Protein 8VU5 (pdb70)

Organism: Mus musculus (NCBI:txid10090)

InterPro domains:
  IPR001323 Erythropoietin/thrombopoietin [PF00758] (26-172)
  IPR003978 Thrombopoietin [PR01485] (17-31)
  IPR003978 Thrombopoietin [PR01485] (32-46)
  IPR003978 Thrombopoietin [PR01485] (48-62)
  IPR003978 Thrombopoietin [PR01485] (63-75)
  IPR003978 Thrombopoietin [PR01485] (80-100)
  IPR003978 Thrombopoietin [PR01485] (105-125)
  IPR003978 Thrombopoietin [PTHR10560] (1-355)
  IPR009079 Four-helical cytokine-like, core [G3DSA:1.20.1250.10] (22-184)
  IPR009079 Four-helical cytokine-like, core [SSF47266] (28-169)
  IPR019767 Erythropoietin/thrombopoeitin, conserved site [PS00817] (23-50)

Structure (mmCIF, N/CA/C/O backbone):
data_8VU5
#
_entry.id   8VU5
#
_cell.length_a   1.00
_cell.length_b   1.00
_cell.length_c   1.00
_cell.angle_alpha   90.00
_cell.angle_beta   90.00
_cell.angle_gamma   90.00
#
_symmetry.space_group_name_H-M   'P 1'
#
loop_
_entity.id
_entity.type
_entity.pdbx_description
1 polymer Thrombopoietin
2 polymer 'Thrombopoietin receptor'
#
loop_
_atom_site.group_PDB
_atom_site.id
_atom_site.type_symbol
_atom_site.label_atom_id
_atom_site.label_alt_id
_atom_site.label_comp_id
_atom_site.label_asym_id
_atom_site.label_entity_id
_atom_site.label_seq_id
_atom_site.pdbx_PDB_ins_code
_atom_site.Cartn_x
_atom_site.Cartn_y
_atom_site.Cartn_z
_atom_site.occupancy
_atom_site.B_iso_or_equiv
_atom_site.auth_seq_id
_atom_site.auth_comp_id
_atom_site.auth_asym_id
_atom_site.auth_atom_id
_atom_site.pdbx_PDB_model_num
ATOM 1 N N . PRO A 1 5 ? 142.637 138.884 114.266 1.00 52.92 26 PRO A N 1
ATOM 2 C CA . PRO A 1 5 ? 141.754 138.637 113.124 1.00 55.77 26 PRO A CA 1
ATOM 3 C C . PRO A 1 5 ? 140.874 137.411 113.336 1.00 61.91 26 PRO A C 1
ATOM 4 O O . PRO A 1 5 ? 140.124 137.368 114.308 1.00 61.05 26 PRO A O 1
ATOM 8 N N . ALA A 1 6 ? 140.987 136.418 112.450 1.00 58.62 27 ALA A N 1
ATOM 9 C CA . ALA A 1 6 ? 140.128 135.241 112.508 1.00 51.12 27 ALA A CA 1
ATOM 10 C C . ALA A 1 6 ? 140.391 134.368 113.727 1.00 56.56 27 ALA A C 1
ATOM 11 O O . ALA A 1 6 ? 139.608 133.448 113.981 1.00 57.58 27 ALA A O 1
ATOM 13 N N . CYS A 1 7 ? 141.466 134.620 114.476 1.00 60.47 28 CYS A N 1
ATOM 14 C CA . CYS A 1 7 ? 141.739 133.837 115.675 1.00 63.72 28 CYS A CA 1
ATOM 15 C C . CYS A 1 7 ? 140.609 133.915 116.686 1.00 64.26 28 CYS A C 1
ATOM 16 O O . CYS A 1 7 ? 140.437 132.984 117.479 1.00 64.74 28 CYS A O 1
ATOM 19 N N . ASP A 1 8 ? 139.844 134.990 116.677 1.00 59.60 29 ASP A N 1
ATOM 20 C CA . ASP A 1 8 ? 138.799 135.178 117.668 1.00 56.24 29 ASP A CA 1
ATOM 21 C C . ASP A 1 8 ? 137.647 134.219 117.397 1.00 55.18 29 ASP A C 1
ATOM 22 O O . ASP A 1 8 ? 137.100 134.223 116.287 1.00 54.09 29 ASP A O 1
ATOM 27 N N . PRO A 1 9 ? 137.267 133.366 118.351 1.00 54.05 30 PRO A N 1
ATOM 28 C CA . PRO A 1 9 ? 136.067 132.540 118.150 1.00 51.89 30 PRO A CA 1
ATOM 29 C C . PRO A 1 9 ? 134.797 133.356 117.999 1.00 55.82 30 PRO A C 1
ATOM 30 O O . PRO A 1 9 ? 133.904 132.971 117.231 1.00 59.34 30 PRO A O 1
ATOM 34 N N . ARG A 1 10 ? 134.694 134.481 118.713 1.00 56.68 31 ARG A N 1
ATOM 35 C CA . ARG A 1 10 ? 133.510 135.325 118.613 1.00 51.90 31 ARG A CA 1
ATOM 36 C C . ARG A 1 10 ? 133.320 135.847 117.201 1.00 40.77 31 ARG A C 1
ATOM 37 O O . ARG A 1 10 ? 132.185 136.025 116.757 1.00 40.01 31 ARG A O 1
ATOM 45 N N . LEU A 1 11 ? 134.410 136.087 116.480 1.00 36.32 32 LEU A N 1
ATOM 46 C CA . LEU A 1 11 ? 134.287 136.503 115.090 1.00 33.36 32 LEU A CA 1
ATOM 47 C C . LEU A 1 11 ? 133.640 135.418 114.241 1.00 38.57 32 LEU A C 1
ATOM 48 O O . LEU A 1 11 ? 132.766 135.707 113.413 1.00 45.28 32 LEU A O 1
ATOM 53 N N . LEU A 1 12 ? 134.057 134.165 114.421 1.00 40.05 33 LEU A N 1
ATOM 54 C CA . LEU A 1 12 ? 133.456 133.083 113.651 1.00 40.43 33 LEU A CA 1
ATOM 55 C C . LEU A 1 12 ? 131.989 132.905 114.010 1.00 38.34 33 LEU A C 1
ATOM 56 O O . LEU A 1 12 ? 131.145 132.707 113.128 1.00 39.77 33 LEU A O 1
ATOM 61 N N . ASN A 1 13 ? 131.664 132.977 115.303 1.00 38.83 34 ASN A N 1
ATOM 62 C CA . ASN A 1 13 ? 130.269 132.856 115.711 1.00 37.13 34 ASN A CA 1
ATOM 63 C C . ASN A 1 13 ? 129.428 133.984 115.131 1.00 35.72 34 ASN A C 1
ATOM 64 O O . ASN A 1 13 ? 128.295 133.760 114.694 1.00 35.62 34 ASN A O 1
ATOM 69 N N . LYS A 1 14 ? 129.964 135.206 115.122 1.00 35.91 35 LYS A N 1
ATOM 70 C CA . LYS A 1 14 ? 129.239 136.334 114.552 1.00 35.18 35 LYS A CA 1
ATOM 71 C C . LYS A 1 14 ? 129.027 136.152 113.058 1.00 36.51 35 LYS A C 1
ATOM 72 O O . LYS A 1 14 ? 127.948 136.454 112.537 1.00 44.81 35 LYS A O 1
ATOM 78 N N . LEU A 1 15 ? 130.041 135.658 112.350 1.00 29.47 36 LEU A N 1
ATOM 79 C CA . LEU A 1 15 ? 129.869 135.401 110.925 1.00 28.86 36 LEU A CA 1
ATOM 80 C C . LEU A 1 15 ? 128.785 134.361 110.678 1.00 35.72 36 LEU A C 1
ATOM 81 O O . LEU A 1 15 ? 127.926 134.538 109.802 1.00 39.44 36 LEU A O 1
ATOM 86 N N . LEU A 1 16 ? 128.800 133.273 111.451 1.00 37.06 37 LEU A N 1
ATOM 87 C CA . LEU A 1 16 ? 127.785 132.236 111.290 1.00 32.83 37 LEU A CA 1
ATOM 88 C C . LEU A 1 16 ? 126.393 132.779 111.571 1.00 39.18 37 LEU A C 1
ATOM 89 O O . LEU A 1 16 ? 125.451 132.527 110.809 1.00 45.03 37 LEU A O 1
ATOM 94 N N . ARG A 1 17 ? 126.250 133.533 112.659 1.00 40.11 38 ARG A N 1
ATOM 95 C CA . ARG A 1 17 ? 124.951 134.067 113.042 1.00 40.83 38 ARG A CA 1
ATOM 96 C C . ARG A 1 17 ? 124.432 135.026 111.977 1.00 41.22 38 ARG A C 1
ATOM 97 O O . ARG A 1 17 ? 123.248 135.001 111.627 1.00 46.82 38 ARG A O 1
ATOM 105 N N . ASP A 1 18 ? 125.307 135.879 111.445 1.00 36.73 39 ASP A N 1
ATOM 106 C CA . ASP A 1 18 ? 124.874 136.820 110.418 1.00 37.89 39 ASP A CA 1
ATOM 107 C C . ASP A 1 18 ? 124.456 136.099 109.145 1.00 43.66 39 ASP A C 1
ATOM 108 O O . ASP A 1 18 ? 123.459 136.474 108.513 1.00 56.79 39 ASP A O 1
ATOM 113 N N . SER A 1 19 ? 125.198 135.061 108.751 1.00 37.54 40 SER A N 1
ATOM 114 C CA . SER A 1 19 ? 124.799 134.299 107.571 1.00 38.68 40 SER A CA 1
ATOM 115 C C . SER A 1 19 ? 123.457 133.611 107.789 1.00 49.61 40 SER A C 1
ATOM 116 O O . SER A 1 19 ? 122.621 133.558 106.879 1.00 55.90 40 SER A O 1
ATOM 119 N N . HIS A 1 20 ? 123.235 133.075 108.991 1.00 51.39 41 HIS A N 1
ATOM 120 C CA . HIS A 1 20 ? 121.955 132.439 109.292 1.00 55.74 41 HIS A CA 1
ATOM 121 C C . HIS A 1 20 ? 120.809 133.441 109.249 1.00 59.21 41 HIS A C 1
ATOM 122 O O . HIS A 1 20 ? 119.728 133.136 108.732 1.00 66.12 41 HIS A O 1
ATOM 129 N N . LEU A 1 21 ? 121.019 134.638 109.803 1.00 55.12 42 LEU A N 1
ATOM 130 C CA . LEU A 1 21 ? 119.984 135.664 109.750 1.00 54.83 42 LEU A CA 1
ATOM 131 C C . LEU A 1 21 ? 119.674 136.053 108.317 1.00 59.47 42 LEU A C 1
ATOM 132 O O . LEU A 1 21 ? 118.511 136.260 107.962 1.00 69.67 42 LEU A O 1
ATOM 137 N N . LEU A 1 22 ? 120.705 136.179 107.483 1.00 57.28 43 LEU A N 1
ATOM 138 C CA . LEU A 1 22 ? 120.471 136.491 106.079 1.00 65.49 43 LEU A CA 1
ATOM 139 C C . LEU A 1 22 ? 119.679 135.384 105.394 1.00 72.58 43 LEU A C 1
ATOM 140 O O . LEU A 1 22 ? 118.760 135.658 104.609 1.00 80.41 43 LEU A O 1
ATOM 145 N N . HIS A 1 23 ? 120.018 134.125 105.679 1.00 67.65 44 HIS A N 1
ATOM 146 C CA . HIS A 1 23 ? 119.277 133.012 105.094 1.00 70.06 44 HIS A CA 1
ATOM 147 C C . HIS A 1 23 ? 117.816 133.041 105.517 1.00 75.41 44 HIS A C 1
ATOM 148 O O . HIS A 1 23 ? 116.919 132.827 104.694 1.00 79.43 44 HIS A O 1
ATOM 155 N N . SER A 1 24 ? 117.558 133.308 106.798 1.00 74.72 45 SER A N 1
ATOM 156 C CA . SER A 1 24 ? 116.180 133.394 107.272 1.00 77.14 45 SER A CA 1
ATOM 157 C C . SER A 1 24 ? 115.446 134.559 106.623 1.00 79.14 45 SER A C 1
ATOM 158 O O . SER A 1 24 ? 114.272 134.439 106.257 1.00 86.87 45 SER A O 1
ATOM 161 N N . ARG A 1 25 ? 116.123 135.697 106.472 1.00 73.64 46 ARG A N 1
ATOM 162 C CA . ARG A 1 25 ? 115.480 136.879 105.915 1.00 77.66 46 ARG A CA 1
ATOM 163 C C . ARG A 1 25 ? 115.162 136.699 104.437 1.00 84.61 46 ARG A C 1
ATOM 164 O O . ARG A 1 25 ? 114.181 137.269 103.945 1.00 93.38 46 ARG A O 1
ATOM 172 N N . LEU A 1 26 ? 115.961 135.908 103.717 1.00 80.78 47 LEU A N 1
ATOM 173 C CA . LEU A 1 26 ? 115.644 135.648 102.315 1.00 85.30 47 LEU A CA 1
ATOM 174 C C . LEU A 1 26 ? 114.288 134.966 102.176 1.00 93.77 47 LEU A C 1
ATOM 175 O O . LEU A 1 26 ? 113.519 135.282 101.260 1.00 100.16 47 LEU A O 1
ATOM 180 N N . SER A 1 27 ? 113.981 134.021 103.067 1.00 94.27 48 SER A N 1
ATOM 181 C CA . SER A 1 27 ? 112.713 133.303 102.978 1.00 98.65 48 SER A CA 1
ATOM 182 C C . SER A 1 27 ? 111.527 134.242 103.162 1.00 101.58 48 SER A C 1
ATOM 183 O O . SER A 1 27 ? 110.518 134.123 102.456 1.00 103.08 48 SER A O 1
ATOM 186 N N . GLN A 1 28 ? 111.626 135.178 104.109 1.00 98.87 49 GLN A N 1
ATOM 187 C CA . GLN A 1 28 ? 110.528 136.113 104.337 1.00 101.80 49 GLN A CA 1
ATOM 188 C C . GLN A 1 28 ? 110.309 137.012 103.127 1.00 109.79 49 GLN A C 1
ATOM 189 O O . GLN A 1 28 ? 109.166 137.251 102.721 1.00 114.43 49 GLN A O 1
ATOM 195 N N . CYS A 1 29 ? 111.385 137.516 102.539 1.00 109.29 50 CYS A N 1
ATOM 196 C CA . CYS A 1 29 ? 111.250 138.422 101.406 1.00 116.60 50 CYS A CA 1
ATOM 197 C C . CYS A 1 29 ? 110.847 137.637 100.163 1.00 121.32 50 CYS A C 1
ATOM 198 O O . CYS A 1 29 ? 111.515 136.661 99.812 1.00 117.33 50 CYS A O 1
ATOM 2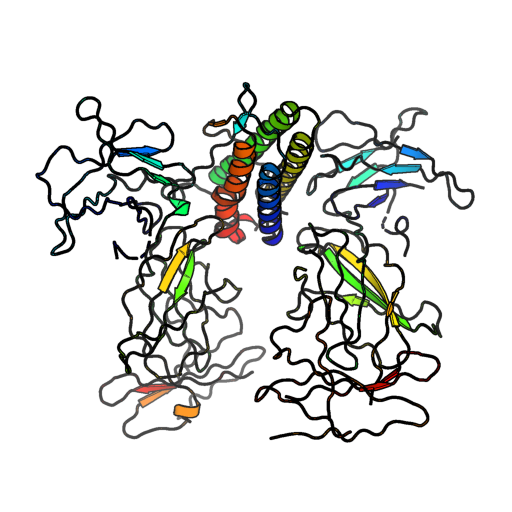01 N N . PRO A 1 30 ? 109.768 138.022 99.483 1.00 126.39 51 PRO A N 1
ATOM 202 C CA . PRO A 1 30 ? 109.321 137.259 98.309 1.00 128.27 51 PRO A CA 1
ATOM 203 C C . PRO A 1 30 ? 110.073 137.621 97.037 1.00 128.53 51 PRO A C 1
ATOM 204 O O . PRO A 1 30 ? 111.020 138.413 97.070 1.00 126.94 51 PRO A O 1
ATOM 208 N N . ASP A 1 31 ? 109.651 137.035 95.914 1.00 127.50 52 ASP A N 1
ATOM 209 C CA . ASP A 1 31 ? 110.251 137.270 94.600 1.00 128.80 52 ASP A CA 1
ATOM 210 C C . ASP A 1 31 ? 111.731 136.880 94.591 1.00 129.53 52 ASP A C 1
ATOM 211 O O . ASP A 1 31 ? 112.618 137.684 94.296 1.00 128.45 52 ASP A O 1
ATOM 216 N N . VAL A 1 32 ? 111.979 135.615 94.916 1.00 129.63 53 VAL A N 1
ATOM 217 C CA . VAL A 1 32 ? 113.323 135.056 94.970 1.00 126.97 53 VAL A CA 1
ATOM 218 C C . VAL A 1 32 ? 113.573 134.085 93.814 1.00 130.79 53 VAL A C 1
ATOM 219 O O . VAL A 1 32 ? 114.450 133.224 93.902 1.00 127.79 53 VAL A O 1
ATOM 223 N N . ASP A 1 33 ? 112.842 134.246 92.715 1.00 132.91 54 ASP A N 1
ATOM 224 C CA . ASP A 1 33 ? 112.926 133.308 91.604 1.00 132.06 54 ASP A CA 1
ATOM 225 C C . ASP A 1 33 ? 114.356 133.236 91.071 1.00 132.32 54 ASP A C 1
ATOM 226 O O . ASP A 1 33 ? 114.998 134.279 90.886 1.00 128.74 54 ASP A O 1
ATOM 231 N N . PRO A 1 34 ? 114.885 132.042 90.824 1.00 133.58 55 PRO A N 1
ATOM 232 C CA . PRO A 1 34 ? 116.284 131.922 90.401 1.00 132.06 55 PRO A CA 1
ATOM 233 C C . PRO A 1 34 ? 116.503 132.474 89.001 1.00 135.86 55 PRO A C 1
ATOM 234 O O . PRO A 1 34 ? 115.594 132.532 88.170 1.00 137.10 55 PRO A O 1
ATOM 238 N N . LEU A 1 35 ? 117.741 132.886 88.752 1.00 133.27 56 LEU A N 1
ATOM 239 C CA . LEU A 1 35 ? 118.144 133.366 87.441 1.00 131.58 56 LEU A CA 1
ATOM 240 C C . LEU A 1 35 ? 118.674 132.216 86.591 1.00 133.42 56 LEU A C 1
ATOM 241 O O . LEU A 1 35 ? 119.199 131.223 87.100 1.00 130.17 56 LEU A O 1
ATOM 246 N N . SER A 1 36 ? 118.523 132.364 85.273 1.00 136.89 57 SER A N 1
ATOM 247 C CA . SER A 1 36 ? 118.958 131.316 84.354 1.00 134.24 57 SER A CA 1
ATOM 248 C C . SER A 1 36 ? 120.467 131.119 84.411 1.00 128.69 57 SER A C 1
ATOM 249 O O . SER A 1 36 ? 120.955 129.984 84.368 1.00 126.25 57 SER A O 1
ATOM 252 N N . ILE A 1 37 ? 121.219 132.207 84.499 1.00 126.07 58 ILE A N 1
ATOM 253 C CA . ILE A 1 37 ? 122.681 132.106 84.566 1.00 126.40 58 ILE A CA 1
ATOM 254 C C . ILE A 1 37 ? 123.088 131.488 85.901 1.00 127.10 58 ILE A C 1
ATOM 255 O O . ILE A 1 37 ? 122.603 131.926 86.960 1.00 126.45 58 ILE A O 1
ATOM 260 N N . PRO A 1 38 ? 123.934 130.463 85.906 1.00 126.44 59 PRO A N 1
ATOM 261 C CA . PRO A 1 38 ? 124.351 129.842 87.165 1.00 119.33 59 PRO A CA 1
ATOM 262 C C . PRO A 1 38 ? 125.377 130.700 87.893 1.00 115.72 59 PRO A C 1
ATOM 263 O O . PRO A 1 38 ? 125.956 131.637 87.344 1.00 116.74 59 PRO A O 1
ATOM 267 N N . VAL A 1 39 ? 125.588 130.359 89.160 1.00 113.22 60 VAL A N 1
ATOM 268 C CA . VAL A 1 39 ? 126.582 131.012 90.001 1.00 105.92 60 VAL A CA 1
ATOM 269 C C . VAL A 1 39 ? 127.565 129.955 90.480 1.00 103.38 60 VAL A C 1
ATOM 270 O O . VAL A 1 39 ? 127.166 128.972 91.114 1.00 107.67 60 VAL A O 1
ATOM 274 N N . LEU A 1 40 ? 128.845 130.158 90.181 1.00 100.30 61 LEU A N 1
ATOM 275 C CA . LEU A 1 40 ? 129.863 129.197 90.585 1.00 102.82 61 LEU A CA 1
ATOM 276 C C . LEU A 1 40 ? 130.142 129.329 92.075 1.00 99.70 61 LEU A C 1
ATOM 277 O O . LEU A 1 40 ? 130.374 130.431 92.578 1.00 98.79 61 LEU A O 1
ATOM 282 N N . LEU A 1 41 ? 130.124 128.203 92.780 1.00 100.53 62 LEU A N 1
ATOM 283 C CA . LEU A 1 41 ? 130.214 128.216 94.228 1.00 94.44 62 LEU A CA 1
ATOM 284 C C . LEU A 1 41 ? 131.302 127.229 94.627 1.00 95.13 62 LEU A C 1
ATOM 285 O O . LEU A 1 41 ? 131.573 126.282 93.884 1.00 100.43 62 LEU A O 1
ATOM 290 N N . PRO A 1 42 ? 131.945 127.414 95.787 1.00 93.20 63 PRO A N 1
ATOM 291 C CA . PRO A 1 42 ? 133.137 126.611 96.092 1.00 95.52 63 PRO A CA 1
ATOM 292 C C . PRO A 1 42 ? 132.848 125.142 96.350 1.00 99.53 63 PRO A C 1
ATOM 293 O O . PRO A 1 42 ? 131.697 124.699 96.314 1.00 97.78 63 PRO A O 1
ATOM 297 N N . ALA A 1 43 ? 133.909 124.384 96.619 1.00 102.79 64 ALA A N 1
ATOM 298 C CA . ALA A 1 43 ? 133.823 122.954 96.901 1.00 104.05 64 ALA A CA 1
ATOM 299 C C . ALA A 1 43 ? 133.831 122.762 98.414 1.00 93.13 64 ALA A C 1
ATOM 300 O O . ALA A 1 43 ? 134.879 122.847 99.058 1.00 84.08 64 ALA A O 1
ATOM 302 N N . VAL A 1 44 ? 132.671 122.648 99.104 1.00 90.83 65 VAL A N 1
ATOM 303 C CA . VAL A 1 44 ? 132.596 122.595 100.607 1.00 83.58 65 VAL A CA 1
ATOM 304 C C . VAL A 1 44 ? 132.396 121.200 101.236 1.00 92.50 65 VAL A C 1
ATOM 305 O O . VAL A 1 44 ? 132.277 121.166 102.463 1.00 88.00 65 VAL A O 1
ATOM 309 N N . ASP A 1 45 ? 132.347 120.141 100.429 1.00 95.47 66 ASP A N 1
ATOM 310 C CA . ASP A 1 45 ? 132.229 118.769 100.987 1.00 87.84 66 ASP A CA 1
ATOM 311 C C . ASP A 1 45 ? 133.590 118.332 101.527 1.00 83.22 66 ASP A C 1
ATOM 312 O O . ASP A 1 45 ? 134.509 118.121 100.706 1.00 86.88 66 ASP A O 1
ATOM 317 N N . PHE A 1 46 ? 133.734 118.206 102.849 1.00 69.43 67 PHE A N 1
ATOM 318 C CA . PHE A 1 46 ? 135.042 117.673 103.330 1.00 57.52 67 PHE A CA 1
ATOM 319 C C . PHE A 1 46 ? 134.855 116.221 103.793 1.00 61.83 67 PHE A C 1
ATOM 320 O O . PHE A 1 46 ? 134.003 115.952 104.669 1.00 66.13 67 PHE A O 1
ATOM 328 N N . SER A 1 47 ? 135.621 115.302 103.195 1.00 62.24 68 SER A N 1
ATOM 329 C CA . SER A 1 47 ? 135.551 113.874 103.601 1.00 60.91 68 SER A CA 1
ATOM 330 C C . SER A 1 47 ? 136.371 113.681 104.882 1.00 64.13 68 SER A C 1
ATOM 331 O O . SER A 1 47 ? 137.579 114.006 104.867 1.00 75.20 68 SER A O 1
ATOM 334 N N . LEU A 1 48 ? 135.737 113.177 105.942 1.00 58.98 69 LEU A N 1
ATOM 335 C CA . LEU A 1 48 ? 136.444 113.014 107.238 1.00 62.80 69 LEU A CA 1
ATOM 336 C C . LEU A 1 48 ? 137.723 112.190 107.016 1.00 69.71 69 LEU A C 1
ATOM 337 O O . LEU A 1 48 ? 138.647 112.300 107.852 1.00 72.68 69 LEU A O 1
ATOM 342 N N . GLY A 1 49 ? 137.784 111.409 105.931 1.00 71.85 70 GLY A N 1
ATOM 343 C CA . GLY A 1 49 ? 138.950 110.570 105.723 1.00 75.84 70 GLY A CA 1
ATOM 344 C C . GLY A 1 49 ? 140.174 111.366 105.315 1.00 77.73 70 GLY A C 1
ATOM 345 O O . GLY A 1 49 ? 141.275 111.127 105.816 1.00 81.12 70 GLY A O 1
ATOM 346 N N . GLU A 1 50 ? 140.001 112.324 104.410 1.00 77.40 71 GLU A N 1
ATOM 347 C CA . GLU A 1 50 ? 141.102 113.187 103.986 1.00 82.40 71 GLU A CA 1
ATOM 348 C C . GLU A 1 50 ? 141.189 114.442 104.849 1.00 80.93 71 GLU A C 1
ATOM 349 O O . GLU A 1 50 ? 141.167 115.570 104.362 1.00 79.12 71 GLU A O 1
ATOM 355 N N . TRP A 1 51 ? 141.279 114.240 106.162 1.00 80.60 72 TRP A N 1
ATOM 356 C CA . TRP A 1 51 ? 141.558 115.326 107.087 1.00 81.25 72 TRP A CA 1
ATOM 357 C C . TRP A 1 51 ? 142.776 115.068 107.959 1.00 89.83 72 TRP A C 1
ATOM 358 O O . TRP A 1 51 ? 143.242 116.000 108.623 1.00 94.36 72 TRP A O 1
ATOM 369 N N . LYS A 1 52 ? 143.295 113.841 107.994 1.00 88.99 73 LYS A N 1
ATOM 370 C CA . LYS A 1 52 ? 144.597 113.577 108.590 1.00 92.34 73 LYS A CA 1
ATOM 371 C C . LYS A 1 52 ? 145.721 113.606 107.566 1.00 97.40 73 LYS A C 1
ATOM 372 O O . LYS A 1 52 ? 146.876 113.838 107.939 1.00 99.23 73 LYS A O 1
ATOM 378 N N . THR A 1 53 ? 145.409 113.379 106.292 1.00 98.50 74 THR A N 1
ATOM 379 C CA . THR A 1 53 ? 146.404 113.295 105.233 1.00 101.28 74 THR A CA 1
ATOM 380 C C . THR A 1 53 ? 146.736 114.646 104.614 1.00 100.18 74 THR A C 1
ATOM 381 O O . THR A 1 53 ? 147.634 114.719 103.768 1.00 99.70 74 THR A O 1
ATOM 385 N N . GLN A 1 54 ? 146.044 115.709 105.007 1.00 99.80 75 GLN A N 1
ATOM 386 C CA . GLN A 1 54 ? 146.280 117.044 104.479 1.00 98.21 75 GLN A CA 1
ATOM 387 C C . GLN A 1 54 ? 147.004 117.877 105.527 1.00 97.06 75 GLN A C 1
ATOM 388 O O . GLN A 1 54 ? 146.575 117.936 106.684 1.00 95.71 75 GLN A O 1
ATOM 394 N N . THR A 1 55 ? 148.103 118.510 105.123 1.00 92.75 76 THR A N 1
ATOM 395 C CA . THR A 1 55 ? 148.873 119.347 106.028 1.00 92.71 76 THR A CA 1
ATOM 396 C C . THR A 1 55 ? 148.259 120.742 106.106 1.00 95.12 76 THR A C 1
ATOM 397 O O . THR A 1 55 ? 147.258 121.051 105.454 1.00 93.79 76 THR A O 1
ATOM 401 N N . GLU A 1 56 ? 148.880 121.604 106.914 1.00 96.22 77 GLU A N 1
ATOM 402 C CA . GLU A 1 56 ? 148.323 122.930 107.162 1.00 92.11 77 GLU A CA 1
ATOM 403 C C . GLU A 1 56 ? 148.259 123.755 105.884 1.00 92.94 77 GLU A C 1
ATOM 404 O O . GLU A 1 56 ? 147.267 124.446 105.630 1.00 93.09 77 GLU A O 1
ATOM 410 N N . GLN A 1 57 ? 149.314 123.701 105.071 1.00 96.36 78 GLN A N 1
ATOM 411 C CA . GLN A 1 57 ? 149.393 124.565 103.896 1.00 96.41 78 GLN A CA 1
ATOM 412 C C . GLN A 1 57 ? 148.311 124.222 102.879 1.00 93.80 78 GLN A C 1
ATOM 413 O O . GLN A 1 57 ? 147.648 125.116 102.341 1.00 94.13 78 GLN A O 1
ATOM 419 N N . SER A 1 58 ? 148.126 122.931 102.593 1.00 89.50 79 SER A N 1
ATOM 420 C CA . SER A 1 58 ? 147.126 122.535 101.607 1.00 88.88 79 SER A CA 1
ATOM 421 C C . SER A 1 58 ? 145.727 122.933 102.055 1.00 89.99 79 SER A C 1
ATOM 422 O O . SER A 1 58 ? 144.938 123.462 101.261 1.00 92.83 79 SER A O 1
ATOM 425 N N . LYS A 1 59 ? 145.408 122.706 103.332 1.00 86.49 80 LYS A N 1
ATOM 426 C CA . LYS A 1 59 ? 144.108 123.110 103.855 1.00 86.97 80 LYS A CA 1
ATOM 427 C C . LYS A 1 59 ? 143.938 124.621 103.790 1.00 86.57 80 LYS A C 1
ATOM 428 O O . LYS A 1 59 ? 142.852 125.119 103.468 1.00 81.87 80 LYS A O 1
ATOM 434 N N . ALA A 1 60 ? 145.000 125.365 104.100 1.00 85.30 81 ALA A N 1
ATOM 435 C CA . ALA A 1 60 ? 144.937 126.820 104.053 1.00 79.17 81 ALA A CA 1
ATOM 436 C C . ALA A 1 60 ? 144.612 127.310 102.650 1.00 82.73 81 ALA A C 1
ATOM 437 O O . ALA A 1 60 ? 143.716 128.142 102.463 1.00 84.26 81 ALA A O 1
ATOM 439 N N . GLN A 1 61 ? 145.335 126.806 101.648 1.00 88.19 82 GLN A N 1
ATOM 440 C CA . GLN A 1 61 ? 145.064 127.234 100.279 1.00 91.37 82 GLN A CA 1
ATOM 441 C C . GLN A 1 61 ? 143.675 126.801 99.832 1.00 85.38 82 GLN A C 1
ATOM 442 O O . GLN A 1 61 ? 142.992 127.540 99.114 1.00 87.89 82 GLN A O 1
ATOM 448 N N . ASP A 1 62 ? 143.230 125.614 100.255 1.00 84.16 83 ASP A N 1
ATOM 449 C CA . ASP A 1 62 ? 141.893 125.164 99.885 1.00 86.13 83 ASP A CA 1
ATOM 450 C C . ASP A 1 62 ? 140.817 126.077 100.462 1.00 82.82 83 ASP A C 1
ATOM 451 O O . ASP A 1 62 ? 139.877 126.460 99.758 1.00 80.21 83 ASP A O 1
ATOM 456 N N . ILE A 1 63 ? 140.948 126.455 101.736 1.00 80.12 84 ILE A N 1
ATOM 457 C CA . ILE A 1 63 ? 139.951 127.327 102.354 1.00 70.81 84 ILE A CA 1
ATOM 458 C C . ILE A 1 63 ? 139.993 128.722 101.743 1.00 72.60 84 ILE A C 1
ATOM 459 O O . ILE A 1 63 ? 138.947 129.349 101.528 1.00 74.01 84 ILE A O 1
ATOM 464 N N . LEU A 1 64 ? 141.192 129.244 101.472 1.00 70.67 85 LEU A N 1
ATOM 465 C CA . LEU A 1 64 ? 141.285 130.556 100.842 1.00 67.40 85 LEU A CA 1
ATOM 466 C C . LEU A 1 64 ? 140.651 130.546 99.460 1.00 71.67 85 LEU A C 1
ATOM 467 O O . LEU A 1 64 ? 139.932 131.482 99.093 1.00 73.79 85 LEU A O 1
ATOM 472 N N . GLY A 1 65 ? 140.903 129.495 98.680 1.00 76.02 86 GLY A N 1
ATOM 473 C CA . GLY A 1 65 ? 140.245 129.377 97.393 1.00 78.10 86 GLY A CA 1
ATOM 474 C C . GLY A 1 65 ? 138.741 129.274 97.528 1.00 73.97 86 GLY A C 1
ATOM 475 O O . GLY A 1 65 ? 137.997 129.857 96.739 1.00 73.73 86 GLY A O 1
ATOM 476 N N . ALA A 1 66 ? 138.273 128.546 98.544 1.00 73.82 87 ALA A N 1
ATOM 477 C CA . ALA A 1 66 ? 136.838 128.418 98.765 1.00 73.45 87 ALA A CA 1
ATOM 478 C C . ALA A 1 66 ? 136.203 129.772 99.050 1.00 70.79 87 ALA A C 1
ATOM 479 O O . ALA A 1 66 ? 135.206 130.149 98.425 1.00 69.51 87 ALA A O 1
ATOM 481 N N . VAL A 1 67 ? 136.784 130.528 99.982 1.00 68.71 88 VAL A N 1
ATOM 482 C CA . VAL A 1 67 ? 136.207 131.815 100.356 1.00 66.02 88 VAL A CA 1
ATOM 483 C C . VAL A 1 67 ? 136.300 132.804 99.200 1.00 72.07 88 VAL A C 1
ATOM 484 O O . VAL A 1 67 ? 135.367 133.576 98.952 1.00 70.89 88 VAL A O 1
ATOM 488 N N . SER A 1 68 ? 137.420 132.798 98.471 1.00 75.62 89 SER A N 1
ATOM 489 C CA . SER A 1 68 ? 137.560 133.699 97.332 1.00 75.73 89 SER A CA 1
ATOM 490 C C . SER A 1 68 ? 136.555 133.370 96.235 1.00 79.20 89 SER A C 1
ATOM 491 O O . SER A 1 68 ? 135.943 134.274 95.653 1.00 82.23 89 SER A O 1
ATOM 494 N N . LEU A 1 69 ? 136.369 132.081 95.939 1.00 75.10 90 LEU A N 1
ATOM 495 C CA . LEU A 1 69 ? 135.385 131.685 94.940 1.00 78.40 90 LEU A CA 1
ATOM 496 C C . LEU A 1 69 ? 133.982 132.051 95.402 1.00 79.08 90 LEU A C 1
ATOM 497 O O . LEU A 1 69 ? 133.137 132.452 94.594 1.00 81.97 90 LEU A O 1
ATOM 502 N N . LEU A 1 70 ? 133.722 131.933 96.706 1.00 71.37 91 LEU A N 1
ATOM 503 C CA . LEU A 1 70 ? 132.440 132.365 97.247 1.00 70.61 91 LEU A CA 1
ATOM 504 C C . LEU A 1 70 ? 132.238 133.857 97.021 1.00 74.19 91 LEU A C 1
ATOM 505 O O . LEU A 1 70 ? 131.144 134.297 96.646 1.00 79.00 91 LEU A O 1
ATOM 510 N N . LEU A 1 71 ? 133.292 134.650 97.237 1.00 70.38 92 LEU A N 1
ATOM 511 C CA . LEU A 1 71 ? 133.208 136.088 96.997 1.00 74.43 92 LEU A CA 1
ATOM 512 C C . LEU A 1 71 ? 132.913 136.391 95.536 1.00 84.19 92 LEU A C 1
ATOM 513 O O . LEU A 1 71 ? 132.067 137.240 95.230 1.00 87.75 92 LEU A O 1
ATOM 518 N N . GLU A 1 72 ? 133.610 135.717 94.617 1.00 84.87 93 GLU A N 1
ATOM 519 C CA . GLU A 1 72 ? 133.352 135.950 93.197 1.00 89.04 93 GLU A CA 1
ATOM 520 C C . GLU A 1 72 ? 131.929 135.558 92.825 1.00 87.07 93 GLU A C 1
ATOM 521 O O . GLU A 1 72 ? 131.274 136.248 92.037 1.00 90.59 93 GLU A O 1
ATOM 527 N N . GLY A 1 73 ? 131.434 134.452 93.382 1.00 80.61 94 GLY A N 1
ATOM 528 C CA . GLY A 1 73 ? 130.064 134.056 93.112 1.00 86.33 94 GLY A CA 1
ATOM 529 C C . GLY A 1 73 ? 129.057 135.074 93.608 1.00 89.81 94 GLY A C 1
ATOM 530 O O . GLY A 1 73 ? 128.101 135.410 92.905 1.00 93.30 94 GLY A O 1
ATOM 531 N N . VAL A 1 74 ? 129.264 135.591 94.821 1.00 86.49 95 VAL A N 1
ATOM 532 C CA . VAL A 1 74 ? 128.348 136.593 95.359 1.00 87.18 95 VAL A CA 1
ATOM 533 C C . VAL A 1 74 ? 128.392 137.863 94.518 1.00 96.07 95 VAL A C 1
ATOM 534 O O . VAL A 1 74 ? 127.355 138.478 94.240 1.00 100.85 95 VAL A O 1
ATOM 538 N N . MET A 1 75 ? 129.610 138.307 94.192 1.00 94.29 96 MET A N 1
ATOM 539 C CA . MET A 1 75 ? 129.759 139.540 93.376 1.00 97.01 96 MET A CA 1
ATOM 540 C C . MET A 1 75 ? 128.915 139.359 92.110 1.00 101.29 96 MET A C 1
ATOM 541 O O . MET A 1 75 ? 128.140 140.282 91.774 1.00 103.46 96 MET A O 1
ATOM 546 N N . ALA A 1 76 ? 129.052 138.207 91.448 1.00 101.04 97 ALA A N 1
ATOM 547 C CA . ALA A 1 76 ? 128.198 137.923 90.272 1.00 102.50 97 ALA A CA 1
ATOM 548 C C . ALA A 1 76 ? 126.743 137.885 90.739 1.00 105.02 97 ALA A C 1
ATOM 549 O O . ALA A 1 76 ? 125.883 138.479 90.061 1.00 110.24 97 ALA A O 1
ATOM 551 N N . ALA A 1 77 ? 126.487 137.232 91.877 1.00 101.66 98 ALA A N 1
ATOM 552 C CA . ALA A 1 77 ? 125.111 137.145 92.423 1.00 104.42 98 ALA A CA 1
ATOM 553 C C . ALA A 1 77 ? 124.527 138.553 92.581 1.00 108.87 98 ALA A C 1
ATOM 554 O O . ALA A 1 77 ? 123.455 138.804 91.999 1.00 110.45 98 ALA A O 1
ATOM 556 N N . ARG A 1 78 ? 125.170 139.433 93.360 1.00 105.98 99 ARG A N 1
ATOM 557 C CA . ARG A 1 78 ? 124.672 140.832 93.423 1.00 106.39 99 ARG A CA 1
ATOM 558 C C . ARG A 1 78 ? 124.439 141.287 91.983 1.00 111.96 99 ARG A C 1
ATOM 559 O O . ARG A 1 78 ? 123.302 141.637 91.668 1.00 114.97 99 ARG A O 1
ATOM 567 N N . GLY A 1 79 ? 125.469 141.248 91.141 1.00 110.88 100 GLY A N 1
ATOM 568 C CA . GLY A 1 79 ? 125.248 141.744 89.769 1.00 112.87 100 GLY A CA 1
ATOM 569 C C . GLY A 1 79 ? 124.017 141.088 89.179 1.00 118.70 100 GLY A C 1
ATOM 570 O O . GLY A 1 79 ? 123.286 141.766 88.427 1.00 121.37 100 GLY A O 1
ATOM 571 N N . GLN A 1 80 ? 123.788 139.815 89.517 1.00 117.50 101 GLN A N 1
ATOM 572 C CA . GLN A 1 80 ? 122.610 139.074 88.996 1.00 117.94 101 GLN A CA 1
ATOM 573 C C . GLN A 1 80 ? 121.325 139.694 89.567 1.00 117.81 101 GLN A C 1
ATOM 574 O O . GLN A 1 80 ? 120.435 140.027 88.755 1.00 120.21 101 GLN A O 1
ATOM 580 N N . LEU A 1 81 ? 121.242 139.843 90.891 1.00 114.40 102 LEU A N 1
ATOM 581 C CA . LEU A 1 81 ? 120.005 140.370 91.524 1.00 116.29 102 LEU A CA 1
ATOM 582 C C . LEU A 1 81 ? 119.812 141.846 91.143 1.00 117.63 102 LEU A C 1
ATOM 583 O O . LEU A 1 81 ? 120.650 142.678 91.551 1.00 115.50 102 LEU A O 1
ATOM 588 N N . GLU A 1 82 ? 118.740 142.156 90.407 1.00 118.61 103 GLU A N 1
ATOM 589 C CA . GLU A 1 82 ? 118.442 143.567 90.048 1.00 117.69 103 GLU A CA 1
ATOM 590 C C . GLU A 1 82 ? 118.202 144.358 91.345 1.00 117.28 103 GLU A C 1
ATOM 591 O O . GLU A 1 82 ? 117.639 143.776 92.299 1.00 117.34 103 GLU A O 1
ATOM 597 N N . PRO A 1 83 ? 118.611 145.643 91.437 1.00 117.01 104 PRO A N 1
ATOM 598 C CA . PRO A 1 83 ? 118.460 146.394 92.675 1.00 115.75 104 PRO A CA 1
ATOM 599 C C . PRO A 1 83 ? 117.097 146.136 93.296 1.00 115.51 104 PRO A C 1
ATOM 600 O O . PRO A 1 83 ? 116.079 146.540 92.697 1.00 116.43 104 PRO A O 1
ATOM 604 N N . SER A 1 84 ? 117.075 145.494 94.469 1.00 114.48 105 SER A N 1
ATOM 605 C CA . SER A 1 84 ? 115.794 145.155 95.143 1.00 112.61 105 SER A CA 1
ATOM 606 C C . SER A 1 84 ? 116.072 144.669 96.571 1.00 108.60 105 SER A C 1
ATOM 607 O O . SER A 1 84 ? 117.234 144.783 97.020 1.00 108.92 105 SER A O 1
ATOM 610 N N . CYS A 1 85 ? 115.047 144.146 97.251 1.00 103.87 106 CYS A N 1
ATOM 611 C CA . CYS A 1 85 ? 115.241 143.590 98.615 1.00 104.39 106 CYS A CA 1
ATOM 612 C C . CYS A 1 85 ? 116.297 142.479 98.553 1.00 105.42 106 CYS A C 1
ATOM 613 O O . CYS A 1 85 ? 117.199 142.470 99.415 1.00 103.84 106 CYS A O 1
ATOM 616 N N . LEU A 1 86 ? 116.199 141.647 97.480 1.00 107.11 107 LEU A N 1
ATOM 617 C CA . LEU A 1 86 ? 117.071 140.452 97.246 1.00 106.32 107 LEU A CA 1
ATOM 618 C C . LEU A 1 86 ? 118.454 140.880 96.772 1.00 101.27 107 LEU A C 1
ATOM 619 O O . LEU A 1 86 ? 119.302 139.998 96.596 1.00 97.72 107 LEU A O 1
ATOM 624 N N . SER A 1 87 ? 118.635 142.141 96.449 1.00 100.08 108 SER A N 1
ATOM 625 C CA . SER A 1 87 ? 119.975 142.709 96.192 1.00 98.65 108 SER A CA 1
ATOM 626 C C . SER A 1 87 ? 120.458 143.216 97.548 1.00 95.99 108 SER A C 1
ATOM 627 O O . SER A 1 87 ? 121.547 142.838 97.958 1.00 95.78 108 SER A O 1
ATOM 630 N N . SER A 1 88 ? 119.644 143.989 98.245 1.00 95.98 109 SER A N 1
ATOM 631 C CA . SER A 1 88 ? 120.099 144.324 99.590 1.00 92.21 109 SER A CA 1
ATOM 632 C C . SER A 1 88 ? 120.602 143.087 100.322 1.00 88.30 109 SER A C 1
ATOM 633 O O . SER A 1 88 ? 121.636 143.132 101.002 1.00 86.93 109 SER A O 1
ATOM 636 N N . LEU A 1 89 ? 119.883 141.970 100.193 1.00 84.85 110 LEU A N 1
ATOM 637 C CA . LEU A 1 89 ? 120.320 140.740 100.845 1.00 81.95 110 LEU A CA 1
ATOM 638 C C . LEU A 1 89 ? 121.665 140.277 100.301 1.00 81.50 110 LEU A C 1
ATOM 639 O O . LEU A 1 89 ? 122.548 139.872 101.066 1.00 81.76 110 LEU A O 1
ATOM 644 N N . LEU A 1 90 ? 121.849 140.346 98.983 1.00 79.80 111 LEU A N 1
ATOM 645 C CA . LEU A 1 90 ? 123.117 139.933 98.396 1.00 79.29 111 LEU A CA 1
ATOM 646 C C . LEU A 1 90 ? 124.244 140.893 98.753 1.00 81.55 111 LEU A C 1
ATOM 647 O O . LEU A 1 90 ? 125.395 140.468 98.879 1.00 79.88 111 LEU A O 1
ATOM 652 N N . GLY A 1 91 ? 123.945 142.182 98.917 1.00 83.97 112 GLY A N 1
ATOM 653 C CA . GLY A 1 91 ? 124.960 143.105 99.397 1.00 77.87 112 GLY A CA 1
ATOM 654 C C . GLY A 1 91 ? 125.399 142.792 100.814 1.00 72.32 112 GLY A C 1
ATOM 655 O O . GLY A 1 91 ? 126.596 142.805 101.122 1.00 71.37 112 GLY A O 1
ATOM 656 N N . GLN A 1 92 ? 124.439 142.497 101.694 1.00 68.44 113 GLN A N 1
ATOM 657 C CA . GLN A 1 92 ? 124.797 142.071 103.043 1.00 62.98 113 GLN A CA 1
ATOM 658 C C . GLN A 1 92 ? 125.615 140.786 103.008 1.00 64.76 113 GLN A C 1
ATOM 659 O O . GLN A 1 92 ? 126.570 140.622 103.779 1.00 65.47 113 GLN A O 1
ATOM 665 N N . LEU A 1 93 ? 125.259 139.862 102.115 1.00 68.18 114 LEU A N 1
ATOM 666 C CA . LEU A 1 93 ? 126.026 138.628 101.990 1.00 66.88 114 LEU A CA 1
ATOM 667 C C . LEU A 1 93 ? 127.450 138.900 101.525 1.00 65.79 114 LEU A C 1
ATOM 668 O O . LEU A 1 93 ? 128.401 138.288 102.024 1.00 63.67 114 LEU A O 1
ATOM 673 N N . SER A 1 94 ? 127.615 139.797 100.552 1.00 66.22 115 SER A N 1
ATOM 674 C CA . SER A 1 94 ? 128.953 140.132 100.085 1.00 64.86 115 SER A CA 1
ATOM 675 C C . SER A 1 94 ? 129.772 140.750 101.203 1.00 62.72 115 SER A C 1
ATOM 676 O O . SER A 1 94 ? 130.963 140.456 101.345 1.00 63.81 115 SER A O 1
ATOM 679 N N . GLY A 1 95 ? 129.148 141.610 102.008 1.00 61.23 116 GLY A N 1
ATOM 680 C CA . GLY A 1 95 ? 129.839 142.139 103.172 1.00 54.47 116 GLY A CA 1
ATOM 681 C C . GLY A 1 95 ? 130.267 141.046 104.132 1.00 51.46 116 GLY A C 1
ATOM 682 O O . GLY A 1 95 ? 131.377 141.077 104.670 1.00 50.39 116 GLY A O 1
ATOM 683 N N . GLN A 1 96 ? 129.400 140.055 104.343 1.00 50.81 117 GLN A N 1
ATOM 684 C CA . GLN A 1 96 ? 129.738 138.936 105.219 1.00 44.87 117 GLN A CA 1
ATOM 685 C C . GLN A 1 96 ? 130.947 138.165 104.698 1.00 45.38 117 GLN A C 1
ATOM 686 O O . GLN A 1 96 ? 131.887 137.867 105.447 1.00 45.57 117 GLN A O 1
ATOM 692 N N . VAL A 1 97 ? 130.937 137.834 103.407 1.00 45.62 118 VAL A N 1
ATOM 693 C CA . VAL A 1 97 ? 132.027 137.046 102.841 1.00 40.78 118 VAL A CA 1
ATOM 694 C C . VAL A 1 97 ? 133.325 137.840 102.857 1.00 45.77 118 VAL A C 1
ATOM 695 O O . VAL A 1 97 ? 134.400 137.290 103.127 1.00 46.39 118 VAL A O 1
ATOM 699 N N . ARG A 1 98 ? 133.253 139.140 102.560 1.00 50.53 119 ARG A N 1
ATOM 700 C CA . ARG A 1 98 ? 134.448 139.976 102.604 1.00 47.51 119 ARG A CA 1
ATOM 701 C C . ARG A 1 98 ? 135.010 140.054 104.015 1.00 43.79 119 ARG A C 1
ATOM 702 O O . ARG A 1 98 ? 136.231 140.008 104.205 1.00 45.79 119 ARG A O 1
ATOM 710 N N . LEU A 1 99 ? 134.137 140.171 105.018 1.00 39.55 120 LEU A N 1
ATOM 711 C CA . LEU A 1 99 ? 134.606 140.177 106.397 1.00 34.63 120 LEU A CA 1
ATOM 712 C C . LEU A 1 99 ? 135.307 138.872 106.742 1.00 38.43 120 LEU A C 1
ATOM 713 O O . LEU A 1 99 ? 136.379 138.878 107.362 1.00 41.11 120 LEU A O 1
ATOM 718 N N . LEU A 1 100 ? 134.728 137.740 106.334 1.00 40.61 121 LEU A N 1
ATOM 719 C CA . LEU A 1 100 ? 135.360 136.455 106.628 1.00 37.02 121 LEU A CA 1
ATOM 720 C C . LEU A 1 100 ? 136.719 136.337 105.951 1.00 38.55 121 LEU A C 1
ATOM 721 O O . LEU A 1 100 ? 137.690 135.884 106.568 1.00 42.75 121 LEU A O 1
ATOM 726 N N . LEU A 1 101 ? 136.805 136.732 104.680 1.00 39.20 122 LEU A N 1
ATOM 727 C CA . LEU A 1 101 ? 138.072 136.631 103.964 1.00 38.56 122 LEU A CA 1
ATOM 728 C C . LEU A 1 101 ? 139.130 137.520 104.595 1.00 43.65 122 LEU A C 1
ATOM 729 O O . LEU A 1 101 ? 140.283 137.103 104.762 1.00 46.12 122 LEU A O 1
ATOM 734 N N . GLY A 1 102 ? 138.757 138.748 104.955 1.00 47.96 123 GLY A N 1
ATOM 735 C CA . GLY A 1 102 ? 139.705 139.632 105.607 1.00 53.70 123 GLY A CA 1
ATOM 736 C C . GLY A 1 102 ? 140.185 139.087 106.935 1.00 52.78 123 GLY A C 1
ATOM 737 O O . GLY A 1 102 ? 141.358 139.227 107.286 1.00 57.96 123 GLY A O 1
ATOM 738 N N . ALA A 1 103 ? 139.285 138.464 107.697 1.00 45.69 124 ALA A N 1
ATOM 739 C CA . ALA A 1 103 ? 139.701 137.857 108.954 1.00 44.27 124 ALA A CA 1
ATOM 740 C C . ALA A 1 103 ? 140.660 136.698 108.721 1.00 48.66 124 ALA A C 1
ATOM 741 O O . ALA A 1 103 ? 141.670 136.569 109.421 1.00 53.47 124 ALA A O 1
ATOM 743 N N . LEU A 1 104 ? 140.358 135.842 107.742 1.00 51.61 125 LEU A N 1
ATOM 744 C CA . LEU A 1 104 ? 141.201 134.675 107.494 1.00 54.38 125 LEU A CA 1
ATOM 745 C C . LEU A 1 104 ? 142.590 135.076 107.017 1.00 62.84 125 LEU A C 1
ATOM 746 O O . LEU A 1 104 ? 143.590 134.495 107.451 1.00 67.86 125 LEU A O 1
ATOM 751 N N . GLN A 1 105 ? 142.674 136.062 106.121 1.00 61.71 126 GLN A N 1
ATOM 752 C CA . GLN A 1 105 ? 143.972 136.434 105.569 1.00 59.75 126 GLN A CA 1
ATOM 753 C C . GLN A 1 105 ? 144.917 136.949 106.646 1.00 61.63 126 GLN A C 1
ATOM 754 O O . GLN A 1 105 ? 146.138 136.819 106.512 1.00 66.08 126 GLN A O 1
ATOM 760 N N . GLY A 1 106 ? 144.376 137.532 107.717 1.00 65.78 127 GLY A N 1
ATOM 761 C CA . GLY A 1 106 ? 145.226 138.026 108.789 1.00 73.40 127 GLY A CA 1
ATOM 762 C C . GLY A 1 106 ? 145.943 136.922 109.542 1.00 74.73 127 GLY A C 1
ATOM 763 O O . GLY A 1 106 ? 147.141 137.026 109.818 1.00 75.63 127 GLY A O 1
ATOM 764 N N . LEU A 1 107 ? 145.227 135.851 109.882 1.00 70.02 128 LEU A N 1
ATOM 765 C CA . LEU A 1 107 ? 145.813 134.732 110.615 1.00 70.85 128 LEU A CA 1
ATOM 766 C C . LEU A 1 107 ? 146.420 133.695 109.678 1.00 74.40 128 LEU A C 1
ATOM 767 O O . LEU A 1 107 ? 147.609 133.377 109.774 1.00 75.11 128 LEU A O 1
ATOM 772 N N . LEU A 1 108 ? 145.608 133.162 108.769 1.00 75.31 129 LEU A N 1
ATOM 773 C CA . LEU A 1 108 ? 146.020 132.012 107.980 1.00 80.94 129 LEU A CA 1
ATOM 774 C C . LEU A 1 108 ? 147.085 132.373 106.953 1.00 85.79 129 LEU A C 1
ATOM 775 O O . LEU A 1 108 ? 147.860 131.501 106.548 1.00 82.80 129 LEU A O 1
ATOM 780 N N . GLY A 1 109 ? 147.152 133.630 106.544 1.00 87.88 130 GLY A N 1
ATOM 781 C CA . GLY A 1 109 ? 148.151 134.063 105.581 1.00 93.92 130 GLY A CA 1
ATOM 782 C C . GLY A 1 109 ? 147.630 134.031 104.160 1.00 107.86 130 GLY A C 1
ATOM 783 O O . GLY A 1 109 ? 146.792 133.211 103.788 1.00 107.94 130 GLY A O 1
ATOM 784 N N . THR A 1 110 ? 148.140 134.958 103.347 1.00 111.74 131 THR A N 1
ATOM 785 C CA . THR A 1 110 ? 147.730 135.016 101.947 1.00 117.25 131 THR A CA 1
ATOM 786 C C . THR A 1 110 ? 148.196 133.778 101.190 1.00 122.32 131 THR A C 1
ATOM 787 O O . THR A 1 110 ? 147.402 133.124 100.503 1.00 118.05 131 THR A O 1
ATOM 791 N N . GLN A 1 111 ? 149.480 133.439 101.316 1.00 125.32 132 GLN A N 1
ATOM 792 C CA . GLN A 1 111 ? 150.082 132.243 100.711 1.00 124.53 132 GLN A CA 1
ATOM 793 C C . GLN A 1 111 ? 149.787 132.271 99.211 1.00 126.99 132 GLN A C 1
ATOM 794 O O . GLN A 1 111 ? 150.097 133.273 98.551 1.00 128.76 132 GLN A O 1
ATOM 800 N N . LEU A 1 112 ? 149.204 131.218 98.637 1.00 125.10 133 LEU A N 1
ATOM 801 C CA . LEU A 1 112 ? 148.866 131.190 97.227 1.00 126.81 133 LEU A CA 1
ATOM 802 C C . LEU A 1 112 ? 147.460 130.617 97.086 1.00 125.10 133 LEU A C 1
ATOM 803 O O . LEU A 1 112 ? 147.190 129.511 97.590 1.00 120.00 133 LEU A O 1
ATOM 808 N N . PRO A 1 113 ? 146.548 131.330 96.432 1.00 127.62 134 PRO A N 1
ATOM 809 C CA . PRO A 1 113 ? 145.197 130.794 96.237 1.00 124.74 134 PRO A CA 1
ATOM 810 C C . PRO A 1 113 ? 145.202 129.586 95.315 1.00 123.33 134 PRO A C 1
ATOM 811 O O . PRO A 1 113 ? 146.026 129.469 94.404 1.00 124.21 134 PRO A O 1
ATOM 815 N N . LEU A 1 114 ? 144.257 128.681 95.560 1.00 119.23 135 LEU A N 1
ATOM 816 C CA . LEU A 1 114 ? 144.102 127.470 94.769 1.00 122.30 135 LEU A CA 1
ATOM 817 C C . LEU A 1 114 ? 142.638 127.290 94.399 1.00 117.37 135 LEU A C 1
ATOM 818 O O . LEU A 1 114 ? 141.742 127.796 95.080 1.00 112.11 135 LEU A O 1
ATOM 823 N N . GLN A 1 115 ? 142.402 126.564 93.312 1.00 116.53 136 GLN A N 1
ATOM 824 C CA . GLN A 1 115 ? 141.056 126.296 92.824 1.00 115.70 136 GLN A CA 1
ATOM 825 C C . GLN A 1 115 ? 140.729 124.823 93.017 1.00 116.22 136 GLN A C 1
ATOM 826 O O . GLN A 1 115 ? 141.506 123.951 92.614 1.00 115.49 136 GLN A O 1
ATOM 832 N N . GLY A 1 116 ? 139.584 124.551 93.637 1.00 118.38 137 GLY A N 1
ATOM 833 C CA . GLY A 1 116 ? 139.140 123.188 93.854 1.00 119.10 137 GLY A CA 1
ATOM 834 C C . GLY A 1 116 ? 138.035 122.770 92.906 1.00 121.27 137 GLY A C 1
ATOM 835 O O . GLY A 1 116 ? 137.963 123.256 91.773 1.00 120.98 137 GLY A O 1
ATOM 836 N N . ARG A 1 117 ? 137.171 121.866 93.358 1.00 120.57 138 ARG A N 1
ATOM 837 C CA . ARG A 1 117 ? 136.060 121.413 92.532 1.00 125.14 138 ARG A CA 1
ATOM 838 C C . ARG A 1 117 ? 135.057 122.542 92.319 1.00 125.93 138 ARG A C 1
ATOM 839 O O . ARG A 1 117 ? 134.777 123.328 93.228 1.00 120.40 138 ARG A O 1
ATOM 847 N N . THR A 1 118 ? 134.514 122.615 91.107 1.00 129.59 139 THR A N 1
ATOM 848 C CA . THR A 1 118 ? 133.621 123.694 90.706 1.00 125.02 139 THR A CA 1
ATOM 849 C C . THR A 1 118 ? 132.177 123.211 90.718 1.00 123.63 139 THR A C 1
ATOM 850 O O . THR A 1 118 ? 131.841 122.221 90.059 1.00 122.82 139 THR A O 1
ATOM 854 N N . THR A 1 119 ? 131.327 123.918 91.460 1.00 123.98 140 THR A N 1
ATOM 855 C CA . THR A 1 119 ? 129.914 123.591 91.586 1.00 121.64 140 THR A CA 1
ATOM 856 C C . THR A 1 119 ? 129.074 124.768 91.113 1.00 114.89 140 THR A C 1
ATOM 857 O O . THR A 1 119 ? 129.367 125.922 91.439 1.00 115.02 140 THR A O 1
ATOM 861 N N . ALA A 1 120 ? 128.028 124.472 90.350 1.00 112.05 141 ALA A N 1
ATOM 862 C CA . ALA A 1 120 ? 127.143 125.488 89.795 1.00 112.30 141 ALA A CA 1
ATOM 863 C C . ALA A 1 120 ? 125.798 125.431 90.503 1.00 113.88 141 ALA A C 1
ATOM 864 O O . ALA A 1 120 ? 125.220 124.351 90.662 1.00 116.40 141 ALA A O 1
ATOM 866 N N . HIS A 1 121 ? 125.308 126.591 90.932 1.00 112.82 142 HIS A N 1
ATOM 867 C CA . HIS A 1 121 ? 124.043 126.692 91.641 1.00 110.07 142 HIS A CA 1
ATOM 868 C C . HIS A 1 121 ? 123.159 127.720 90.948 1.00 107.76 142 HIS A C 1
ATOM 869 O O . HIS A 1 121 ? 123.628 128.541 90.156 1.00 108.48 142 HIS A O 1
ATOM 876 N N . LYS A 1 122 ? 121.863 127.665 91.253 1.00 105.01 143 LYS A N 1
ATOM 877 C CA . LYS A 1 122 ? 120.865 128.465 90.553 1.00 107.05 143 LYS A CA 1
ATOM 878 C C . LYS A 1 122 ? 120.253 129.550 91.429 1.00 109.19 143 LYS A C 1
ATOM 879 O O . LYS A 1 122 ? 120.291 130.729 91.067 1.00 109.31 143 LYS A O 1
ATOM 885 N N . ASP A 1 123 ? 119.685 129.189 92.575 1.00 109.58 144 ASP A N 1
ATOM 886 C CA . ASP A 1 123 ? 118.933 130.160 93.355 1.00 107.01 144 ASP A CA 1
ATOM 887 C C . ASP A 1 123 ? 119.789 130.790 94.446 1.00 99.05 144 ASP A C 1
ATOM 888 O O . ASP A 1 123 ? 120.774 130.203 94.903 1.00 92.54 144 ASP A O 1
ATOM 893 N N . PRO A 1 124 ? 119.448 132.012 94.868 1.00 100.35 145 PRO A N 1
ATOM 894 C CA . PRO A 1 124 ? 120.211 132.652 95.950 1.00 95.52 145 PRO A CA 1
ATOM 895 C C . PRO A 1 124 ? 120.198 131.865 97.246 1.00 88.25 145 PRO A C 1
ATOM 896 O O . PRO A 1 124 ? 121.155 131.954 98.028 1.00 85.56 145 PRO A O 1
ATOM 900 N N . ASN A 1 125 ? 119.130 131.107 97.502 1.00 84.71 146 ASN A N 1
ATOM 901 C CA . ASN A 1 125 ? 119.106 130.238 98.672 1.00 82.62 146 ASN A CA 1
ATOM 902 C C . ASN A 1 125 ? 120.315 129.313 98.667 1.00 80.28 146 ASN A C 1
ATOM 903 O O . ASN A 1 125 ? 120.883 129.027 99.725 1.00 76.15 146 ASN A O 1
ATOM 908 N N . ALA A 1 126 ? 120.743 128.870 97.483 1.00 80.76 147 ALA A N 1
ATOM 909 C CA . ALA A 1 126 ? 121.960 128.072 97.386 1.00 79.20 147 ALA A CA 1
ATOM 910 C C . ALA A 1 126 ? 123.182 128.867 97.827 1.00 76.75 147 ALA A C 1
ATOM 911 O O . ALA A 1 126 ? 124.066 128.328 98.499 1.00 68.55 147 ALA A O 1
ATOM 913 N N . LEU A 1 127 ? 123.257 130.146 97.447 1.00 82.81 148 LEU A N 1
ATOM 914 C CA . LEU A 1 127 ? 124.362 130.993 97.892 1.00 75.70 148 LEU A CA 1
ATOM 915 C C . LEU A 1 127 ? 124.410 131.071 99.409 1.00 62.90 148 LEU A C 1
ATOM 916 O O . LEU A 1 127 ? 125.467 130.881 100.025 1.00 57.98 148 LEU A O 1
ATOM 921 N N . PHE A 1 128 ? 123.265 131.354 100.027 1.00 65.51 149 PHE A N 1
ATOM 922 C CA . PHE A 1 128 ? 123.222 131.479 101.479 1.00 62.37 149 PHE A CA 1
ATOM 923 C C . PHE A 1 128 ? 123.570 130.159 102.150 1.00 60.92 149 PHE A C 1
ATOM 924 O O . PHE A 1 128 ? 124.329 130.130 103.128 1.00 55.05 149 PHE A O 1
ATOM 932 N N . LEU A 1 129 ? 123.046 129.051 101.623 1.00 66.64 150 LEU A N 1
ATOM 933 C CA . LEU A 1 129 ? 123.327 127.743 102.203 1.00 64.55 150 LEU A CA 1
ATOM 934 C C . LEU A 1 129 ? 124.801 127.392 102.082 1.00 58.32 150 LEU A C 1
ATOM 935 O O . LEU A 1 129 ? 125.391 126.838 103.014 1.00 57.09 150 LEU A O 1
ATOM 940 N N . SER A 1 130 ? 125.418 127.705 100.942 1.00 56.32 151 SER A N 1
ATOM 941 C CA . SER A 1 130 ? 126.823 127.369 100.753 1.00 54.70 151 SER A CA 1
ATOM 942 C C . SER A 1 130 ? 127.722 128.234 101.623 1.00 49.37 151 SER A C 1
ATOM 943 O O . SER A 1 130 ? 128.738 127.755 102.138 1.00 46.86 151 SER A O 1
ATOM 946 N N . LEU A 1 131 ? 127.380 129.512 101.789 1.00 50.76 152 LEU A N 1
ATOM 947 C CA . LEU A 1 131 ? 128.133 130.333 102.729 1.00 44.39 152 LEU A CA 1
ATOM 948 C C . LEU A 1 131 ? 127.997 129.790 104.142 1.00 40.16 152 LEU A C 1
ATOM 949 O O . LEU A 1 131 ? 128.976 129.743 104.894 1.00 40.76 152 LEU A O 1
ATOM 954 N N . GLN A 1 132 ? 126.790 129.368 104.518 1.00 40.40 153 GLN A N 1
ATOM 955 C CA . GLN A 1 132 ? 126.603 128.788 105.840 1.00 40.63 153 GLN A CA 1
ATOM 956 C C . GLN A 1 132 ? 127.417 127.510 105.994 1.00 43.18 153 GLN A C 1
ATOM 957 O O . GLN A 1 132 ? 127.968 127.243 107.067 1.00 43.33 153 GLN A O 1
ATOM 963 N N . GLN A 1 133 ? 127.512 126.711 104.930 1.00 43.07 154 GLN A N 1
ATOM 964 C CA . GLN A 1 133 ? 128.311 125.490 104.985 1.00 37.58 154 GLN A CA 1
ATOM 965 C C . GLN A 1 133 ? 129.800 125.798 105.112 1.00 36.57 154 GLN A C 1
ATOM 966 O O . GLN A 1 133 ? 130.515 125.116 105.855 1.00 33.74 154 GLN A O 1
ATOM 972 N N . LEU A 1 134 ? 130.288 126.819 104.398 1.00 37.98 155 LEU A N 1
ATOM 973 C CA . LEU A 1 134 ? 131.699 127.186 104.505 1.00 32.11 155 LEU A CA 1
ATOM 974 C C . LEU A 1 134 ? 132.050 127.621 105.916 1.00 28.29 155 LEU A C 1
ATOM 975 O O . LEU A 1 134 ? 133.119 127.279 106.428 1.00 31.16 155 LEU A O 1
ATOM 980 N N . LEU A 1 135 ? 131.172 128.380 106.557 1.00 29.23 156 LEU A N 1
ATOM 981 C CA . LEU A 1 135 ? 131.352 128.717 107.960 1.00 30.11 156 LEU A CA 1
ATOM 982 C C . LEU A 1 135 ? 130.983 127.566 108.880 1.00 38.17 156 LEU A C 1
ATOM 983 O O . LEU A 1 135 ? 131.027 127.733 110.101 1.00 46.34 156 LEU A O 1
ATOM 988 N N . ARG A 1 136 ? 130.609 126.419 108.325 1.00 32.63 157 ARG A N 1
ATOM 989 C CA . ARG A 1 136 ? 130.299 125.227 109.098 1.00 28.11 157 ARG A CA 1
ATOM 990 C C . ARG A 1 136 ? 131.273 124.087 108.868 1.00 27.86 157 ARG A C 1
ATOM 991 O O . ARG A 1 136 ? 131.468 123.273 109.769 1.00 26.35 157 ARG A O 1
ATOM 999 N N . GLY A 1 137 ? 131.893 124.014 107.696 1.00 28.92 158 GLY A N 1
ATOM 1000 C CA . GLY A 1 137 ? 132.713 122.876 107.341 1.00 27.42 158 GLY A CA 1
ATOM 1001 C C . GLY A 1 137 ? 134.199 123.112 107.477 1.00 29.31 158 GLY A C 1
ATOM 1002 O O . GLY A 1 137 ? 134.751 123.020 108.576 1.00 32.58 158 GLY A O 1
ATOM 1003 N N . LYS A 1 138 ? 134.859 123.405 106.358 1.00 27.47 159 LYS A N 1
ATOM 1004 C CA . LYS A 1 138 ? 136.313 123.504 106.359 1.00 29.73 159 LYS A CA 1
ATOM 1005 C C . LYS A 1 138 ? 136.798 124.612 107.286 1.00 34.16 159 LYS A C 1
ATOM 1006 O O . LYS A 1 138 ? 137.742 124.419 108.061 1.00 40.80 159 LYS A O 1
ATOM 1012 N N . VAL A 1 139 ? 136.161 125.783 107.223 1.00 33.89 160 VAL A N 1
ATOM 1013 C CA . VAL A 1 139 ? 136.608 126.916 108.030 1.00 28.61 160 VAL A CA 1
ATOM 1014 C C . VAL A 1 139 ? 136.448 126.609 109.509 1.00 31.64 160 VAL A C 1
ATOM 1015 O O . VAL A 1 139 ? 137.361 126.837 110.307 1.00 40.11 160 VAL A O 1
ATOM 1019 N N . ARG A 1 140 ? 135.282 126.090 109.896 1.00 26.73 161 ARG A N 1
ATOM 1020 C CA . ARG A 1 140 ? 135.041 125.797 111.303 1.00 25.92 161 ARG A CA 1
ATOM 1021 C C . ARG A 1 140 ? 136.008 124.744 111.818 1.00 30.92 161 ARG A C 1
ATOM 1022 O O . ARG A 1 140 ? 136.561 124.883 112.914 1.00 33.55 161 ARG A O 1
ATOM 1030 N N . PHE A 1 141 ? 136.245 123.691 111.033 1.00 32.60 162 PHE A N 1
ATOM 1031 C CA . PHE A 1 141 ? 137.141 122.632 111.486 1.00 35.97 162 PHE A CA 1
ATOM 1032 C C . PHE A 1 141 ? 138.581 123.117 111.592 1.00 42.59 162 PHE A C 1
ATOM 1033 O O . PHE A 1 141 ? 139.268 122.805 112.570 1.00 48.40 162 PHE A O 1
ATOM 1041 N N . LEU A 1 142 ? 139.062 123.877 110.605 1.00 42.42 163 LEU A N 1
ATOM 1042 C CA . LEU A 1 142 ? 140.437 124.353 110.688 1.00 41.63 163 LEU A CA 1
ATOM 1043 C C . LEU A 1 142 ? 140.593 125.344 111.836 1.00 42.87 163 LEU A C 1
ATOM 1044 O O . LEU A 1 142 ? 141.569 125.275 112.589 1.00 53.26 163 LEU A O 1
ATOM 1049 N N . LEU A 1 143 ? 139.632 126.247 112.014 1.00 38.99 164 LEU A N 1
ATOM 1050 C CA . LEU A 1 143 ? 139.739 127.234 113.077 1.00 40.40 164 LEU A CA 1
ATOM 1051 C C . LEU A 1 143 ? 139.439 126.668 114.456 1.00 44.71 164 LEU A C 1
ATOM 1052 O O . LEU A 1 143 ? 139.715 127.347 115.450 1.00 50.01 164 LEU A O 1
ATOM 1057 N N . LEU A 1 144 ? 138.876 125.465 114.555 1.00 42.25 165 LEU A N 1
ATOM 1058 C CA . LEU A 1 144 ? 138.586 124.890 115.861 1.00 45.86 165 LEU A CA 1
ATOM 1059 C C . LEU A 1 144 ? 139.520 123.759 116.262 1.00 48.33 165 LEU A C 1
ATOM 1060 O O . LEU A 1 144 ? 139.644 123.478 117.455 1.00 51.09 165 LEU A O 1
ATOM 1065 N N . VAL A 1 145 ? 140.175 123.105 115.309 1.00 47.28 166 VAL A N 1
ATOM 1066 C CA . VAL A 1 145 ? 141.116 122.037 115.613 1.00 49.11 166 VAL A CA 1
ATOM 1067 C C . VAL A 1 145 ? 142.560 122.511 115.495 1.00 56.86 166 VAL A C 1
ATOM 1068 O O . VAL A 1 145 ? 143.385 122.204 116.355 1.00 63.63 166 VAL A O 1
ATOM 1072 N N . GLU A 1 146 ? 142.883 123.275 114.451 1.00 61.03 167 GLU A N 1
ATOM 1073 C CA . GLU A 1 146 ? 144.221 123.838 114.271 1.00 67.65 167 GLU A CA 1
ATOM 1074 C C . GLU A 1 146 ? 144.300 125.281 114.746 1.00 66.62 167 GLU A C 1
ATOM 1075 O O . GLU A 1 146 ? 144.987 126.102 114.136 1.00 66.54 167 GLU A O 1
ATOM 1081 N N . GLY A 1 147 ? 143.601 125.629 115.820 1.00 64.56 168 GLY A N 1
ATOM 1082 C CA . GLY A 1 147 ? 143.611 126.986 116.309 1.00 66.74 168 GLY A CA 1
ATOM 1083 C C . GLY A 1 147 ? 144.955 127.392 116.878 1.00 85.50 168 GLY A C 1
ATOM 1084 O O . GLY A 1 147 ? 145.666 128.226 116.310 1.00 90.22 168 GLY A O 1
ATOM 1085 N N . PRO A 1 148 ? 145.331 126.810 118.020 1.00 92.44 169 PRO A N 1
ATOM 1086 C CA . PRO A 1 148 ? 146.660 127.103 118.587 1.00 91.25 169 PRO A CA 1
ATOM 1087 C C . PRO A 1 148 ? 147.812 126.707 117.681 1.00 90.20 169 PRO A C 1
ATOM 1088 O O . PRO A 1 148 ? 148.876 127.333 117.751 1.00 84.24 169 PRO A O 1
ATOM 1092 N N . THR A 1 149 ? 147.639 125.690 116.837 1.00 94.85 170 THR A N 1
ATOM 1093 C CA . THR A 1 149 ? 148.728 125.210 115.991 1.00 94.43 170 THR A CA 1
ATOM 1094 C C . THR A 1 149 ? 149.161 126.265 114.980 1.00 94.19 170 THR A C 1
ATOM 1095 O O . THR A 1 149 ? 150.358 126.463 114.743 1.00 92.06 170 THR A O 1
ATOM 1099 N N . LEU A 1 150 ? 148.198 126.960 114.381 1.00 90.00 171 LEU A N 1
ATOM 1100 C CA . LEU A 1 150 ? 148.443 127.843 113.250 1.00 84.72 171 LEU A CA 1
ATOM 1101 C C . LEU A 1 150 ? 148.500 129.311 113.646 1.00 88.47 171 LEU A C 1
ATOM 1102 O O . LEU A 1 150 ? 149.235 130.089 113.031 1.00 92.45 171 LEU A O 1
ATOM 1107 N N . CYS A 1 151 ? 147.741 129.715 114.667 1.00 87.97 172 CYS A N 1
ATOM 1108 C CA . CYS A 1 151 ? 147.725 131.120 115.063 1.00 89.15 172 CYS A CA 1
ATOM 1109 C C . CYS A 1 151 ? 149.103 131.586 115.523 1.00 99.56 172 CYS A C 1
ATOM 1110 O O . CYS A 1 151 ? 149.541 132.687 115.171 1.00 98.95 172 CYS A O 1
ATOM 1113 N N . VAL A 1 152 ? 149.804 130.764 116.300 1.00 101.80 173 VAL A N 1
ATOM 1114 C CA . VAL A 1 152 ? 151.199 131.040 116.633 1.00 98.74 173 VAL A CA 1
ATOM 1115 C C . VAL A 1 152 ? 152.093 129.960 116.038 1.00 99.97 173 VAL A C 1
ATOM 1116 O O . VAL A 1 152 ? 152.430 130.002 114.856 1.00 102.42 173 VAL A O 1
ATOM 1120 N N . GLN B 2 1 ? 130.892 163.283 125.378 1.00 92.01 26 GLN B N 1
ATOM 1121 C CA . GLN B 2 1 ? 131.983 163.749 124.508 1.00 92.87 26 GLN B CA 1
ATOM 1122 C C . GLN B 2 1 ? 131.318 163.956 123.168 1.00 99.42 26 GLN B C 1
ATOM 1123 O O . GLN B 2 1 ? 130.086 163.827 123.134 1.00 100.91 26 GLN B O 1
ATOM 1129 N N . ASP B 2 2 ? 132.083 164.282 122.133 1.00 98.13 27 ASP B N 1
ATOM 1130 C CA . ASP B 2 2 ? 131.439 164.641 120.844 1.00 95.37 27 ASP B CA 1
ATOM 1131 C C . ASP B 2 2 ? 131.882 163.661 119.777 1.00 90.02 27 ASP B C 1
ATOM 1132 O O . ASP B 2 2 ? 133.031 163.217 119.767 1.00 92.45 27 ASP B O 1
ATOM 1137 N N . VAL B 2 3 ? 130.971 163.350 118.900 1.00 84.28 28 VAL B N 1
ATOM 1138 C CA . VAL B 2 3 ? 131.270 162.269 117.945 1.00 79.64 28 VAL B CA 1
ATOM 1139 C C . VAL B 2 3 ? 132.432 162.614 117.050 1.00 79.84 28 VAL B C 1
ATOM 1140 O O . VAL B 2 3 ? 132.989 161.704 116.459 1.00 69.99 28 VAL B O 1
ATOM 1144 N N . PHE B 2 4 ? 132.704 163.880 116.892 1.00 87.18 29 PHE B N 1
ATOM 1145 C CA . PHE B 2 4 ? 133.742 164.204 115.877 1.00 83.53 29 PHE B CA 1
ATOM 1146 C C . PHE B 2 4 ? 135.076 164.470 116.577 1.00 80.12 29 PHE B C 1
ATOM 1147 O O . PHE B 2 4 ? 136.133 164.181 115.979 1.00 77.38 29 PHE B O 1
ATOM 1155 N N . LEU B 2 5 ? 135.039 164.999 117.804 1.00 81.38 30 LEU B N 1
ATOM 1156 C CA . LEU B 2 5 ? 136.288 165.208 118.521 1.00 85.86 30 LEU B CA 1
ATOM 1157 C C . LEU B 2 5 ? 136.799 163.941 119.196 1.00 83.65 30 LEU B C 1
ATOM 1158 O O . LEU B 2 5 ? 137.682 164.028 120.056 1.00 85.25 30 LEU B O 1
ATOM 1163 N N . LEU B 2 6 ? 136.253 162.781 118.837 1.00 73.27 31 LEU B N 1
ATOM 1164 C CA . LEU B 2 6 ? 136.729 161.487 119.321 1.00 59.78 31 LEU B CA 1
ATOM 1165 C C . LEU B 2 6 ? 136.668 161.389 120.841 1.00 56.46 31 LEU B C 1
ATOM 1166 O O . LEU B 2 6 ? 135.689 160.899 121.400 1.00 52.99 31 LEU B O 1
ATOM 1171 N N . GLU B 2 11 ? 147.919 163.243 114.517 1.00 99.00 36 GLU B N 1
ATOM 1172 C CA . GLU B 2 11 ? 146.853 162.694 113.689 1.00 95.66 36 GLU B CA 1
ATOM 1173 C C . GLU B 2 11 ? 146.606 163.577 112.474 1.00 92.67 36 GLU B C 1
ATOM 1174 O O . GLU B 2 11 ? 145.690 164.399 112.477 1.00 92.19 36 GLU B O 1
ATOM 1180 N N . PRO B 2 12 ? 147.432 163.413 111.438 1.00 88.54 37 PRO B N 1
ATOM 1181 C CA . PRO B 2 12 ? 147.245 164.220 110.222 1.00 86.94 37 PRO B CA 1
ATOM 1182 C C . PRO B 2 12 ? 145.895 164.015 109.562 1.00 86.01 37 PRO B C 1
ATOM 1183 O O . PRO B 2 12 ? 145.323 164.975 109.030 1.00 84.74 37 PRO B O 1
ATOM 1187 N N . LEU B 2 13 ? 145.369 162.794 109.579 1.00 84.43 38 LEU B N 1
ATOM 1188 C CA . LEU B 2 13 ? 144.046 162.491 109.049 1.00 79.55 38 LEU B CA 1
ATOM 1189 C C . LEU B 2 13 ? 143.290 161.678 110.086 1.00 74.67 38 LEU B C 1
ATOM 1190 O O . LEU B 2 13 ? 143.853 160.757 110.686 1.00 77.72 38 LEU B O 1
ATOM 1195 N N . ASN B 2 14 ? 142.026 162.020 110.301 1.00 66.77 39 ASN B N 1
ATOM 1196 C CA . ASN B 2 14 ? 141.203 161.374 111.312 1.00 67.71 39 ASN B CA 1
ATOM 1197 C C . ASN B 2 14 ? 140.075 160.607 110.639 1.00 70.51 39 ASN B C 1
ATOM 1198 O O . ASN B 2 14 ? 139.364 161.156 109.792 1.00 74.77 39 ASN B O 1
ATOM 1203 N N . CYS B 2 15 ? 139.925 159.339 111.012 1.00 64.30 40 CYS B N 1
ATOM 1204 C CA . CYS B 2 15 ? 138.830 158.500 110.553 1.00 55.45 40 CYS B CA 1
ATOM 1205 C C . CYS B 2 15 ? 138.216 157.789 111.746 1.00 50.57 40 CYS B C 1
ATOM 1206 O O . CYS B 2 15 ? 138.882 157.557 112.758 1.00 53.97 40 CYS B O 1
ATOM 1209 N N . PHE B 2 16 ? 136.933 157.430 111.633 1.00 53.83 41 PHE B N 1
ATOM 1210 C CA . PHE B 2 16 ? 136.247 156.789 112.790 1.00 45.72 41 PHE B CA 1
ATOM 1211 C C . PHE B 2 16 ? 135.045 155.966 112.315 1.00 49.29 41 PHE B C 1
ATOM 1212 O O . PHE B 2 16 ? 134.287 156.435 111.436 1.00 54.96 41 PHE B O 1
ATOM 1220 N N . SER B 2 17 ? 134.879 154.766 112.882 1.00 42.77 42 SER B N 1
ATOM 1221 C CA . SER B 2 17 ? 133.744 153.881 112.510 1.00 40.82 42 SER B CA 1
ATOM 1222 C C . SER B 2 17 ? 132.872 153.631 113.748 1.00 40.44 42 SER B C 1
ATOM 1223 O O . SER B 2 17 ? 133.410 153.104 114.743 1.00 37.40 42 SER B O 1
ATOM 1226 N N . GLN B 2 18 ? 131.578 153.959 113.683 1.00 39.50 43 GLN B N 1
ATOM 1227 C CA . GLN B 2 18 ? 130.716 153.848 114.892 1.00 36.01 43 GLN B CA 1
ATOM 1228 C C . GLN B 2 18 ? 130.068 152.455 114.993 1.00 39.44 43 GLN B C 1
ATOM 1229 O O . GLN B 2 18 ? 129.637 152.091 116.108 1.00 39.66 43 GLN B O 1
ATOM 1235 N N . THR B 2 19 ? 129.986 151.713 113.885 1.00 40.35 44 THR B N 1
ATOM 1236 C CA . THR B 2 19 ? 129.412 150.377 113.938 1.00 38.55 44 THR B CA 1
ATOM 1237 C C . THR B 2 19 ? 130.253 149.360 113.185 1.00 38.60 44 THR B C 1
ATOM 1238 O O . THR B 2 19 ? 129.833 148.206 113.054 1.00 40.32 44 THR B O 1
ATOM 1242 N N . PHE B 2 20 ? 131.414 149.760 112.675 1.00 39.98 45 PHE B N 1
ATOM 1243 C CA . PHE B 2 20 ? 132.225 148.972 111.753 1.00 35.13 45 PHE B CA 1
ATOM 1244 C C . PHE B 2 20 ? 131.457 148.610 110.491 1.00 39.61 45 PHE B C 1
ATOM 1245 O O . PHE B 2 20 ? 131.912 147.776 109.707 1.00 37.27 45 PHE B O 1
ATOM 1253 N N . GLU B 2 21 ? 130.297 149.223 110.288 1.00 46.03 46 GLU B N 1
ATOM 1254 C CA . GLU B 2 21 ? 129.527 149.126 109.062 1.00 51.44 46 GLU B CA 1
ATOM 1255 C C . GLU B 2 21 ? 129.548 150.434 108.282 1.00 54.65 46 GLU B C 1
ATOM 1256 O O . GLU B 2 21 ? 129.291 150.427 107.075 1.00 59.19 46 GLU B O 1
ATOM 1262 N N . ASP B 2 22 ? 129.897 151.542 108.937 1.00 50.42 47 ASP B N 1
ATOM 1263 C CA . ASP B 2 22 ? 130.062 152.837 108.296 1.00 58.10 47 ASP B CA 1
ATOM 1264 C C . ASP B 2 22 ? 131.369 153.469 108.755 1.00 56.30 47 ASP B C 1
ATOM 1265 O O . ASP B 2 22 ? 131.834 153.226 109.869 1.00 53.55 47 ASP B O 1
ATOM 1270 N N . LEU B 2 23 ? 131.963 154.278 107.880 1.00 56.58 48 LEU B N 1
ATOM 1271 C CA . LEU B 2 23 ? 133.222 154.951 108.165 1.00 52.74 48 LEU B CA 1
ATOM 1272 C C . LEU B 2 23 ? 133.141 156.404 107.724 1.00 60.02 48 LEU B C 1
ATOM 1273 O O . LEU B 2 23 ? 132.477 156.734 106.738 1.00 66.79 48 LEU B O 1
ATOM 1278 N N . THR B 2 24 ? 133.833 157.269 108.462 1.00 63.33 49 THR B N 1
ATOM 1279 C CA . THR B 2 24 ? 133.799 158.712 108.229 1.00 66.48 49 THR B CA 1
ATOM 1280 C C . THR B 2 24 ? 135.187 159.281 108.486 1.00 66.88 49 THR B C 1
ATOM 1281 O O . THR B 2 24 ? 135.684 159.221 109.614 1.00 64.25 49 THR B O 1
ATOM 1285 N N . CYS B 2 25 ? 135.801 159.849 107.451 1.00 73.22 50 CYS B N 1
ATOM 1286 C CA . CYS B 2 25 ? 137.134 160.426 107.536 1.00 69.32 50 CYS B CA 1
ATOM 1287 C C . CYS B 2 25 ? 137.054 161.938 107.375 1.00 72.34 50 CYS B C 1
ATOM 1288 O O . CYS B 2 25 ? 136.329 162.441 106.511 1.00 77.84 50 CYS B O 1
ATOM 1291 N N . PHE B 2 26 ? 137.808 162.659 108.203 1.00 74.07 51 PHE B N 1
ATOM 1292 C CA . PHE B 2 26 ? 137.766 164.113 108.196 1.00 78.10 51 PHE B CA 1
ATOM 1293 C C . PHE B 2 26 ? 139.104 164.667 108.663 1.00 80.52 51 PHE B C 1
ATOM 1294 O O . PHE B 2 26 ? 139.929 163.954 109.240 1.00 80.86 51 PHE B O 1
ATOM 1302 N N . TRP B 2 27 ? 139.302 165.959 108.410 1.00 85.21 52 TRP B N 1
ATOM 1303 C CA . TRP B 2 27 ? 140.499 166.658 108.848 1.00 92.79 52 TRP B CA 1
ATOM 1304 C C . TRP B 2 27 ? 140.199 168.142 108.989 1.00 100.08 52 TRP B C 1
ATOM 1305 O O . TRP B 2 27 ? 139.199 168.647 108.471 1.00 104.03 52 TRP B O 1
ATOM 1316 N N . ASP B 2 28 ? 141.088 168.832 109.700 1.00 100.66 53 ASP B N 1
ATOM 1317 C CA . ASP B 2 28 ? 140.992 170.274 109.924 1.00 101.99 53 ASP B CA 1
ATOM 1318 C C . ASP B 2 28 ? 139.670 170.662 110.580 1.00 111.87 53 ASP B C 1
ATOM 1319 O O . ASP B 2 28 ? 139.593 171.657 111.300 1.00 117.49 53 ASP B O 1
ATOM 1324 N N . GLN B 2 39 ? 139.507 166.292 97.224 1.00 115.80 64 GLN B N 1
ATOM 1325 C CA . GLN B 2 39 ? 138.717 165.164 97.701 1.00 113.63 64 GLN B CA 1
ATOM 1326 C C . GLN B 2 39 ? 139.437 164.424 98.824 1.00 113.59 64 GLN B C 1
ATOM 1327 O O . GLN B 2 39 ? 140.373 164.948 99.423 1.00 105.87 64 GLN B O 1
ATOM 1333 N N . LEU B 2 40 ? 138.986 163.205 99.106 1.00 117.09 65 LEU B N 1
ATOM 1334 C CA . LEU B 2 40 ? 139.545 162.356 100.155 1.00 104.96 65 LEU B CA 1
ATOM 1335 C C . LEU B 2 40 ? 139.735 160.937 99.619 1.00 97.82 65 LEU B C 1
ATOM 1336 O O . LEU B 2 40 ? 139.207 159.956 100.146 1.00 96.99 65 LEU B O 1
ATOM 1341 N N . LEU B 2 41 ? 140.455 160.839 98.500 1.00 99.18 66 LEU B N 1
ATOM 1342 C CA . LEU B 2 41 ? 140.689 159.567 97.826 1.00 99.25 66 LEU B CA 1
ATOM 1343 C C . LEU B 2 41 ? 141.153 158.493 98.802 1.00 97.00 66 LEU B C 1
ATOM 1344 O O . LEU B 2 41 ? 141.981 158.745 99.681 1.00 93.57 66 LEU B O 1
ATOM 1349 N N . TYR B 2 42 ? 140.598 157.293 98.643 1.00 91.99 67 TYR B N 1
ATOM 1350 C CA . TYR B 2 42 ? 140.926 156.145 99.473 1.00 81.72 67 TYR B CA 1
ATOM 1351 C C . TYR B 2 42 ? 141.016 154.910 98.590 1.00 76.80 67 TYR B C 1
ATOM 1352 O O . TYR B 2 42 ? 140.419 154.857 97.512 1.00 78.22 67 TYR B O 1
ATOM 1361 N N . ALA B 2 43 ? 141.770 153.916 99.053 1.00 72.23 68 ALA B N 1
ATOM 1362 C CA . ALA B 2 43 ? 142.003 152.715 98.267 1.00 75.05 68 ALA B CA 1
ATOM 1363 C C . ALA B 2 43 ? 142.067 151.487 99.162 1.00 74.53 68 ALA B C 1
ATOM 1364 O O . ALA B 2 43 ? 142.711 151.507 100.214 1.00 73.04 68 ALA B O 1
ATOM 1366 N N . TYR B 2 44 ? 141.403 150.415 98.728 1.00 74.03 69 TYR B N 1
ATOM 1367 C CA . TYR B 2 44 ? 141.459 149.112 99.390 1.00 69.01 69 TYR B CA 1
ATOM 1368 C C . TYR B 2 44 ? 142.374 148.207 98.573 1.00 76.81 69 TYR B C 1
ATOM 1369 O O . TYR B 2 44 ? 141.983 147.712 97.513 1.00 84.74 69 TYR B O 1
ATOM 1378 N N . ARG B 2 45 ? 143.589 147.986 99.077 1.00 78.61 70 ARG B N 1
ATOM 1379 C CA . ARG B 2 45 ? 144.583 147.153 98.407 1.00 82.79 70 ARG B CA 1
ATOM 1380 C C . ARG B 2 45 ? 144.813 147.601 96.970 1.00 85.58 70 ARG B C 1
ATOM 1381 O O . ARG B 2 45 ? 145.315 148.704 96.730 1.00 84.21 70 ARG B O 1
ATOM 1389 N N . GLY B 2 46 ? 144.452 146.753 96.010 1.00 89.98 71 GLY B N 1
ATOM 1390 C CA . GLY B 2 46 ? 144.641 147.083 94.612 1.00 99.21 71 GLY B CA 1
ATOM 1391 C C . GLY B 2 46 ? 143.349 147.282 93.847 1.00 105.57 71 GLY B C 1
ATOM 1392 O O . GLY B 2 46 ? 142.626 146.318 93.576 1.00 106.72 71 GLY B O 1
ATOM 1393 N N . GLU B 2 47 ? 143.055 148.530 93.489 1.00 106.93 72 GLU B N 1
ATOM 1394 C CA . GLU B 2 47 ? 141.890 148.869 92.680 1.00 109.70 72 GLU B CA 1
ATOM 1395 C C . GLU B 2 47 ? 142.028 150.324 92.253 1.00 111.14 72 GLU B C 1
ATOM 1396 O O . GLU B 2 47 ? 142.871 151.064 92.767 1.00 107.01 72 GLU B O 1
ATOM 1402 N N . LYS B 2 48 ? 141.190 150.724 91.306 1.00 116.19 73 LYS B N 1
ATOM 1403 C CA . LYS B 2 48 ? 141.188 152.106 90.835 1.00 115.94 73 LYS B CA 1
ATOM 1404 C C . LYS B 2 48 ? 140.571 153.010 91.895 1.00 111.88 73 LYS B C 1
ATOM 1405 O O . LYS B 2 48 ? 139.423 152.782 92.297 1.00 109.33 73 LYS B O 1
ATOM 1411 N N . PRO B 2 49 ? 141.280 154.035 92.368 1.00 107.97 74 PRO B N 1
ATOM 1412 C CA . PRO B 2 49 ? 140.770 154.833 93.490 1.00 104.19 74 PRO B CA 1
ATOM 1413 C C . PRO B 2 49 ? 139.486 155.568 93.133 1.00 105.34 74 PRO B C 1
ATOM 1414 O O . PRO B 2 49 ? 139.264 155.952 91.983 1.00 107.03 74 PRO B O 1
ATOM 1418 N N . ARG B 2 50 ? 138.639 155.760 94.142 1.00 105.96 75 ARG B N 1
ATOM 1419 C CA . ARG B 2 50 ? 137.383 156.478 93.996 1.00 106.26 75 ARG B CA 1
ATOM 1420 C C . ARG B 2 50 ? 137.285 157.545 95.077 1.00 105.74 75 ARG B C 1
ATOM 1421 O O . ARG B 2 50 ? 137.952 157.473 96.112 1.00 100.30 75 ARG B O 1
ATOM 1429 N N . ALA B 2 51 ? 136.439 158.540 94.826 1.00 111.78 76 ALA B N 1
ATOM 1430 C CA . ALA B 2 51 ? 136.309 159.703 95.695 1.00 110.55 76 ALA B CA 1
ATOM 1431 C C . ALA B 2 51 ? 135.153 159.501 96.668 1.00 108.00 76 ALA B C 1
ATOM 1432 O O . ALA B 2 51 ? 134.010 159.290 96.247 1.00 108.99 76 ALA B O 1
ATOM 1434 N N . CYS B 2 52 ? 135.454 159.571 97.961 1.00 104.19 77 CYS B N 1
ATOM 1435 C CA . CYS B 2 52 ? 134.418 159.512 98.980 1.00 99.72 77 CYS B CA 1
ATOM 1436 C C . CYS B 2 52 ? 133.561 160.775 98.924 1.00 101.05 77 CYS B C 1
ATOM 1437 O O . CYS B 2 52 ? 134.095 161.881 98.789 1.00 102.47 77 CYS B O 1
ATOM 1440 N N . PRO B 2 53 ? 132.230 160.648 99.014 1.00 100.94 78 PRO B N 1
ATOM 1441 C CA . PRO B 2 53 ? 131.363 161.830 98.883 1.00 99.31 78 PRO B CA 1
ATOM 1442 C C . PRO B 2 53 ? 131.584 162.846 99.992 1.00 98.43 78 PRO B C 1
ATOM 1443 O O . PRO B 2 53 ? 131.266 162.586 101.156 1.00 92.68 78 PRO B O 1
ATOM 1447 N N . LEU B 2 54 ? 132.101 164.017 99.630 1.00 103.04 79 LEU B N 1
ATOM 1448 C CA . LEU B 2 54 ? 132.569 165.009 100.586 1.00 102.66 79 LEU B CA 1
ATOM 1449 C C . LEU B 2 54 ? 131.658 166.228 100.587 1.00 102.63 79 LEU B C 1
ATOM 1450 O O . LEU B 2 54 ? 131.180 166.662 99.535 1.00 101.90 79 LEU B O 1
ATOM 1455 N N . TYR B 2 55 ? 131.423 166.771 101.779 1.00 104.83 80 TYR B N 1
ATOM 1456 C CA . TYR B 2 55 ? 130.681 168.009 101.961 1.00 108.41 80 TYR B CA 1
ATOM 1457 C C . TYR B 2 55 ? 131.503 168.954 102.823 1.00 107.80 80 TYR B C 1
ATOM 1458 O O . TYR B 2 55 ? 132.205 168.519 103.740 1.00 108.11 80 TYR B O 1
ATOM 1467 N N . SER B 2 56 ? 131.413 170.247 102.525 1.00 109.91 81 SER B N 1
ATOM 1468 C CA . SER B 2 56 ? 132.203 171.261 103.217 1.00 116.46 81 SER B CA 1
ATOM 1469 C C . SER B 2 56 ? 131.413 171.771 104.416 1.00 119.95 81 SER B C 1
ATOM 1470 O O . SER B 2 56 ? 130.374 172.419 104.255 1.00 122.44 81 SER B O 1
ATOM 1473 N N . GLN B 2 57 ? 131.905 171.476 105.619 1.00 120.71 82 GLN B N 1
ATOM 1474 C CA . GLN B 2 57 ? 131.279 171.942 106.856 1.00 122.89 82 GLN B CA 1
ATOM 1475 C C . GLN B 2 57 ? 132.048 173.166 107.346 1.00 126.85 82 GLN B C 1
ATOM 1476 O O . GLN B 2 57 ? 132.848 173.105 108.279 1.00 129.57 82 GLN B O 1
ATOM 1482 N N . SER B 2 58 ? 131.791 174.297 106.695 1.00 130.36 83 SER B N 1
ATOM 1483 C CA . SER B 2 58 ? 132.480 175.533 107.042 1.00 138.26 83 SER B CA 1
ATOM 1484 C C . SER B 2 58 ? 132.008 176.041 108.398 1.00 141.40 83 SER B C 1
ATOM 1485 O O . SER B 2 58 ? 130.805 176.098 108.670 1.00 139.41 83 SER B O 1
ATOM 1488 N N . VAL B 2 59 ? 132.959 176.411 109.250 1.00 145.46 84 VAL B N 1
ATOM 1489 C CA . VAL B 2 59 ? 132.654 176.931 110.581 1.00 149.17 84 VAL B CA 1
ATOM 1490 C C . VAL B 2 59 ? 133.655 178.029 110.925 1.00 154.60 84 VAL B C 1
ATOM 1491 O O . VAL B 2 59 ? 134.866 177.845 110.736 1.00 153.88 84 VAL B O 1
ATOM 1495 N N . PRO B 2 60 ? 133.199 179.194 111.390 1.00 157.65 85 PRO B N 1
ATOM 1496 C CA . PRO B 2 60 ? 134.151 180.260 111.748 1.00 158.19 85 PRO B CA 1
ATOM 1497 C C . PRO B 2 60 ? 135.097 179.886 112.876 1.00 159.84 85 PRO B C 1
ATOM 1498 O O . PRO B 2 60 ? 136.248 180.341 112.879 1.00 157.97 85 PRO B O 1
ATOM 1502 N N . THR B 2 61 ? 134.648 179.076 113.838 1.00 161.99 86 THR B N 1
ATOM 1503 C CA . THR B 2 61 ? 135.488 178.746 114.986 1.00 162.00 86 THR B CA 1
ATOM 1504 C C . THR B 2 61 ? 136.691 177.907 114.570 1.00 158.99 86 THR B C 1
ATOM 1505 O O . THR B 2 61 ? 137.828 178.191 114.968 1.00 157.77 86 THR B O 1
ATOM 1509 N N . PHE B 2 62 ? 136.461 176.875 113.769 1.00 156.11 87 PHE B N 1
ATOM 1510 C CA . PHE B 2 62 ? 137.509 175.984 113.305 1.00 154.07 87 PHE B CA 1
ATOM 1511 C C . PHE B 2 62 ? 137.895 176.350 111.873 1.00 151.93 87 PHE B C 1
ATOM 1512 O O . PHE B 2 62 ? 137.492 177.388 111.340 1.00 151.74 87 PHE B O 1
ATOM 1520 N N . GLY B 2 63 ? 138.699 175.499 111.243 1.00 146.04 88 GLY B N 1
ATOM 1521 C CA . GLY B 2 63 ? 139.070 175.712 109.858 1.00 139.10 88 GLY B CA 1
ATOM 1522 C C . GLY B 2 63 ? 137.958 175.348 108.896 1.00 136.22 88 GLY B C 1
ATOM 1523 O O . GLY B 2 63 ? 136.777 175.543 109.199 1.00 136.69 88 GLY B O 1
ATOM 1524 N N . THR B 2 64 ? 138.322 174.820 107.727 1.00 132.39 89 THR B N 1
ATOM 1525 C CA . THR B 2 64 ? 137.310 174.447 106.744 1.00 131.53 89 THR B CA 1
ATOM 1526 C C . THR B 2 64 ? 136.531 173.208 107.170 1.00 127.22 89 THR B C 1
ATOM 1527 O O . THR B 2 64 ? 135.348 173.081 106.832 1.00 126.29 89 THR B O 1
ATOM 1531 N N . ARG B 2 65 ? 137.165 172.297 107.909 1.00 123.31 90 ARG B N 1
ATOM 1532 C CA . ARG B 2 65 ? 136.534 171.072 108.403 1.00 118.17 90 ARG B CA 1
ATOM 1533 C C . ARG B 2 65 ? 135.887 170.283 107.264 1.00 113.02 90 ARG B C 1
ATOM 1534 O O . ARG B 2 65 ? 134.669 170.110 107.195 1.00 113.47 90 ARG B O 1
ATOM 1542 N N . TYR B 2 66 ? 136.729 169.815 106.350 1.00 109.85 91 TYR B N 1
ATOM 1543 C CA . TYR B 2 66 ? 136.250 168.976 105.261 1.00 109.31 91 TYR B CA 1
ATOM 1544 C C . TYR B 2 66 ? 135.948 167.579 105.795 1.00 107.82 91 TYR B C 1
ATOM 1545 O O . TYR B 2 66 ? 136.816 166.938 106.396 1.00 105.37 91 TYR B O 1
ATOM 1554 N N . VAL B 2 67 ? 134.719 167.112 105.584 1.00 104.78 92 VAL B N 1
ATOM 1555 C CA . VAL B 2 67 ? 134.255 165.830 106.102 1.00 93.30 92 VAL B CA 1
ATOM 1556 C C . VAL B 2 67 ? 133.588 165.066 104.969 1.00 90.30 92 VAL B C 1
ATOM 1557 O O . VAL B 2 67 ? 132.804 165.644 104.208 1.00 96.23 92 VAL B O 1
ATOM 1561 N N . CYS B 2 68 ? 133.895 163.775 104.851 1.00 87.56 93 CYS B N 1
ATOM 1562 C CA . CYS B 2 68 ? 133.160 162.907 103.945 1.00 95.02 93 CYS B CA 1
ATOM 1563 C C . CYS B 2 68 ? 132.785 161.628 104.676 1.00 93.23 93 CYS B C 1
ATOM 1564 O O . CYS B 2 68 ? 133.475 161.199 105.605 1.00 89.69 93 CYS B O 1
ATOM 1567 N N . GLN B 2 69 ? 131.682 161.023 104.249 1.00 89.55 94 GLN B N 1
ATOM 1568 C CA . GLN B 2 69 ? 131.192 159.775 104.815 1.00 79.36 94 GLN B CA 1
ATOM 1569 C C . GLN B 2 69 ? 131.122 158.727 103.717 1.00 81.05 94 GLN B C 1
ATOM 1570 O O . GLN B 2 69 ? 130.518 158.964 102.667 1.00 89.35 94 GLN B O 1
ATOM 1576 N N . PHE B 2 70 ? 131.739 157.576 103.960 1.00 77.48 95 PHE B N 1
ATOM 1577 C CA . PHE B 2 70 ? 131.674 156.489 103.000 1.00 77.57 95 PHE B CA 1
ATOM 1578 C C . PHE B 2 70 ? 130.248 155.952 102.902 1.00 76.61 95 PHE B C 1
ATOM 1579 O O . PHE B 2 70 ? 129.502 155.966 103.884 1.00 75.15 95 PHE B O 1
ATOM 1587 N N . PRO B 2 71 ? 129.847 155.468 101.724 1.00 80.15 96 PRO B N 1
ATOM 1588 C CA . PRO B 2 71 ? 128.443 155.083 101.518 1.00 82.80 96 PRO B CA 1
ATOM 1589 C C . PRO B 2 71 ? 127.984 153.936 102.405 1.00 83.46 96 PRO B C 1
ATOM 1590 O O . PRO B 2 71 ? 126.794 153.605 102.425 1.00 87.59 96 PRO B O 1
ATOM 1594 N N . ALA B 2 72 ? 128.930 153.355 103.153 1.00 80.35 97 ALA B N 1
ATOM 1595 C CA . ALA B 2 72 ? 128.609 152.227 104.061 1.00 78.82 97 ALA B CA 1
ATOM 1596 C C . ALA B 2 72 ? 128.046 151.058 103.248 1.00 80.15 97 ALA B C 1
ATOM 1597 O O . ALA B 2 72 ? 127.247 150.270 103.797 1.00 75.74 97 ALA B O 1
ATOM 1599 N N . GLN B 2 73 ? 128.450 150.950 101.979 1.00 82.45 98 GLN B N 1
ATOM 1600 C CA . GLN B 2 73 ? 127.996 149.819 101.126 1.00 82.09 98 GLN B CA 1
ATOM 1601 C C . GLN B 2 73 ? 129.227 149.074 100.586 1.00 84.23 98 GLN B C 1
ATOM 1602 O O . GLN B 2 73 ? 129.903 149.636 99.698 1.00 85.63 98 GLN B O 1
ATOM 1608 N N . ASP B 2 74 ? 129.522 147.887 101.127 1.00 83.03 99 ASP B N 1
ATOM 1609 C CA . ASP B 2 74 ? 130.677 147.059 100.664 1.00 79.60 99 ASP B CA 1
ATOM 1610 C C . ASP B 2 74 ? 131.947 147.920 100.596 1.00 77.14 99 ASP B C 1
ATOM 1611 O O . ASP B 2 74 ? 132.851 147.575 99.804 1.00 77.61 99 ASP B O 1
ATOM 1616 N N . GLU B 2 75 ? 132.033 148.969 101.419 1.00 73.63 100 GLU B N 1
ATOM 1617 C CA . GLU B 2 75 ? 133.198 149.890 101.358 1.00 69.95 100 GLU B CA 1
ATOM 1618 C C . GLU B 2 75 ? 133.808 150.063 102.759 1.00 59.91 100 GLU B C 1
ATOM 1619 O O . GLU B 2 75 ? 134.813 150.796 102.874 1.00 61.43 100 GLU B O 1
ATOM 1625 N N . VAL B 2 76 ? 133.219 149.428 103.777 1.00 54.15 101 VAL B N 1
ATOM 1626 C CA . VAL B 2 76 ? 133.741 149.596 105.126 1.00 46.27 101 VAL B CA 1
ATOM 1627 C C . VAL B 2 76 ? 134.287 148.223 105.530 1.00 50.77 101 VAL B C 1
ATOM 1628 O O . VAL B 2 76 ? 134.296 147.839 106.704 1.00 49.79 101 VAL B O 1
ATOM 1632 N N . ARG B 2 77 ? 134.778 147.474 104.541 1.00 53.38 102 ARG B N 1
ATOM 1633 C CA . ARG B 2 77 ? 135.269 146.124 104.793 1.00 42.22 102 ARG B CA 1
ATOM 1634 C C . ARG B 2 77 ? 136.335 146.130 105.879 1.00 38.22 102 ARG B C 1
ATOM 1635 O O . ARG B 2 77 ? 137.254 146.953 105.869 1.00 42.49 102 ARG B O 1
ATOM 1643 N N . LEU B 2 78 ? 136.200 145.208 106.823 1.00 32.44 103 LEU B N 1
ATOM 1644 C CA . LEU B 2 78 ? 137.051 145.168 107.999 1.00 34.33 103 LEU B CA 1
ATOM 1645 C C . LEU B 2 78 ? 138.296 144.325 107.744 1.00 42.41 103 LEU B C 1
ATOM 1646 O O . LEU B 2 78 ? 138.388 143.576 106.769 1.00 40.74 103 LEU B O 1
ATOM 1651 N N . PHE B 2 79 ? 139.267 144.464 108.649 1.00 41.23 104 PHE B N 1
ATOM 1652 C CA . PHE B 2 79 ? 140.479 143.647 108.649 1.00 35.57 104 PHE B CA 1
ATOM 1653 C C . PHE B 2 79 ? 141.227 143.757 107.325 1.00 39.13 104 PHE B C 1
ATOM 1654 O O . PHE B 2 79 ? 141.827 142.795 106.845 1.00 43.73 104 PHE B O 1
ATOM 1662 N N . PHE B 2 80 ? 141.191 144.945 106.730 1.00 42.43 105 PHE B N 1
ATOM 1663 C CA . PHE B 2 80 ? 141.909 145.234 105.503 1.00 50.02 105 PHE B CA 1
ATOM 1664 C C . PHE B 2 80 ? 142.668 146.544 105.657 1.00 55.49 105 PHE B C 1
ATOM 1665 O O . PHE B 2 80 ? 142.162 147.486 106.279 1.00 57.08 105 PHE B O 1
ATOM 1673 N N . PRO B 2 81 ? 143.875 146.640 105.107 1.00 55.52 106 PRO B N 1
ATOM 1674 C CA . PRO B 2 81 ? 144.596 147.917 105.148 1.00 57.13 106 PRO B CA 1
ATOM 1675 C C . PRO B 2 81 ? 144.009 148.902 104.149 1.00 61.55 106 PRO B C 1
ATOM 1676 O O . PRO B 2 81 ? 143.859 148.593 102.964 1.00 64.63 106 PRO B O 1
ATOM 1680 N N . LEU B 2 82 ? 143.668 150.091 104.640 1.00 60.52 107 LEU B N 1
ATOM 1681 C CA . LEU B 2 82 ? 143.098 151.155 103.825 1.00 61.60 107 LEU B CA 1
ATOM 1682 C C . LEU B 2 82 ? 144.086 152.310 103.751 1.00 64.80 107 LEU B C 1
ATOM 1683 O O . LEU B 2 82 ? 144.561 152.794 104.784 1.00 59.79 107 LEU B O 1
ATOM 1688 N N . HIS B 2 83 ? 144.399 152.738 102.531 1.00 69.57 108 HIS B N 1
ATOM 1689 C CA . HIS B 2 83 ? 145.352 153.811 102.287 1.00 71.51 108 HIS B CA 1
ATOM 1690 C C . HIS B 2 83 ? 144.602 155.073 101.885 1.00 76.05 108 HIS B C 1
ATOM 1691 O O . HIS B 2 83 ? 143.811 155.054 100.936 1.00 77.55 108 HIS B O 1
ATOM 1698 N N . LEU B 2 84 ? 144.858 156.164 102.598 1.00 75.85 109 LEU B N 1
ATOM 1699 C CA . LEU B 2 84 ? 144.201 157.439 102.347 1.00 75.14 109 LEU B CA 1
ATOM 1700 C C . LEU B 2 84 ? 145.220 158.450 101.843 1.00 80.58 109 LEU B C 1
ATOM 1701 O O . LEU B 2 84 ? 146.251 158.669 102.486 1.00 86.15 109 LEU B O 1
ATOM 1706 N N . TRP B 2 85 ? 144.932 159.058 100.695 1.00 86.38 110 TRP B N 1
ATOM 1707 C CA . TRP B 2 85 ? 145.708 160.187 100.204 1.00 96.03 110 TRP B CA 1
ATOM 1708 C C . TRP B 2 85 ? 144.750 161.269 99.730 1.00 103.20 110 TRP B C 1
ATOM 1709 O O . TRP B 2 85 ? 143.755 160.979 99.061 1.00 105.13 110 TRP B O 1
ATOM 1720 N N . VAL B 2 86 ? 145.046 162.513 100.092 1.00 102.23 111 VAL B N 1
ATOM 1721 C CA . VAL B 2 86 ? 144.201 163.647 99.740 1.00 102.86 111 VAL B CA 1
ATOM 1722 C C . VAL B 2 86 ? 144.659 164.199 98.399 1.00 111.25 111 VAL B C 1
ATOM 1723 O O . VAL B 2 86 ? 145.843 164.507 98.214 1.00 114.91 111 VAL B O 1
ATOM 1727 N N . LYS B 2 87 ? 143.725 164.326 97.462 1.00 119.08 112 LYS B N 1
ATOM 1728 C CA . LYS B 2 87 ? 144.013 164.801 96.110 1.00 130.04 112 LYS B CA 1
ATOM 1729 C C . LYS B 2 87 ? 143.263 166.113 95.900 1.00 135.21 112 LYS B C 1
ATOM 1730 O O . LYS B 2 87 ? 142.147 166.124 95.375 1.00 135.46 112 LYS B O 1
ATOM 1736 N N . ASN B 2 88 ? 143.880 167.218 96.306 1.00 134.81 113 ASN B N 1
ATOM 1737 C CA . ASN B 2 88 ? 143.269 168.522 96.102 1.00 140.73 113 ASN B CA 1
ATOM 1738 C C . ASN B 2 88 ? 143.329 168.910 94.629 1.00 147.11 113 ASN B C 1
ATOM 1739 O O . ASN B 2 88 ? 144.221 168.493 93.887 1.00 148.06 113 ASN B O 1
ATOM 1744 N N . VAL B 2 89 ? 142.357 169.727 94.207 1.00 150.42 114 VAL B N 1
ATOM 1745 C CA . VAL B 2 89 ? 142.244 170.109 92.801 1.00 153.49 114 VAL B CA 1
ATOM 1746 C C . VAL B 2 89 ? 143.188 171.233 92.412 1.00 154.99 114 VAL B C 1
ATOM 1747 O O . VAL B 2 89 ? 143.110 171.725 91.278 1.00 155.34 114 VAL B O 1
ATOM 1751 N N . SER B 2 90 ? 144.074 171.661 93.312 1.00 154.82 115 SER B N 1
ATOM 1752 C CA . SER B 2 90 ? 145.002 172.738 92.984 1.00 156.37 115 SER B CA 1
ATOM 1753 C C . SER B 2 90 ? 146.064 172.266 91.998 1.00 157.41 115 SER B C 1
ATOM 1754 O O . SER B 2 90 ? 146.141 172.755 90.865 1.00 159.81 115 SER B O 1
ATOM 1757 N N . LEU B 2 91 ? 146.896 171.307 92.414 1.00 154.32 116 LEU B N 1
ATOM 1758 C CA . LEU B 2 91 ? 147.937 170.777 91.542 1.00 152.90 116 LEU B CA 1
ATOM 1759 C C . LEU B 2 91 ? 148.066 169.261 91.638 1.00 153.32 116 LEU B C 1
ATOM 1760 O O . LEU B 2 91 ? 149.000 168.700 91.048 1.00 153.30 116 LEU B O 1
ATOM 1765 N N . ASN B 2 92 ? 147.165 168.586 92.356 1.00 155.21 117 ASN B N 1
ATOM 1766 C CA . ASN B 2 92 ? 147.214 167.134 92.536 1.00 151.10 117 ASN B CA 1
ATOM 1767 C C . ASN B 2 92 ? 148.556 166.694 93.117 1.00 149.04 117 ASN B C 1
ATOM 1768 O O . ASN B 2 92 ? 149.125 165.674 92.724 1.00 145.73 117 ASN B O 1
ATOM 1773 N N . GLN B 2 93 ? 149.064 167.473 94.066 1.00 151.28 118 GLN B N 1
ATOM 1774 C CA . GLN B 2 93 ? 150.356 167.195 94.678 1.00 149.74 118 GLN B CA 1
ATOM 1775 C C . GLN B 2 93 ? 150.176 166.207 95.830 1.00 146.78 118 GLN B C 1
ATOM 1776 O O . GLN B 2 93 ? 149.118 165.593 96.000 1.00 142.33 118 GLN B O 1
ATOM 1782 N N . THR B 2 94 ? 151.223 166.035 96.632 1.00 147.04 119 THR B N 1
ATOM 1783 C CA . THR B 2 94 ? 151.185 165.140 97.780 1.00 142.76 119 THR B CA 1
ATOM 1784 C C . THR B 2 94 ? 150.598 165.871 98.982 1.00 137.06 119 THR B C 1
ATOM 1785 O O . THR B 2 94 ? 151.051 166.964 99.335 1.00 135.00 119 THR B O 1
ATOM 1789 N N . LEU B 2 95 ? 149.589 165.263 99.603 1.00 129.46 120 LEU B N 1
ATOM 1790 C CA . LEU B 2 95 ? 148.926 165.861 100.755 1.00 120.86 120 LEU B CA 1
ATOM 1791 C C . LEU B 2 95 ? 148.883 164.885 101.925 1.00 113.51 120 LEU B C 1
ATOM 1792 O O . LEU B 2 95 ? 149.594 163.875 101.924 1.00 115.21 120 LEU B O 1
ATOM 1797 N N . ILE B 2 96 ? 148.068 165.205 102.935 1.00 109.16 121 ILE B N 1
ATOM 1798 C CA . ILE B 2 96 ? 147.967 164.381 104.134 1.00 105.16 121 ILE B CA 1
ATOM 1799 C C . ILE B 2 96 ? 147.671 162.931 103.772 1.00 101.50 121 ILE B C 1
ATOM 1800 O O . ILE B 2 96 ? 146.860 162.641 102.883 1.00 97.47 121 ILE B O 1
ATOM 1805 N N . GLN B 2 97 ? 148.344 162.007 104.460 1.00 95.60 122 GLN B N 1
ATOM 1806 C CA . GLN B 2 97 ? 148.171 160.580 104.235 1.00 93.41 122 GLN B CA 1
ATOM 1807 C C . GLN B 2 97 ? 148.050 159.860 105.570 1.00 87.77 122 GLN B C 1
ATOM 1808 O O . GLN B 2 97 ? 148.553 160.330 106.594 1.00 87.24 122 GLN B O 1
ATOM 1814 N N . ARG B 2 98 ? 147.370 158.716 105.549 1.00 81.33 123 ARG B N 1
ATOM 1815 C CA . ARG B 2 98 ? 147.270 157.853 106.718 1.00 71.75 123 ARG B CA 1
ATOM 1816 C C . ARG B 2 98 ? 146.872 156.456 106.266 1.00 69.05 123 ARG B C 1
ATOM 1817 O O . ARG B 2 98 ? 145.981 156.301 105.427 1.00 71.26 123 ARG B O 1
ATOM 1825 N N . VAL B 2 99 ? 147.541 155.449 106.821 1.00 67.84 124 VAL B N 1
ATOM 1826 C CA . VAL B 2 99 ? 147.207 154.047 106.601 1.00 65.58 124 VAL B CA 1
ATOM 1827 C C . VAL B 2 99 ? 146.509 153.539 107.853 1.00 63.31 124 VAL B C 1
ATOM 1828 O O . VAL B 2 99 ? 147.055 153.639 108.958 1.00 68.60 124 VAL B O 1
ATOM 1832 N N . LEU B 2 100 ? 145.304 153.003 107.686 1.00 57.03 125 LEU B N 1
ATOM 1833 C CA . LEU B 2 100 ? 144.467 152.656 108.823 1.00 52.13 125 LEU B CA 1
ATOM 1834 C C . LEU B 2 100 ? 143.784 151.319 108.595 1.00 51.85 125 LEU B C 1
ATOM 1835 O O . LEU B 2 100 ? 143.528 150.903 107.462 1.00 54.51 125 LEU B O 1
ATOM 1840 N N . PHE B 2 101 ? 143.490 150.652 109.705 1.00 49.02 126 PHE B N 1
ATOM 1841 C CA . PHE B 2 101 ? 142.638 149.474 109.727 1.00 45.73 126 PHE B CA 1
ATOM 1842 C C . PHE B 2 101 ? 141.256 149.915 110.188 1.00 41.64 126 PHE B C 1
ATOM 1843 O O . PHE B 2 101 ? 141.106 150.392 111.318 1.00 39.14 126 PHE B O 1
ATOM 1851 N N . VAL B 2 102 ? 140.250 149.757 109.325 1.00 40.67 127 VAL B N 1
ATOM 1852 C CA . VAL B 2 102 ? 138.880 149.981 109.777 1.00 33.90 127 VAL B CA 1
ATOM 1853 C C . VAL B 2 102 ? 138.577 149.048 110.933 1.00 34.69 127 VAL B C 1
ATOM 1854 O O . VAL B 2 102 ? 137.732 149.340 111.787 1.00 31.02 127 VAL B O 1
ATOM 1858 N N . ASP B 2 103 ? 139.262 147.908 110.967 1.00 37.56 128 ASP B N 1
ATOM 1859 C CA . ASP B 2 103 ? 139.329 147.088 112.165 1.00 36.02 128 ASP B CA 1
ATOM 1860 C C . ASP B 2 103 ? 139.801 147.905 113.362 1.00 37.41 128 ASP B C 1
ATOM 1861 O O . ASP B 2 103 ? 139.248 147.781 114.459 1.00 34.12 128 ASP B O 1
ATOM 1866 N N . SER B 2 104 ? 140.808 148.761 113.167 1.00 37.53 129 SER B N 1
ATOM 1867 C CA . SER B 2 104 ? 141.546 149.362 114.274 1.00 37.09 129 SER B CA 1
ATOM 1868 C C . SER B 2 104 ? 141.341 150.869 114.402 1.00 38.84 129 SER B C 1
ATOM 1869 O O . SER B 2 104 ? 142.190 151.551 114.985 1.00 46.09 129 SER B O 1
ATOM 1872 N N . VAL B 2 105 ? 140.246 151.412 113.873 1.00 34.73 130 VAL B N 1
ATOM 1873 C CA . VAL B 2 105 ? 139.963 152.835 114.035 1.00 31.26 130 VAL B CA 1
ATOM 1874 C C . VAL B 2 105 ? 138.542 153.024 114.541 1.00 28.16 130 VAL B C 1
ATOM 1875 O O . VAL B 2 105 ? 137.958 154.101 114.391 1.00 33.45 130 VAL B O 1
ATOM 1879 N N . GLY B 2 106 ? 137.974 151.967 115.125 1.00 25.98 131 GLY B N 1
ATOM 1880 C CA . GLY B 2 106 ? 136.559 152.017 115.545 1.00 26.43 131 GLY B CA 1
ATOM 1881 C C . GLY B 2 106 ? 136.256 153.073 116.587 1.00 28.20 131 GLY B C 1
ATOM 1882 O O . GLY B 2 106 ? 136.987 153.131 117.596 1.00 30.67 131 GLY B O 1
ATOM 1883 N N . LEU B 2 107 ? 135.214 153.879 116.361 1.00 32.84 132 LEU B N 1
ATOM 1884 C CA . LEU B 2 107 ? 134.758 154.860 117.381 1.00 34.65 132 LEU B CA 1
ATOM 1885 C C . LEU B 2 107 ? 133.283 154.538 117.646 1.00 36.81 132 LEU B C 1
ATOM 1886 O O . LEU B 2 107 ? 132.418 155.368 117.289 1.00 41.71 132 LEU B O 1
ATOM 1891 N N . PRO B 2 108 ? 132.953 153.375 118.252 1.00 29.38 133 PRO B N 1
ATOM 1892 C CA . PRO B 2 108 ? 131.561 152.957 118.403 1.00 29.18 133 PRO B CA 1
ATOM 1893 C C . PRO B 2 108 ? 130.569 153.920 119.042 1.00 36.69 133 PRO B C 1
ATOM 1894 O O . PRO B 2 108 ? 130.932 154.640 119.993 1.00 41.16 133 PRO B O 1
ATOM 1898 N N . ALA B 2 109 ? 129.332 153.916 118.540 1.00 35.60 134 ALA B N 1
ATOM 1899 C CA . ALA B 2 109 ? 128.278 154.758 119.081 1.00 30.10 134 ALA B CA 1
ATOM 1900 C C . ALA B 2 109 ? 127.959 154.368 120.525 1.00 25.78 134 ALA B C 1
ATOM 1901 O O . ALA B 2 109 ? 128.111 153.208 120.912 1.00 29.93 134 ALA B O 1
ATOM 1903 N N . PRO B 2 110 ? 127.515 155.318 121.341 1.00 24.94 135 PRO B N 1
ATOM 1904 C CA . PRO B 2 110 ? 127.221 155.021 122.744 1.00 27.16 135 PRO B CA 1
ATOM 1905 C C . PRO B 2 110 ? 125.975 154.166 122.881 1.00 28.06 135 PRO B C 1
ATOM 1906 O O . PRO B 2 110 ? 125.101 154.187 122.004 1.00 34.68 135 PRO B O 1
ATOM 1910 N N . PRO B 2 111 ? 125.858 153.401 123.965 1.00 25.12 136 PRO B N 1
ATOM 1911 C CA . PRO B 2 111 ? 124.613 152.671 124.224 1.00 27.26 136 PRO B CA 1
ATOM 1912 C C . PRO B 2 111 ? 123.426 153.609 124.376 1.00 39.03 136 PRO B C 1
ATOM 1913 O O . PRO B 2 111 ? 123.533 154.689 124.960 1.00 38.97 136 PRO B O 1
ATOM 1917 N N . ARG B 2 112 ? 122.282 153.173 123.858 1.00 44.56 137 ARG B N 1
ATOM 1918 C CA . ARG B 2 112 ? 121.046 153.939 123.869 1.00 45.81 137 ARG B CA 1
ATOM 1919 C C . ARG B 2 112 ? 119.958 153.153 124.585 1.00 48.49 137 ARG B C 1
ATOM 1920 O O . ARG B 2 112 ? 120.124 151.976 124.914 1.00 49.79 137 ARG B O 1
ATOM 1928 N N . VAL B 2 113 ? 118.825 153.823 124.803 1.00 51.04 138 VAL B N 1
ATOM 1929 C CA . VAL B 2 113 ? 117.692 153.268 125.537 1.00 54.41 138 VAL B CA 1
ATOM 1930 C C . VAL B 2 113 ? 118.205 152.679 126.841 1.00 53.48 138 VAL B C 1
ATOM 1931 O O . VAL B 2 113 ? 117.947 151.512 127.155 1.00 52.99 138 VAL B O 1
ATOM 1935 N N . ILE B 2 114 ? 118.942 153.484 127.605 1.00 53.42 139 ILE B N 1
ATOM 1936 C CA . ILE B 2 114 ? 119.617 152.968 128.791 1.00 56.22 139 ILE B CA 1
ATOM 1937 C C . ILE B 2 114 ? 118.597 152.474 129.808 1.00 62.27 139 ILE B C 1
ATOM 1938 O O . ILE B 2 114 ? 118.699 151.353 130.318 1.00 60.88 139 ILE B O 1
ATOM 1943 N N . LYS B 2 115 ? 117.603 153.306 130.116 1.00 68.52 140 LYS B N 1
ATOM 1944 C CA . LYS B 2 115 ? 116.466 152.943 130.966 1.00 71.27 140 LYS B CA 1
ATOM 1945 C C . LYS B 2 115 ? 116.920 152.234 132.245 1.00 69.20 140 LYS B C 1
ATOM 1946 O O . LYS B 2 115 ? 116.233 151.381 132.810 1.00 74.52 140 LYS B O 1
ATOM 1952 N N . ALA B 2 116 ? 118.092 152.638 132.724 1.00 60.17 141 ALA B N 1
ATOM 1953 C CA . ALA B 2 116 ? 118.686 152.010 133.892 1.00 61.30 141 ALA B CA 1
ATOM 1954 C C . ALA B 2 116 ? 117.831 152.236 135.132 1.00 68.89 141 ALA B C 1
ATOM 1955 O O . ALA B 2 116 ? 117.270 153.316 135.332 1.00 72.01 141 ALA B O 1
ATOM 1957 N N . ARG B 2 117 ? 117.732 151.202 135.964 1.00 73.21 142 ARG B N 1
ATOM 1958 C CA . ARG B 2 117 ? 117.001 151.261 137.221 1.00 77.33 142 ARG B CA 1
ATOM 1959 C C . ARG B 2 117 ? 117.861 150.680 138.332 1.00 83.28 142 ARG B C 1
ATOM 1960 O O . ARG B 2 117 ? 118.689 149.797 138.099 1.00 84.58 142 ARG B O 1
ATOM 1968 N N . GLY B 2 118 ? 117.651 151.178 139.546 1.00 88.30 143 GLY B N 1
ATOM 1969 C CA . GLY B 2 118 ? 118.438 150.745 140.683 1.00 94.87 143 GLY B CA 1
ATOM 1970 C C . GLY B 2 118 ? 117.954 149.455 141.311 1.00 102.41 143 GLY B C 1
ATOM 1971 O O . GLY B 2 118 ? 117.629 149.421 142.501 1.00 108.18 143 GLY B O 1
ATOM 1972 N N . GLY B 2 119 ? 117.911 148.382 140.527 1.00 100.30 144 GLY B N 1
ATOM 1973 C CA . GLY B 2 119 ? 117.470 147.100 141.029 1.00 100.78 144 GLY B CA 1
ATOM 1974 C C . GLY B 2 119 ? 118.545 146.383 141.823 1.00 105.53 144 GLY B C 1
ATOM 1975 O O . GLY B 2 119 ? 119.658 146.872 142.019 1.00 105.50 144 GLY B O 1
ATOM 1976 N N . SER B 2 120 ? 118.181 145.192 142.301 1.00 106.02 145 SER B N 1
ATOM 1977 C CA . SER B 2 120 ? 119.087 144.283 143.010 1.00 112.22 145 SER B CA 1
ATOM 1978 C C . SER B 2 120 ? 119.574 144.974 144.279 1.00 113.66 145 SER B C 1
ATOM 1979 O O . SER B 2 120 ? 118.731 145.422 145.075 1.00 117.02 145 SER B O 1
ATOM 1982 N N . GLN B 2 121 ? 120.879 145.087 144.513 1.00 112.58 146 GLN B N 1
ATOM 1983 C CA . GLN B 2 121 ? 121.380 145.667 145.748 1.00 113.48 146 GLN B CA 1
ATOM 1984 C C . GLN B 2 121 ? 121.049 147.159 145.812 1.00 111.39 146 GLN B C 1
ATOM 1985 O O . GLN B 2 121 ? 120.849 147.801 144.778 1.00 110.37 146 GLN B O 1
ATOM 1991 N N . PRO B 2 122 ? 120.954 147.729 147.020 1.00 113.30 147 PRO B N 1
ATOM 1992 C CA . PRO B 2 122 ? 120.584 149.152 147.115 1.00 117.08 147 PRO B CA 1
ATOM 1993 C C . PRO B 2 122 ? 121.556 150.083 146.414 1.00 113.78 147 PRO B C 1
ATOM 1994 O O . PRO B 2 122 ? 121.128 151.063 145.792 1.00 112.10 147 PRO B O 1
ATOM 1998 N N . GLY B 2 123 ? 122.856 149.808 146.492 1.00 112.71 148 GLY B N 1
ATOM 1999 C CA . GLY B 2 123 ? 123.812 150.563 145.705 1.00 109.54 148 GLY B CA 1
ATOM 2000 C C . GLY B 2 123 ? 123.948 150.093 144.278 1.00 107.78 148 GLY B C 1
ATOM 2001 O O . GLY B 2 123 ? 124.551 150.788 143.456 1.00 103.01 148 GLY B O 1
ATOM 2002 N N . GLU B 2 124 ? 123.390 148.927 143.974 1.00 108.42 149 GLU B N 1
ATOM 2003 C CA . GLU B 2 124 ? 123.452 148.380 142.629 1.00 102.22 149 GLU B CA 1
ATOM 2004 C C . GLU B 2 124 ? 122.602 149.210 141.677 1.00 98.19 149 GLU B C 1
ATOM 2005 O O . GLU B 2 124 ? 121.544 149.724 142.049 1.00 101.57 149 GLU B O 1
ATOM 2011 N N . LEU B 2 125 ? 123.077 149.346 140.442 1.00 89.17 150 LEU B N 1
ATOM 2012 C CA . LEU B 2 125 ? 122.357 150.058 139.393 1.00 85.83 150 LEU B CA 1
ATOM 2013 C C . LEU B 2 125 ? 122.328 149.174 138.156 1.00 82.16 150 LEU B C 1
ATOM 2014 O O . LEU B 2 125 ? 123.358 148.983 137.505 1.00 82.64 150 LEU B O 1
ATOM 2019 N N . GLN B 2 126 ? 121.158 148.626 137.841 1.00 82.73 151 GLN B N 1
ATOM 2020 C CA . GLN B 2 126 ? 121.000 147.811 136.645 1.00 73.09 151 GLN B CA 1
ATOM 2021 C C . GLN B 2 126 ? 120.913 148.717 135.426 1.00 67.55 151 GLN B C 1
ATOM 2022 O O . GLN B 2 126 ? 120.123 149.662 135.404 1.00 71.50 151 GLN B O 1
ATOM 2028 N N . ILE B 2 127 ? 121.724 148.427 134.412 1.00 60.31 152 ILE B N 1
ATOM 2029 C CA . ILE B 2 127 ? 121.873 149.325 133.272 1.00 59.11 152 ILE B CA 1
ATOM 2030 C C . ILE B 2 127 ? 121.495 148.613 131.980 1.00 55.90 152 ILE B C 1
ATOM 2031 O O . ILE B 2 127 ? 122.125 148.833 130.942 1.00 56.27 152 ILE B O 1
ATOM 2036 N N . HIS B 2 128 ? 120.490 147.739 132.033 1.00 57.49 153 HIS B N 1
ATOM 2037 C CA . HIS B 2 128 ? 120.092 146.997 130.841 1.00 54.52 153 HIS B CA 1
ATOM 2038 C C . HIS B 2 128 ? 119.845 147.947 129.677 1.00 53.81 153 HIS B C 1
ATOM 2039 O O . HIS B 2 128 ? 118.883 148.716 129.687 1.00 62.11 153 HIS B O 1
ATOM 2046 N N . TRP B 2 129 ? 120.705 147.886 128.666 1.00 48.62 154 TRP B N 1
ATOM 2047 C CA . TRP B 2 129 ? 120.694 148.826 127.559 1.00 42.42 154 TRP B CA 1
ATOM 2048 C C . TRP B 2 129 ? 120.495 148.091 126.243 1.00 46.62 154 TRP B C 1
ATOM 2049 O O . TRP B 2 129 ? 120.955 146.961 126.066 1.00 55.90 154 TRP B O 1
ATOM 2060 N N . GLU B 2 130 ? 119.814 148.747 125.317 1.00 47.32 155 GLU B N 1
ATOM 2061 C CA . GLU B 2 130 ? 119.646 148.240 123.963 1.00 46.95 155 GLU B CA 1
ATOM 2062 C C . GLU B 2 130 ? 120.777 148.816 123.124 1.00 46.25 155 GLU B C 1
ATOM 2063 O O . GLU B 2 130 ? 120.775 150.009 122.808 1.00 52.17 155 GLU B O 1
ATOM 2069 N N . ALA B 2 131 ? 121.741 147.979 122.775 1.00 45.33 156 ALA B N 1
ATOM 2070 C CA . ALA B 2 131 ? 122.906 148.459 122.051 1.00 45.66 156 ALA B CA 1
ATOM 2071 C C . ALA B 2 131 ? 122.489 148.980 120.681 1.00 43.08 156 ALA B C 1
ATOM 2072 O O . ALA B 2 131 ? 121.789 148.275 119.944 1.00 49.57 156 ALA B O 1
ATOM 2074 N N . PRO B 2 132 ? 122.884 150.199 120.309 1.00 37.67 157 PRO B N 1
ATOM 2075 C CA . PRO B 2 132 ? 122.509 150.718 118.986 1.00 44.94 157 PRO B CA 1
ATOM 2076 C C . PRO B 2 132 ? 123.035 149.877 117.844 1.00 44.77 157 PRO B C 1
ATOM 2077 O O . PRO B 2 132 ? 122.385 149.793 116.794 1.00 52.64 157 PRO B O 1
ATOM 2081 N N . ALA B 2 133 ? 124.201 149.260 118.009 1.00 36.27 158 ALA B N 1
ATOM 2082 C CA . ALA B 2 133 ? 124.702 148.305 117.038 1.00 38.59 158 ALA B CA 1
ATOM 2083 C C . ALA B 2 133 ? 124.523 146.913 117.615 1.00 39.49 158 ALA B C 1
ATOM 2084 O O . ALA B 2 133 ? 125.233 146.553 118.565 1.00 44.63 158 ALA B O 1
ATOM 2086 N N . PRO B 2 134 ? 123.598 146.113 117.109 1.00 38.54 159 PRO B N 1
ATOM 2087 C CA . PRO B 2 134 ? 123.353 144.802 117.715 1.00 40.28 159 PRO B CA 1
ATOM 2088 C C . PRO B 2 134 ? 124.266 143.719 117.167 1.00 42.36 159 PRO B C 1
ATOM 2089 O O . PRO B 2 134 ? 124.442 142.672 117.797 1.00 43.78 159 PRO B O 1
ATOM 2093 N N . GLU B 2 135 ? 124.852 143.957 115.998 1.00 43.18 160 GLU B N 1
ATOM 2094 C CA . GLU B 2 135 ? 125.639 142.937 115.323 1.00 43.38 160 GLU B CA 1
ATOM 2095 C C . GLU B 2 135 ? 127.100 142.912 115.752 1.00 43.57 160 GLU B C 1
ATOM 2096 O O . GLU B 2 135 ? 127.821 141.984 115.371 1.00 48.13 160 GLU B O 1
ATOM 2102 N N . ILE B 2 136 ? 127.557 143.894 116.527 1.00 39.33 161 ILE B N 1
ATOM 2103 C CA . ILE B 2 136 ? 128.948 143.936 116.964 1.00 34.80 161 ILE B CA 1
ATOM 2104 C C . ILE B 2 136 ? 129.007 144.099 118.472 1.00 33.06 161 ILE B C 1
ATOM 2105 O O . ILE B 2 136 ? 130.062 144.421 119.025 1.00 36.94 161 ILE B O 1
ATOM 2110 N N . SER B 2 137 ? 127.886 143.880 119.153 1.00 31.48 162 SER B N 1
ATOM 2111 C CA . SER B 2 137 ? 127.870 144.075 120.595 1.00 32.92 162 SER B CA 1
ATOM 2112 C C . SER B 2 137 ? 128.760 143.089 121.338 1.00 40.01 162 SER B C 1
ATOM 2113 O O . SER B 2 137 ? 129.017 143.296 122.527 1.00 45.95 162 SER B O 1
ATOM 2116 N N . ASP B 2 138 ? 129.216 142.017 120.687 1.00 37.98 163 ASP B N 1
ATOM 2117 C CA . ASP B 2 138 ? 130.167 141.117 121.332 1.00 33.91 163 ASP B CA 1
ATOM 2118 C C . ASP B 2 138 ? 131.558 141.731 121.391 1.00 34.54 163 ASP B C 1
ATOM 2119 O O . ASP B 2 138 ? 132.245 141.629 122.414 1.00 39.73 163 ASP B O 1
ATOM 2124 N N . PHE B 2 139 ? 131.989 142.374 120.304 1.00 32.15 164 PHE B N 1
ATOM 2125 C CA . PHE B 2 139 ? 133.352 142.889 120.234 1.00 32.67 164 PHE B CA 1
ATOM 2126 C C . PHE B 2 139 ? 133.547 144.098 121.138 1.00 29.61 164 PHE B C 1
ATOM 2127 O O . PHE B 2 139 ? 134.553 144.189 121.849 1.00 28.91 164 PHE B O 1
ATOM 2135 N N . LEU B 2 140 ? 132.602 145.033 121.123 1.00 27.34 165 LEU B N 1
ATOM 2136 C CA . LEU B 2 140 ? 132.793 146.303 121.806 1.00 23.65 165 LEU B CA 1
ATOM 2137 C C . LEU B 2 140 ? 132.962 146.091 123.302 1.00 26.37 165 LEU B C 1
ATOM 2138 O O . LEU B 2 140 ? 132.209 145.338 123.922 1.00 26.80 165 LEU B O 1
ATOM 2143 N N . ARG B 2 141 ? 133.962 146.754 123.877 1.00 25.53 166 ARG B N 1
ATOM 2144 C CA . ARG B 2 141 ? 134.171 146.771 125.323 1.00 29.54 166 ARG B CA 1
ATOM 2145 C C . ARG B 2 141 ? 133.700 148.130 125.821 1.00 32.14 166 ARG B C 1
ATOM 2146 O O . ARG B 2 141 ? 134.401 149.133 125.681 1.00 35.78 166 ARG B O 1
ATOM 2154 N N . HIS B 2 142 ? 132.505 148.164 126.393 1.00 32.97 167 HIS B N 1
ATOM 2155 C CA . HIS B 2 142 ? 131.911 149.423 126.796 1.00 33.98 167 HIS B CA 1
ATOM 2156 C C . HIS B 2 142 ? 132.513 149.907 128.109 1.00 36.70 167 HIS B C 1
ATOM 2157 O O . HIS B 2 142 ? 133.165 149.160 128.840 1.00 45.05 167 HIS B O 1
ATOM 2164 N N . GLU B 2 143 ? 132.294 151.187 128.393 1.00 34.09 168 GLU B N 1
ATOM 2165 C CA . GLU B 2 143 ? 132.628 151.773 129.681 1.00 39.85 168 GLU B CA 1
ATOM 2166 C C . GLU B 2 143 ? 131.627 152.878 129.960 1.00 42.01 168 GLU B C 1
ATOM 2167 O O . GLU B 2 143 ? 130.964 153.379 129.051 1.00 41.36 168 GLU B O 1
ATOM 2173 N N . LEU B 2 144 ? 131.517 153.255 131.227 1.00 47.09 169 LEU B N 1
ATOM 2174 C CA . LEU B 2 144 ? 130.554 154.265 131.632 1.00 46.30 169 LEU B CA 1
ATOM 2175 C C . LEU B 2 144 ? 131.227 155.329 132.484 1.00 53.28 169 LEU B C 1
ATOM 2176 O O . LEU B 2 144 ? 132.213 155.067 133.174 1.00 63.08 169 LEU B O 1
ATOM 2181 N N . ARG B 2 145 ? 130.692 156.542 132.408 1.00 49.12 170 ARG B N 1
ATOM 2182 C CA . ARG B 2 145 ? 131.051 157.622 133.317 1.00 57.92 170 ARG B CA 1
ATOM 2183 C C . ARG B 2 145 ? 129.770 158.126 133.956 1.00 67.40 170 ARG B C 1
ATOM 2184 O O . ARG B 2 145 ? 128.828 158.495 133.249 1.00 70.66 170 ARG B O 1
ATOM 2192 N N . TYR B 2 146 ? 129.730 158.133 135.283 1.00 71.82 171 TYR B N 1
ATOM 2193 C CA . TYR B 2 146 ? 128.553 158.571 136.014 1.00 73.80 171 TYR B CA 1
ATOM 2194 C C . TYR B 2 146 ? 128.948 159.662 136.992 1.00 79.08 171 TYR B C 1
ATOM 2195 O O . TYR B 2 146 ? 129.919 159.508 137.739 1.00 85.34 171 TYR B O 1
ATOM 2204 N N . GLY B 2 147 ? 128.199 160.760 136.985 1.00 78.44 172 GLY B N 1
ATOM 2205 C CA . GLY B 2 147 ? 128.429 161.841 137.911 1.00 86.03 172 GLY B CA 1
ATOM 2206 C C . GLY B 2 147 ? 127.147 162.297 138.574 1.00 89.81 172 GLY B C 1
ATOM 2207 O O . GLY B 2 147 ? 126.055 162.169 138.015 1.00 88.96 172 GLY B O 1
ATOM 2208 N N . PRO B 2 148 ? 127.255 162.824 139.792 1.00 97.41 173 PRO B N 1
ATOM 2209 C CA . PRO B 2 148 ? 126.065 163.335 140.479 1.00 101.70 173 PRO B CA 1
ATOM 2210 C C . PRO B 2 148 ? 125.459 164.510 139.728 1.00 103.33 173 PRO B C 1
ATOM 2211 O O . PRO B 2 148 ? 126.151 165.255 139.031 1.00 107.05 173 PRO B O 1
ATOM 2215 N N . THR B 2 149 ? 124.141 164.664 139.870 1.00 102.89 174 THR B N 1
ATOM 2216 C CA . THR B 2 149 ? 123.451 165.758 139.195 1.00 107.41 174 THR B CA 1
ATOM 2217 C C . THR B 2 149 ? 123.905 167.111 139.728 1.00 121.01 174 THR B C 1
ATOM 2218 O O . THR B 2 149 ? 123.918 168.104 138.991 1.00 122.38 174 THR B O 1
ATOM 2222 N N . ASP B 2 150 ? 124.282 167.171 141.008 1.00 125.76 175 ASP B N 1
ATOM 2223 C CA . ASP B 2 150 ? 124.726 168.431 141.597 1.00 133.43 175 ASP B CA 1
ATOM 2224 C C . ASP B 2 150 ? 125.989 168.941 140.916 1.00 138.66 175 ASP B C 1
ATOM 2225 O O . ASP B 2 150 ? 126.112 170.138 140.628 1.00 142.08 175 ASP B O 1
ATOM 2230 N N . SER B 2 151 ? 126.938 168.044 140.649 1.00 136.29 176 SER B N 1
ATOM 2231 C CA . SER B 2 151 ? 128.211 168.384 140.015 1.00 144.29 176 SER B CA 1
ATOM 2232 C C . SER B 2 151 ? 128.930 169.485 140.795 1.00 153.62 176 SER B C 1
ATOM 2233 O O . SER B 2 151 ? 129.181 170.584 140.298 1.00 154.92 176 SER B O 1
ATOM 2236 N N . SER B 2 152 ? 129.259 169.164 142.049 1.00 156.24 177 SER B N 1
ATOM 2237 C CA . SER B 2 152 ? 129.912 170.124 142.930 1.00 159.88 177 SER B CA 1
ATOM 2238 C C . SER B 2 152 ? 131.322 170.480 142.482 1.00 165.08 177 SER B C 1
ATOM 2239 O O . SER B 2 152 ? 131.862 171.490 142.947 1.00 165.11 177 SER B O 1
ATOM 2242 N N . ASN B 2 153 ? 131.929 169.687 141.604 1.00 165.12 178 ASN B N 1
ATOM 2243 C CA . ASN B 2 153 ? 133.282 169.927 141.120 1.00 163.66 178 ASN B CA 1
ATOM 2244 C C . ASN B 2 153 ? 133.318 169.976 139.597 1.00 161.47 178 ASN B C 1
ATOM 2245 O O . ASN B 2 153 ? 134.320 169.621 138.971 1.00 159.55 178 ASN B O 1
ATOM 2250 N N . ALA B 2 154 ? 132.220 170.422 138.989 1.00 162.46 179 ALA B N 1
ATOM 2251 C CA . ALA B 2 154 ? 132.073 170.519 137.528 1.00 159.09 179 ALA B CA 1
ATOM 2252 C C . ALA B 2 154 ? 132.263 169.113 136.958 1.00 156.94 179 ALA B C 1
ATOM 2253 O O . ALA B 2 154 ? 131.714 168.154 137.522 1.00 153.24 179 ALA B O 1
ATOM 2255 N N . THR B 2 155 ? 133.010 168.938 135.871 1.00 155.99 180 THR B N 1
ATOM 2256 C CA . THR B 2 155 ? 133.223 167.611 135.294 1.00 151.35 180 THR B CA 1
ATOM 2257 C C . THR B 2 155 ? 134.480 166.953 135.857 1.00 146.30 180 THR B C 1
ATOM 2258 O O . THR B 2 155 ? 135.341 166.467 135.125 1.00 143.34 180 THR B O 1
ATOM 2262 N N . ALA B 2 156 ? 134.592 166.942 137.182 1.00 143.90 181 ALA B N 1
ATOM 2263 C CA . ALA B 2 156 ? 135.659 166.219 137.865 1.00 137.72 181 ALA B CA 1
ATOM 2264 C C . ALA B 2 156 ? 135.324 164.737 138.026 1.00 130.14 181 ALA B C 1
ATOM 2265 O O . ALA B 2 156 ? 136.175 163.889 137.727 1.00 125.28 181 ALA B O 1
ATOM 2267 N N . PRO B 2 157 ? 134.107 164.362 138.493 1.00 130.69 182 PRO B N 1
ATOM 2268 C CA . PRO B 2 157 ? 133.821 162.931 138.670 1.00 119.57 182 PRO B CA 1
ATOM 2269 C C . PRO B 2 157 ? 133.678 162.190 137.352 1.00 104.50 182 PRO B C 1
ATOM 2270 O O . PRO B 2 157 ? 132.565 161.879 136.918 1.00 98.10 182 PRO B O 1
ATOM 2274 N N . SER B 2 158 ? 134.809 161.903 136.708 1.00 103.01 183 SER B N 1
ATOM 2275 C CA . SER B 2 158 ? 134.846 161.091 135.499 1.00 93.90 183 SER B CA 1
ATOM 2276 C C . SER B 2 158 ? 135.119 159.624 135.799 1.00 89.67 183 SER B C 1
ATOM 2277 O O . SER B 2 158 ? 135.801 158.951 135.013 1.00 86.13 183 SER B O 1
ATOM 2280 N N . VAL B 2 159 ? 134.616 159.119 136.929 1.00 90.55 184 VAL B N 1
ATOM 2281 C CA . VAL B 2 159 ? 134.893 157.746 137.333 1.00 86.15 184 VAL B CA 1
ATOM 2282 C C . VAL B 2 159 ? 134.399 156.789 136.262 1.00 74.20 184 VAL B C 1
ATOM 2283 O O . VAL B 2 159 ? 133.259 156.887 135.793 1.00 71.43 184 VAL B O 1
ATOM 2287 N N . ILE B 2 160 ? 135.263 155.861 135.863 1.00 70.50 185 ILE B N 1
ATOM 2288 C CA . ILE B 2 160 ? 134.978 154.931 134.780 1.00 72.09 185 ILE B CA 1
ATOM 2289 C C . ILE B 2 160 ? 135.137 153.513 135.303 1.00 72.97 185 ILE B C 1
ATOM 2290 O O . ILE B 2 160 ? 136.170 153.176 135.892 1.00 79.13 185 ILE B O 1
ATOM 2295 N N . GLN B 2 161 ? 134.116 152.689 135.092 1.00 64.79 186 GLN B N 1
ATOM 2296 C CA . GLN B 2 161 ? 134.168 151.266 135.393 1.00 67.97 186 GLN B CA 1
ATOM 2297 C C . GLN B 2 161 ? 134.101 150.502 134.080 1.00 67.08 186 GLN B C 1
ATOM 2298 O O . GLN B 2 161 ? 133.129 150.638 133.331 1.00 64.41 186 GLN B O 1
ATOM 2304 N N . LEU B 2 162 ? 135.134 149.715 133.798 1.00 67.98 187 LEU B N 1
ATOM 2305 C CA . LEU B 2 162 ? 135.167 148.956 132.557 1.00 62.93 187 LEU B CA 1
ATOM 2306 C C . LEU B 2 162 ? 134.091 147.877 132.563 1.00 62.90 187 LEU B C 1
ATOM 2307 O O . LEU B 2 162 ? 133.834 147.238 133.586 1.00 65.72 187 LEU B O 1
ATOM 2312 N N . LEU B 2 163 ? 133.452 147.685 131.411 1.00 64.05 188 LEU B N 1
ATOM 2313 C CA . LEU B 2 163 ? 132.408 146.672 131.268 1.00 67.04 188 LEU B CA 1
ATOM 2314 C C . LEU B 2 163 ? 133.003 145.392 130.683 1.00 70.30 188 LEU B C 1
ATOM 2315 O O . LEU B 2 163 ? 132.827 145.058 129.510 1.00 63.45 188 LEU B O 1
ATOM 2320 N N . SER B 2 164 ? 133.724 144.673 131.537 1.00 73.07 189 SER B N 1
ATOM 2321 C CA . SER B 2 164 ? 134.216 143.360 131.160 1.00 75.15 189 SER B CA 1
ATOM 2322 C C . SER B 2 164 ? 133.063 142.361 131.135 1.00 79.46 189 SER B C 1
ATOM 2323 O O . SER B 2 164 ? 131.962 142.628 131.623 1.00 80.53 189 SER B O 1
ATOM 2326 N N . THR B 2 165 ? 133.323 141.195 130.547 1.00 81.10 190 THR B N 1
ATOM 2327 C CA . THR B 2 165 ? 132.278 140.191 130.394 1.00 84.71 190 THR B CA 1
ATOM 2328 C C . THR B 2 165 ? 132.195 139.267 131.603 1.00 84.54 190 THR B C 1
ATOM 2329 O O . THR B 2 165 ? 132.297 138.044 131.466 1.00 84.82 190 THR B O 1
ATOM 2333 N N . GLU B 2 166 ? 131.991 139.836 132.789 1.00 84.51 191 GLU B N 1
ATOM 2334 C CA . GLU B 2 166 ? 131.814 139.013 133.973 1.00 86.13 191 GLU B CA 1
ATOM 2335 C C . GLU B 2 166 ? 130.464 138.300 133.927 1.00 85.17 191 GLU B C 1
ATOM 2336 O O . GLU B 2 166 ? 129.618 138.555 133.066 1.00 82.38 191 GLU B O 1
ATOM 2342 N N . THR B 2 167 ? 130.268 137.389 134.881 1.00 89.26 192 THR B N 1
ATOM 2343 C CA . THR B 2 167 ? 129.071 136.556 134.875 1.00 92.06 192 THR B CA 1
ATOM 2344 C C . THR B 2 167 ? 127.810 137.364 135.152 1.00 96.43 192 THR B C 1
ATOM 2345 O O . THR B 2 167 ? 126.700 136.856 134.960 1.00 98.62 192 THR B O 1
ATOM 2349 N N . CYS B 2 168 ? 127.951 138.610 135.600 1.00 97.13 193 CYS B N 1
ATOM 2350 C CA . CYS B 2 168 ? 126.803 139.454 135.897 1.00 100.13 193 CYS B CA 1
ATOM 2351 C C . CYS B 2 168 ? 126.666 140.651 134.965 1.00 94.88 193 CYS B C 1
ATOM 2352 O O . CYS B 2 168 ? 125.667 141.370 135.054 1.00 96.60 193 CYS B O 1
ATOM 2355 N N . CYS B 2 169 ? 127.627 140.887 134.073 1.00 87.27 194 CYS B N 1
ATOM 2356 C CA . CYS B 2 169 ? 127.541 141.980 133.101 1.00 82.15 194 CYS B CA 1
ATOM 2357 C C . CYS B 2 169 ? 127.873 141.496 131.693 1.00 81.15 194 CYS B C 1
ATOM 2358 O O . CYS B 2 169 ? 128.819 141.979 131.064 1.00 86.17 194 CYS B O 1
ATOM 2361 N N . PRO B 2 170 ? 127.103 140.558 131.153 1.00 77.22 195 PRO B N 1
ATOM 2362 C CA . PRO B 2 170 ? 127.333 140.113 129.779 1.00 80.68 195 PRO B CA 1
ATOM 2363 C C . PRO B 2 170 ? 126.433 140.855 128.798 1.00 75.05 195 PRO B C 1
ATOM 2364 O O . PRO B 2 170 ? 125.558 141.633 129.177 1.00 72.77 195 PRO B O 1
ATOM 2368 N N . THR B 2 171 ? 126.650 140.607 127.504 1.00 78.26 196 THR B N 1
ATOM 2369 C CA . THR B 2 171 ? 125.781 141.225 126.478 1.00 68.55 196 THR B CA 1
ATOM 2370 C C . THR B 2 171 ? 124.658 140.259 126.173 1.00 67.48 196 THR B C 1
ATOM 2371 O O . THR B 2 171 ? 124.645 139.700 125.055 1.00 65.84 196 THR B O 1
ATOM 2375 N N . LEU B 2 172 ? 123.744 140.059 127.128 1.00 65.83 197 LEU B N 1
ATOM 2376 C CA . LEU B 2 172 ? 122.645 139.073 126.949 1.00 67.35 197 LEU B CA 1
ATOM 2377 C C . LEU B 2 172 ? 121.679 139.566 125.863 1.00 66.96 197 LEU B C 1
ATOM 2378 O O . LEU B 2 172 ? 121.706 140.775 125.538 1.00 65.41 197 LEU B O 1
ATOM 2383 N N . TRP B 2 173 ? 120.850 138.661 125.337 1.00 66.33 198 TRP B N 1
ATOM 2384 C CA . TRP B 2 173 ? 119.901 139.041 124.260 1.00 66.59 198 TRP B CA 1
ATOM 2385 C C . TRP B 2 173 ? 118.603 139.584 124.857 1.00 70.46 198 TRP B C 1
ATOM 2386 O O . TRP B 2 173 ? 118.327 139.299 126.044 1.00 78.52 198 TRP B O 1
ATOM 2397 N N . MET B 2 174 ? 117.833 140.331 124.063 1.00 70.59 199 MET B N 1
ATOM 2398 C CA . MET B 2 174 ? 116.591 140.945 124.518 1.00 76.43 199 MET B CA 1
ATOM 2399 C C . MET B 2 174 ? 116.737 141.513 125.929 1.00 75.71 199 MET B C 1
ATOM 2400 O O . MET B 2 174 ? 117.724 142.180 126.245 1.00 68.10 199 MET B O 1
ATOM 2405 N N . LYS B 2 204 ? 119.791 142.967 119.775 1.00 64.72 229 LYS B N 1
ATOM 2406 C CA . LYS B 2 204 ? 120.692 142.297 120.704 1.00 58.29 229 LYS B CA 1
ATOM 2407 C C . LYS B 2 204 ? 120.675 142.981 122.058 1.00 57.72 229 LYS B C 1
ATOM 2408 O O . LYS B 2 204 ? 120.102 142.472 123.015 1.00 58.79 229 LYS B O 1
ATOM 2414 N N . GLY B 2 205 ? 121.304 144.148 122.129 1.00 53.85 230 GLY B N 1
ATOM 2415 C CA . GLY B 2 205 ? 121.361 144.837 123.396 1.00 48.49 230 GLY B CA 1
ATOM 2416 C C . GLY B 2 205 ? 122.299 144.144 124.363 1.00 45.38 230 GLY B C 1
ATOM 2417 O O . GLY B 2 205 ? 123.212 143.409 123.976 1.00 51.15 230 GLY B O 1
ATOM 2418 N N . GLY B 2 206 ? 122.065 144.380 125.644 1.00 44.80 231 GLY B N 1
ATOM 2419 C CA . GLY B 2 206 ? 122.902 143.799 126.670 1.00 47.10 231 GLY B CA 1
ATOM 2420 C C . GLY B 2 206 ? 122.426 144.248 128.029 1.00 48.51 231 GLY B C 1
ATOM 2421 O O . GLY B 2 206 ? 121.361 144.848 128.164 1.00 59.19 231 GLY B O 1
ATOM 2422 N N . SER B 2 207 ? 123.228 143.948 129.042 1.00 48.86 232 SER B N 1
ATOM 2423 C CA . SER B 2 207 ? 122.900 144.384 130.389 1.00 55.27 232 SER B CA 1
ATOM 2424 C C . SER B 2 207 ? 124.170 144.396 131.218 1.00 62.78 232 SER B C 1
ATOM 2425 O O . SER B 2 207 ? 125.183 143.804 130.842 1.00 71.19 232 SER B O 1
ATOM 2428 N N . CYS B 2 208 ? 124.103 145.082 132.352 1.00 60.05 233 CYS B N 1
ATOM 2429 C CA . CYS B 2 208 ? 125.229 145.117 133.270 1.00 62.37 233 CYS B CA 1
ATOM 2430 C C . CYS B 2 208 ? 124.713 145.448 134.659 1.00 65.94 233 CYS B C 1
ATOM 2431 O O . CYS B 2 208 ? 123.561 145.844 134.842 1.00 69.58 233 CYS B O 1
ATOM 2434 N N . LEU B 2 209 ? 125.593 145.277 135.635 1.00 72.04 234 LEU B N 1
ATOM 2435 C CA . LEU B 2 209 ? 125.276 145.410 137.048 1.00 81.76 234 LEU B CA 1
ATOM 2436 C C . LEU B 2 209 ? 126.346 146.239 137.747 1.00 83.00 234 LEU B C 1
ATOM 2437 O O . LEU B 2 209 ? 126.913 145.834 138.763 1.00 87.80 234 LEU B O 1
ATOM 2442 N N . VAL B 2 210 ? 126.659 147.410 137.182 1.00 79.71 235 VAL B N 1
ATOM 2443 C CA . VAL B 2 210 ? 127.704 148.253 137.754 1.00 83.85 235 VAL B CA 1
ATOM 2444 C C . VAL B 2 210 ? 127.329 148.646 139.174 1.00 86.19 235 VAL B C 1
ATOM 2445 O O . VAL B 2 210 ? 126.199 149.064 139.450 1.00 89.08 235 VAL B O 1
ATOM 2449 N N . SER B 2 211 ? 128.277 148.499 140.088 1.00 85.23 236 SER B N 1
ATOM 2450 C CA . SER B 2 211 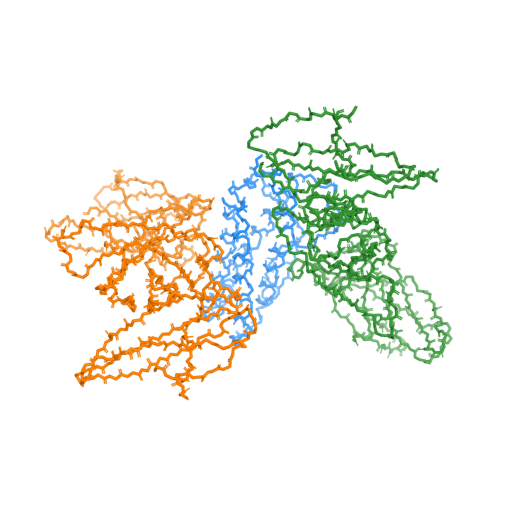? 128.062 148.780 141.497 1.00 88.69 236 SER B CA 1
ATOM 2451 C C . SER B 2 211 ? 128.979 149.914 141.939 1.00 88.57 236 SER B C 1
ATOM 2452 O O . SER B 2 211 ? 129.727 150.488 141.144 1.00 88.73 236 SER B O 1
ATOM 2455 N N . GLY B 2 212 ? 128.915 150.230 143.231 1.00 89.35 237 GLY B N 1
ATOM 2456 C CA . GLY B 2 212 ? 129.709 151.292 143.803 1.00 91.81 237 GLY B CA 1
ATOM 2457 C C . GLY B 2 212 ? 129.069 152.661 143.766 1.00 90.79 237 GLY B C 1
ATOM 2458 O O . GLY B 2 212 ? 129.630 153.604 144.338 1.00 97.20 237 GLY B O 1
ATOM 2459 N N . LEU B 2 213 ? 127.919 152.806 143.116 1.00 86.40 238 LEU B N 1
ATOM 2460 C CA . LEU B 2 213 ? 127.240 154.093 143.069 1.00 91.45 238 LEU B CA 1
ATOM 2461 C C . LEU B 2 213 ? 126.554 154.354 144.403 1.00 103.54 238 LEU B C 1
ATOM 2462 O O . LEU B 2 213 ? 125.733 153.549 144.853 1.00 105.09 238 LEU B O 1
ATOM 2467 N N . GLN B 2 214 ? 126.890 155.476 145.034 1.00 109.31 239 GLN B N 1
ATOM 2468 C CA . GLN B 2 214 ? 126.366 155.772 146.359 1.00 113.07 239 GLN B CA 1
ATOM 2469 C C . GLN B 2 214 ? 124.868 156.055 146.301 1.00 114.14 239 GLN B C 1
ATOM 2470 O O . GLN B 2 214 ? 124.345 156.578 145.313 1.00 111.40 239 GLN B O 1
ATOM 2476 N N . ALA B 2 215 ? 124.175 155.681 147.373 1.00 113.76 240 ALA B N 1
ATOM 2477 C CA . ALA B 2 215 ? 122.741 155.910 147.452 1.00 117.95 240 ALA B CA 1
ATOM 2478 C C . ALA B 2 215 ? 122.449 157.382 147.714 1.00 119.46 240 ALA B C 1
ATOM 2479 O O . ALA B 2 215 ? 123.162 158.050 148.467 1.00 121.77 240 ALA B O 1
ATOM 2481 N N . GLY B 2 216 ? 121.390 157.886 147.087 1.00 117.96 241 GLY B N 1
ATOM 2482 C CA . GLY B 2 216 ? 121.018 159.275 147.264 1.00 114.06 241 GLY B CA 1
ATOM 2483 C C . GLY B 2 216 ? 120.579 159.959 145.987 1.00 114.49 241 GLY B C 1
ATOM 2484 O O . GLY B 2 216 ? 119.621 159.530 145.337 1.00 116.04 241 GLY B O 1
ATOM 2485 N N . LYS B 2 217 ? 121.280 161.033 145.626 1.00 113.59 242 LYS B N 1
ATOM 2486 C CA . LYS B 2 217 ? 120.898 161.839 144.476 1.00 110.04 242 LYS B CA 1
ATOM 2487 C C . LYS B 2 217 ? 120.962 161.018 143.193 1.00 102.88 242 LYS B C 1
ATOM 2488 O O . LYS B 2 217 ? 121.819 160.147 143.027 1.00 102.14 242 LYS B O 1
ATOM 2494 N N . SER B 2 218 ? 120.022 161.296 142.290 1.00 97.07 243 SER B N 1
ATOM 2495 C CA . SER B 2 218 ? 119.988 160.620 141.001 1.00 93.90 243 SER B CA 1
ATOM 2496 C C . SER B 2 218 ? 121.300 160.827 140.257 1.00 90.08 243 SER B C 1
ATOM 2497 O O . SER B 2 218 ? 121.833 161.938 140.205 1.00 96.14 243 SER B O 1
ATOM 2500 N N . TYR B 2 219 ? 121.815 159.749 139.680 1.00 84.63 244 TYR B N 1
ATOM 2501 C CA . TYR B 2 219 ? 123.096 159.755 138.991 1.00 84.48 244 TYR B CA 1
ATOM 2502 C C . TYR B 2 219 ? 122.853 159.833 137.491 1.00 81.50 244 TYR B C 1
ATOM 2503 O O . TYR B 2 219 ? 122.143 158.991 136.934 1.00 80.10 244 TYR B O 1
ATOM 2512 N N . TRP B 2 220 ? 123.437 160.832 136.840 1.00 78.65 245 TRP B N 1
ATOM 2513 C CA . TRP B 2 220 ? 123.480 160.843 135.387 1.00 69.95 245 TRP B CA 1
ATOM 2514 C C . TRP B 2 220 ? 124.694 160.052 134.934 1.00 68.06 245 TRP B C 1
ATOM 2515 O O . TRP B 2 220 ? 125.783 160.187 135.497 1.00 75.98 245 TRP B O 1
ATOM 2526 N N . LEU B 2 221 ? 124.495 159.201 133.935 1.00 59.55 246 LEU B N 1
ATOM 2527 C CA . LEU B 2 221 ? 125.550 158.324 133.460 1.00 55.31 246 LEU B CA 1
ATOM 2528 C C . LEU B 2 221 ? 125.493 158.215 131.947 1.00 49.83 246 LEU B C 1
ATOM 2529 O O . LEU B 2 221 ? 124.411 158.131 131.361 1.00 53.19 246 LEU B O 1
ATOM 2534 N N . GLN B 2 222 ? 126.665 158.231 131.324 1.00 44.73 247 GLN B N 1
ATOM 2535 C CA . GLN B 2 222 ? 126.793 158.043 129.889 1.00 40.49 247 GLN B CA 1
ATOM 2536 C C . GLN B 2 222 ? 127.751 156.893 129.643 1.00 39.34 247 GLN B C 1
ATOM 2537 O O . GLN B 2 222 ? 128.867 156.890 130.169 1.00 51.61 247 GLN B O 1
ATOM 2543 N N . LEU B 2 223 ? 127.313 155.918 128.864 1.00 30.28 248 LEU B N 1
ATOM 2544 C CA . LEU B 2 223 ? 128.170 154.816 128.471 1.00 28.97 248 LEU B CA 1
ATOM 2545 C C . LEU B 2 223 ? 128.774 155.100 127.106 1.00 27.89 248 LEU B C 1
ATOM 2546 O O . LEU B 2 223 ? 128.136 155.703 126.242 1.00 30.92 248 LEU B O 1
ATOM 2551 N N . ARG B 2 224 ? 130.017 154.674 126.919 1.00 28.42 249 ARG B N 1
ATOM 2552 C CA . ARG B 2 224 ? 130.649 154.730 125.613 1.00 28.03 249 ARG B CA 1
ATOM 2553 C C . ARG B 2 224 ? 131.278 153.381 125.308 1.00 30.82 249 ARG B C 1
ATOM 2554 O O . ARG 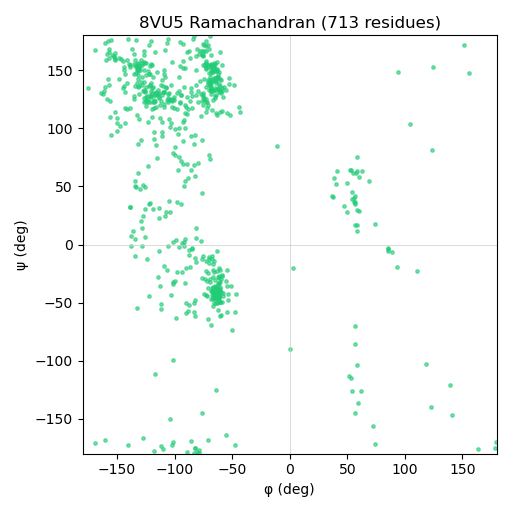B 2 224 ? 131.660 152.636 126.213 1.00 34.05 249 ARG B O 1
ATOM 2562 N N . SER B 2 225 ? 131.365 153.070 124.021 1.00 28.71 250 SER B N 1
ATOM 2563 C CA . SER B 2 225 ? 131.746 151.748 123.553 1.00 24.58 250 SER B CA 1
ATOM 2564 C C . SER B 2 225 ? 133.054 151.831 122.789 1.00 24.95 250 SER B C 1
ATOM 2565 O O . SER B 2 225 ? 133.200 152.672 121.901 1.00 27.66 250 SER B O 1
ATOM 2568 N N . GLN B 2 226 ? 133.995 150.955 123.130 1.00 26.78 251 GLN B N 1
ATOM 2569 C CA . GLN B 2 226 ? 135.254 150.826 122.419 1.00 25.92 251 GLN B CA 1
ATOM 2570 C C . GLN B 2 226 ? 135.524 149.357 122.141 1.00 27.46 251 GLN B C 1
ATOM 2571 O O . GLN B 2 226 ? 135.274 148.505 123.000 1.00 30.75 251 GLN B O 1
ATOM 2577 N N . PRO B 2 227 ? 136.022 149.030 120.957 1.00 25.76 252 PRO B N 1
ATOM 2578 C CA . PRO B 2 227 ? 136.324 147.631 120.650 1.00 31.51 252 PRO B CA 1
ATOM 2579 C C . PRO B 2 227 ? 137.382 147.072 121.588 1.00 35.70 252 PRO B C 1
ATOM 2580 O O . PRO B 2 227 ? 138.261 147.789 122.066 1.00 38.80 252 PRO B O 1
ATOM 2584 N N . ASP B 2 228 ? 137.277 145.766 121.851 1.00 34.24 253 ASP B N 1
ATOM 2585 C CA . ASP B 2 228 ? 138.069 145.148 122.910 1.00 36.62 253 ASP B CA 1
ATOM 2586 C C . ASP B 2 228 ? 139.562 145.249 122.635 1.00 40.28 253 ASP B C 1
ATOM 2587 O O . ASP B 2 228 ? 140.348 145.545 123.542 1.00 41.79 253 ASP B O 1
ATOM 2592 N N . GLY B 2 229 ? 139.975 145.010 121.396 1.00 41.59 254 GLY B N 1
ATOM 2593 C CA . GLY B 2 229 ? 141.372 144.995 121.024 1.00 43.80 254 GLY B CA 1
ATOM 2594 C C . GLY B 2 229 ? 141.901 143.623 120.681 1.00 43.81 254 GLY B C 1
ATOM 2595 O O . GLY B 2 229 ? 142.903 143.522 119.961 1.00 43.14 254 GLY B O 1
ATOM 2596 N N . VAL B 2 230 ? 141.259 142.562 121.175 1.00 44.44 255 VAL B N 1
ATOM 2597 C CA . VAL B 2 230 ? 141.679 141.212 120.820 1.00 48.62 255 VAL B CA 1
ATOM 2598 C C . VAL B 2 230 ? 141.456 140.955 119.334 1.00 49.82 255 VAL B C 1
ATOM 2599 O O . VAL B 2 230 ? 142.308 140.366 118.659 1.00 55.79 255 VAL B O 1
ATOM 2603 N N . SER B 2 231 ? 140.320 141.391 118.799 1.00 44.95 256 SER B N 1
ATOM 2604 C CA . SER B 2 231 ? 140.066 141.309 117.367 1.00 38.91 256 SER B CA 1
ATOM 2605 C C . SER B 2 231 ? 139.774 142.656 116.731 1.00 42.36 256 SER B C 1
ATOM 2606 O O . SER B 2 231 ? 140.303 142.946 115.658 1.00 45.13 256 SER B O 1
ATOM 2609 N N . LEU B 2 232 ? 138.950 143.488 117.364 1.00 45.18 257 LEU B N 1
ATOM 2610 C CA . LEU B 2 232 ? 138.619 144.818 116.868 1.00 42.42 257 LEU B CA 1
ATOM 2611 C C . LEU B 2 232 ? 139.257 145.877 117.755 1.00 39.94 257 LEU B C 1
ATOM 2612 O O . LEU B 2 232 ? 139.222 145.771 118.983 1.00 42.56 257 LEU B O 1
ATOM 2617 N N . ARG B 2 233 ? 139.830 146.904 117.128 1.00 36.58 258 ARG B N 1
ATOM 2618 C CA . ARG B 2 233 ? 140.563 147.940 117.841 1.00 37.82 258 ARG B CA 1
ATOM 2619 C C . ARG B 2 233 ? 140.017 149.312 117.474 1.00 36.52 258 ARG B C 1
ATOM 2620 O O . ARG B 2 233 ? 139.390 149.498 116.433 1.00 39.06 258 ARG B O 1
ATOM 2628 N N . GLY B 2 234 ? 140.238 150.273 118.355 1.00 36.90 259 GLY B N 1
ATOM 2629 C CA . GLY B 2 234 ? 139.774 151.620 118.103 1.00 29.56 259 GLY B CA 1
ATOM 2630 C C . GLY B 2 234 ? 139.770 152.443 119.372 1.00 32.26 259 GLY B C 1
ATOM 2631 O O . GLY B 2 234 ? 140.185 151.994 120.440 1.00 39.02 259 GLY B O 1
ATOM 2632 N N . SER B 2 235 ? 139.278 153.666 119.226 1.00 32.85 260 SER B N 1
ATOM 2633 C CA . SER B 2 235 ? 139.222 154.633 120.309 1.00 30.46 260 SER B CA 1
ATOM 2634 C C . SER B 2 235 ? 137.875 154.560 121.015 1.00 29.15 260 SER B C 1
ATOM 2635 O O . SER B 2 235 ? 136.881 154.094 120.456 1.00 34.73 260 SER B O 1
ATOM 2638 N N . TRP B 2 236 ? 137.852 155.030 122.259 1.00 27.64 261 TRP B N 1
ATOM 2639 C CA . TRP B 2 236 ? 136.613 155.043 123.021 1.00 31.57 261 TRP B CA 1
ATOM 2640 C C . TRP B 2 236 ? 135.575 155.902 122.318 1.00 33.80 261 TRP B C 1
ATOM 2641 O O . TRP B 2 236 ? 135.877 157.001 121.850 1.00 39.04 261 TRP B O 1
ATOM 2652 N N . GLY B 2 237 ? 134.346 155.404 122.260 1.00 31.76 262 GLY B N 1
ATOM 2653 C CA . GLY B 2 237 ? 133.279 156.072 121.557 1.00 29.53 262 GLY B CA 1
ATOM 2654 C C . GLY B 2 237 ? 132.818 157.336 122.246 1.00 35.61 262 GLY B C 1
ATOM 2655 O O . GLY B 2 237 ? 133.183 157.616 123.390 1.00 40.73 262 GLY B O 1
ATOM 2656 N N . PRO B 2 238 ? 132.013 158.137 121.553 1.00 36.87 263 PRO B N 1
ATOM 2657 C CA . PRO B 2 238 ? 131.445 159.327 122.188 1.00 37.94 263 PRO B CA 1
ATOM 2658 C C . PRO B 2 238 ? 130.558 158.945 123.359 1.00 38.77 263 PRO B C 1
ATOM 2659 O O . PRO B 2 238 ? 129.904 157.903 123.354 1.00 40.48 263 PRO B O 1
ATOM 2663 N N . TRP B 2 239 ? 130.547 159.799 124.376 1.00 40.82 264 TRP B N 1
ATOM 2664 C CA . TRP B 2 239 ? 129.700 159.552 125.528 1.00 44.18 264 TRP B CA 1
ATOM 2665 C C . TRP B 2 239 ? 128.228 159.600 125.129 1.00 48.12 264 TRP B C 1
ATOM 2666 O O . TRP B 2 239 ? 127.840 160.220 124.136 1.00 47.32 264 TRP B O 1
ATOM 2677 N N . SER B 2 240 ? 127.406 158.916 125.917 1.00 47.28 265 SER B N 1
ATOM 2678 C CA . SER B 2 240 ? 125.971 158.897 125.704 1.00 41.24 265 SER B CA 1
ATOM 2679 C C . SER B 2 240 ? 125.345 160.216 126.146 1.00 49.33 265 SER B C 1
ATOM 2680 O O . SER B 2 240 ? 125.968 161.041 126.819 1.00 52.90 265 SER B O 1
ATOM 2683 N N . PHE B 2 241 ? 124.099 160.414 125.747 1.00 55.39 266 PHE B N 1
ATOM 2684 C CA . PHE B 2 241 ? 123.322 161.515 126.291 1.00 58.51 266 PHE B CA 1
ATOM 2685 C C . PHE B 2 241 ? 123.113 161.267 127.779 1.00 54.82 266 PHE B C 1
ATOM 2686 O O . PHE B 2 241 ? 122.650 160.186 128.160 1.00 51.67 266 PHE B O 1
ATOM 2694 N N . PRO B 2 242 ? 123.456 162.217 128.646 1.00 54.53 267 PRO B N 1
ATOM 2695 C CA . PRO B 2 242 ? 123.337 161.976 130.091 1.00 56.37 267 PRO B CA 1
ATOM 2696 C C . PRO B 2 242 ? 121.897 161.687 130.481 1.00 56.14 267 PRO B C 1
ATOM 2697 O O . PRO B 2 242 ? 121.019 162.545 130.370 1.00 58.83 267 PRO B O 1
ATOM 2701 N N . VAL B 2 243 ? 121.659 160.461 130.936 1.00 50.95 268 VAL B N 1
ATOM 2702 C CA . VAL B 2 243 ? 120.334 160.017 131.347 1.00 55.10 268 VAL B CA 1
ATOM 2703 C C . VAL B 2 243 ? 120.259 160.072 132.865 1.00 62.48 268 VAL B C 1
ATOM 2704 O O . VAL B 2 243 ? 121.118 159.517 133.561 1.00 64.24 268 VAL B O 1
ATOM 2708 N N . THR B 2 244 ? 119.240 160.758 133.379 1.00 69.71 269 THR B N 1
ATOM 2709 C CA . THR B 2 244 ? 119.122 161.004 134.816 1.00 72.70 269 THR B CA 1
ATOM 2710 C C . THR B 2 244 ? 118.349 159.864 135.478 1.00 71.25 269 THR B C 1
ATOM 2711 O O . THR B 2 244 ? 117.216 160.010 135.941 1.00 72.36 269 THR B O 1
ATOM 2715 N N . VAL B 2 245 ? 118.996 158.704 135.520 1.00 69.47 270 VAL B N 1
ATOM 2716 C CA . VAL B 2 245 ? 118.452 157.586 136.273 1.00 73.21 270 VAL B CA 1
ATOM 2717 C C . VAL B 2 245 ? 118.697 157.813 137.760 1.00 81.63 270 VAL B C 1
ATOM 2718 O O . VAL B 2 245 ? 119.518 158.637 138.167 1.00 84.42 270 VAL B O 1
ATOM 2722 N N . ASP B 2 246 ? 117.967 157.069 138.582 1.00 84.65 271 ASP B N 1
ATOM 2723 C CA . ASP B 2 246 ? 118.077 157.192 140.024 1.00 93.69 271 ASP B CA 1
ATOM 2724 C C . ASP B 2 246 ? 118.145 155.813 140.663 1.00 102.22 271 ASP B C 1
ATOM 2725 O O . ASP B 2 246 ? 117.752 154.806 140.069 1.00 102.47 271 ASP B O 1
ATOM 2730 N N . LEU B 2 247 ? 118.681 155.780 141.872 1.00 108.86 272 LEU B N 1
ATOM 2731 C CA . LEU B 2 247 ? 118.717 154.557 142.646 1.00 114.78 272 LEU B CA 1
ATOM 2732 C C . LEU B 2 247 ? 117.862 154.710 143.899 1.00 117.35 272 LEU B C 1
ATOM 2733 O O . LEU B 2 247 ? 117.745 155.810 144.447 1.00 117.64 272 LEU B O 1
ATOM 2738 N N . PRO B 2 248 ? 117.249 153.630 144.376 1.00 116.78 273 PRO B N 1
ATOM 2739 C CA . PRO B 2 248 ? 116.243 153.763 145.439 1.00 123.49 273 PRO B CA 1
ATOM 2740 C C . PRO B 2 248 ? 116.827 154.019 146.818 1.00 124.84 273 PRO B C 1
ATOM 2741 O O . PRO B 2 248 ? 116.388 153.408 147.798 1.00 127.55 273 PRO B O 1
ATOM 2745 N N . GLY B 2 249 ? 117.801 154.922 146.908 1.00 124.08 274 GLY B N 1
ATOM 2746 C CA . GLY B 2 249 ? 118.287 155.381 148.198 1.00 130.12 274 GLY B CA 1
ATOM 2747 C C . GLY B 2 249 ? 118.772 154.249 149.080 1.00 132.91 274 GLY B C 1
ATOM 2748 O O . GLY B 2 249 ? 119.321 153.247 148.609 1.00 126.69 274 GLY B O 1
ATOM 2749 N N . ASP B 2 250 ? 118.546 154.403 150.382 1.00 140.31 275 ASP B N 1
ATOM 2750 C CA . ASP B 2 250 ? 118.981 153.438 151.381 1.00 139.18 275 ASP B CA 1
ATOM 2751 C C . ASP B 2 250 ? 118.056 153.519 152.585 1.00 136.48 275 ASP B C 1
ATOM 2752 O O . ASP B 2 250 ? 117.345 154.509 152.775 1.00 137.16 275 ASP B O 1
ATOM 2757 N N . ALA B 2 251 ? 118.082 152.467 153.395 1.00 128.81 276 ALA B N 1
ATOM 2758 C CA . ALA B 2 251 ? 117.308 152.430 154.626 1.00 127.69 276 ALA B CA 1
ATOM 2759 C C . ALA B 2 251 ? 118.240 152.334 155.826 1.00 129.73 276 ALA B C 1
ATOM 2760 O O . ALA B 2 251 ? 119.455 152.220 155.669 1.00 128.39 276 ALA B O 1
ATOM 2762 N N . LYS B 2 264 ? 108.986 129.400 158.638 1.00 167.56 289 LYS B N 1
ATOM 2763 C CA . LYS B 2 264 ? 110.050 130.387 158.778 1.00 168.30 289 LYS B CA 1
ATOM 2764 C C . LYS B 2 264 ? 109.730 131.658 158.002 1.00 172.50 289 LYS B C 1
ATOM 2765 O O . LYS B 2 264 ? 110.164 131.827 156.864 1.00 174.46 289 LYS B O 1
ATOM 2771 N N . MET B 2 265 ? 108.966 132.549 158.625 1.00 172.92 290 MET B N 1
ATOM 2772 C CA . MET B 2 265 ? 108.590 133.816 158.020 1.00 175.75 290 MET B CA 1
ATOM 2773 C C . MET B 2 265 ? 109.311 134.965 158.712 1.00 178.28 290 MET B C 1
ATOM 2774 O O . MET B 2 265 ? 109.581 134.921 159.916 1.00 175.41 290 MET B O 1
ATOM 2779 N N . VAL B 2 266 ? 109.624 135.999 157.935 1.00 181.38 291 VAL B N 1
ATOM 2780 C CA . VAL B 2 266 ? 110.340 137.173 158.418 1.00 181.85 291 VAL B CA 1
ATOM 2781 C C . VAL B 2 266 ? 109.446 138.390 158.233 1.00 181.99 291 VAL B C 1
ATOM 2782 O O . VAL B 2 266 ? 108.813 138.548 157.182 1.00 179.70 291 VAL B O 1
ATOM 2786 N N . THR B 2 267 ? 109.390 139.242 159.253 1.00 181.99 292 THR B N 1
ATOM 2787 C CA . THR B 2 267 ? 108.573 140.448 159.239 1.00 183.72 292 THR B CA 1
ATOM 2788 C C . THR B 2 267 ? 109.477 141.656 159.035 1.00 186.64 292 THR B C 1
ATOM 2789 O O . THR B 2 267 ? 110.489 141.802 159.728 1.00 185.52 292 THR B O 1
ATOM 2793 N N . CYS B 2 268 ? 109.111 142.515 158.085 1.00 190.95 293 CYS B N 1
ATOM 2794 C CA . CYS B 2 268 ? 109.861 143.733 157.783 1.00 191.08 293 CYS B CA 1
ATOM 2795 C C . CYS B 2 268 ? 109.213 144.886 158.540 1.00 189.00 293 CYS B C 1
ATOM 2796 O O . CYS B 2 268 ? 108.190 145.428 158.114 1.00 189.23 293 CYS B O 1
ATOM 2799 N N . GLN B 2 269 ? 109.815 145.264 159.666 1.00 187.87 294 GLN B N 1
ATOM 2800 C CA . GLN B 2 269 ? 109.275 146.318 160.523 1.00 186.39 294 GLN B CA 1
ATOM 2801 C C . GLN B 2 269 ? 109.769 147.666 160.015 1.00 181.84 294 GLN B C 1
ATOM 2802 O O . GLN B 2 269 ? 110.843 148.144 160.382 1.00 180.44 294 GLN B O 1
ATOM 2808 N N . TRP B 2 270 ? 108.964 148.288 159.160 1.00 180.98 295 TRP B N 1
ATOM 2809 C CA . TRP B 2 270 ? 109.255 149.596 158.596 1.00 179.27 295 TRP B CA 1
ATOM 2810 C C . TRP B 2 270 ? 108.138 150.577 158.927 1.00 180.02 295 TRP B C 1
ATOM 2811 O O . TRP B 2 270 ? 106.964 150.204 159.014 1.00 180.68 295 TRP B O 1
ATOM 2822 N N . GLN B 2 271 ? 108.514 151.840 159.111 1.00 177.67 296 GLN B N 1
ATOM 2823 C CA . GLN B 2 271 ? 107.576 152.907 159.425 1.00 175.72 296 GLN B CA 1
ATOM 2824 C C . GLN B 2 271 ? 107.669 154.003 158.373 1.00 176.00 296 GLN B C 1
ATOM 2825 O O . GLN B 2 271 ? 108.768 154.388 157.958 1.00 174.34 296 GLN B O 1
ATOM 2831 N N . GLN B 2 272 ? 106.513 154.500 157.944 1.00 178.33 297 GLN B N 1
ATOM 2832 C CA . GLN B 2 272 ? 106.426 155.561 156.953 1.00 178.70 297 GLN B CA 1
ATOM 2833 C C . GLN B 2 272 ? 106.356 156.921 157.638 1.00 179.00 297 GLN B C 1
ATOM 2834 O O . GLN B 2 272 ? 105.878 157.043 158.769 1.00 176.52 297 GLN B O 1
ATOM 2840 N N . GLN B 2 273 ? 106.837 157.945 156.938 1.00 183.35 298 GLN B N 1
ATOM 2841 C CA . GLN B 2 273 ? 106.801 159.298 157.466 1.00 186.89 298 GLN B CA 1
ATOM 2842 C C . GLN B 2 273 ? 105.423 159.918 157.237 1.00 189.25 298 GLN B C 1
ATOM 2843 O O . GLN B 2 273 ? 104.488 159.270 156.759 1.00 188.89 298 GLN B O 1
ATOM 2849 N N . ASP B 2 274 ? 105.298 161.195 157.585 1.00 189.85 299 ASP B N 1
ATOM 2850 C CA . ASP B 2 274 ? 104.010 161.870 157.529 1.00 191.66 299 ASP B CA 1
ATOM 2851 C C . ASP B 2 274 ? 103.594 162.147 156.088 1.00 191.51 299 ASP B C 1
ATOM 2852 O O . ASP B 2 274 ? 104.431 162.340 155.202 1.00 189.47 299 ASP B O 1
ATOM 2857 N N . ARG B 2 275 ? 102.278 162.187 155.878 1.00 192.10 300 ARG B N 1
ATOM 2858 C CA . ARG B 2 275 ? 101.626 162.451 154.588 1.00 190.34 300 ARG B CA 1
ATOM 2859 C C . ARG B 2 275 ? 102.375 161.797 153.426 1.00 191.23 300 ARG B C 1
ATOM 2860 O O . ARG B 2 275 ? 102.788 162.445 152.463 1.00 190.88 300 ARG B O 1
ATOM 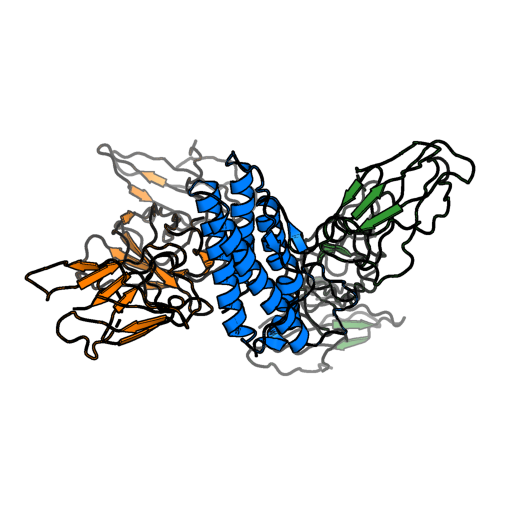2868 N N . THR B 2 276 ? 102.536 160.479 153.531 1.00 190.27 301 THR B N 1
ATOM 2869 C CA . THR B 2 276 ? 103.225 159.696 152.516 1.00 186.96 301 THR B CA 1
ATOM 2870 C C . THR B 2 276 ? 102.497 158.370 152.335 1.00 182.87 301 THR B C 1
ATOM 2871 O O . THR B 2 276 ? 101.526 158.068 153.035 1.00 181.48 301 THR B O 1
ATOM 2875 N N . SER B 2 277 ? 102.975 157.575 151.383 1.00 179.95 302 SER B N 1
ATOM 2876 C CA . SER B 2 277 ? 102.380 156.293 151.034 1.00 177.58 302 SER B CA 1
ATOM 2877 C C . SER B 2 277 ? 103.297 155.153 151.469 1.00 175.99 302 SER B C 1
ATOM 2878 O O . SER B 2 277 ? 104.336 155.360 152.102 1.00 175.92 302 SER B O 1
ATOM 2881 N N . SER B 2 278 ? 102.895 153.931 151.122 1.00 175.24 303 SER B N 1
ATOM 2882 C CA . SER B 2 278 ? 103.667 152.739 151.464 1.00 173.30 303 SER B CA 1
ATOM 2883 C C . SER B 2 278 ? 103.304 151.639 150.477 1.00 173.07 303 SER B C 1
ATOM 2884 O O . SER B 2 278 ? 102.187 151.115 150.517 1.00 172.54 303 SER B O 1
ATOM 2887 N N . GLN B 2 279 ? 104.242 151.293 149.598 1.00 172.94 304 GLN B N 1
ATOM 2888 C CA . GLN B 2 279 ? 104.027 150.238 148.617 1.00 170.08 304 GLN B CA 1
ATOM 2889 C C . GLN B 2 279 ? 105.379 149.700 148.179 1.00 168.17 304 GLN B C 1
ATOM 2890 O O . GLN B 2 279 ? 106.421 150.309 148.435 1.00 167.70 304 GLN B O 1
ATOM 2896 N N . GLY B 2 280 ? 105.350 148.549 147.519 1.00 165.69 305 GLY B N 1
ATOM 2897 C CA . GLY B 2 280 ? 106.578 147.946 147.035 1.00 163.65 305 GLY B CA 1
ATOM 2898 C C . GLY B 2 280 ? 106.293 146.631 146.347 1.00 162.27 305 GLY B C 1
ATOM 2899 O O . GLY B 2 280 ? 105.138 146.234 146.163 1.00 164.52 305 GLY B O 1
ATOM 2900 N N . PHE B 2 281 ? 107.375 145.955 145.965 1.00 160.54 306 PHE B N 1
ATOM 2901 C CA . PHE B 2 281 ? 107.288 144.664 145.300 1.00 161.47 306 PHE B CA 1
ATOM 2902 C C . PHE B 2 281 ? 108.343 143.734 145.887 1.00 160.46 306 PHE B C 1
ATOM 2903 O O . PHE B 2 281 ? 109.237 144.158 146.625 1.00 160.66 306 PHE B O 1
ATOM 2911 N N . PHE B 2 282 ? 108.228 142.451 145.554 1.00 160.09 307 PHE B N 1
ATOM 2912 C CA . PHE B 2 282 ? 109.174 141.431 145.991 1.00 157.16 307 PHE B CA 1
ATOM 2913 C C . PHE B 2 282 ? 109.434 140.505 144.814 1.00 155.26 307 PHE B C 1
ATOM 2914 O O . PHE B 2 282 ? 108.514 139.832 144.338 1.00 157.91 307 PHE B O 1
ATOM 2922 N N . ARG B 2 283 ? 110.678 140.465 144.351 1.00 151.59 308 ARG B N 1
ATOM 2923 C CA . ARG B 2 283 ? 111.038 139.682 143.177 1.00 150.56 308 ARG B CA 1
ATOM 2924 C C . ARG B 2 283 ? 111.566 138.322 143.614 1.00 148.37 308 ARG B C 1
ATOM 2925 O O . ARG B 2 283 ? 112.535 138.240 144.375 1.00 150.41 308 ARG B O 1
ATOM 2933 N N . HIS B 2 284 ? 110.922 137.258 143.141 1.00 143.83 309 HIS B N 1
ATOM 2934 C CA . HIS B 2 284 ? 111.390 135.897 143.388 1.00 145.99 309 HIS B CA 1
ATOM 2935 C C . HIS B 2 284 ? 112.199 135.417 142.183 1.00 148.75 309 HIS B C 1
ATOM 2936 O O . HIS B 2 284 ? 111.842 134.471 141.480 1.00 150.35 309 HIS B O 1
ATOM 2938 N N . SER B 2 285 ? 113.318 136.108 141.955 1.00 148.23 310 SER B N 1
ATOM 2939 C CA . SER B 2 285 ? 114.174 135.788 140.820 1.00 150.42 310 SER B CA 1
ATOM 2940 C C . SER B 2 285 ? 114.902 134.463 140.996 1.00 158.57 310 SER B C 1
ATOM 2941 O O . SER B 2 285 ? 115.422 133.924 140.012 1.00 159.59 310 SER B O 1
ATOM 2944 N N . ARG B 2 286 ? 114.955 133.935 142.221 1.00 161.55 311 ARG B N 1
ATOM 2945 C CA . ARG B 2 286 ? 115.625 132.669 142.521 1.00 162.25 311 ARG B CA 1
ATOM 2946 C C . ARG B 2 286 ? 117.101 132.705 142.138 1.00 163.37 311 ARG B C 1
ATOM 2947 O O . ARG B 2 286 ? 117.682 131.673 141.795 1.00 162.27 311 ARG B O 1
ATOM 2949 N N . THR B 2 287 ? 117.698 133.902 142.190 1.00 163.30 312 THR B N 1
ATOM 2950 C CA . THR B 2 287 ? 119.106 134.176 141.894 1.00 164.45 312 THR B CA 1
ATOM 2951 C C . THR B 2 287 ? 119.638 133.343 140.733 1.00 165.18 312 THR B C 1
ATOM 2952 O O . THR B 2 287 ? 120.773 132.856 140.775 1.00 167.72 312 THR B O 1
ATOM 2956 N N . ARG B 2 288 ? 118.830 133.189 139.681 1.00 162.60 313 ARG B N 1
ATOM 2957 C CA . ARG B 2 288 ? 119.269 132.411 138.527 1.00 160.47 313 ARG B CA 1
ATOM 2958 C C . ARG B 2 288 ? 120.396 133.117 137.783 1.00 163.47 313 ARG B C 1
ATOM 2959 O O . ARG B 2 288 ? 121.414 132.497 137.454 1.00 162.82 313 ARG B O 1
ATOM 2961 N N . CYS B 2 289 ? 120.237 134.412 137.519 1.00 162.76 314 CYS B N 1
ATOM 2962 C CA . CYS B 2 289 ? 121.245 135.200 136.827 1.00 151.25 314 CYS B CA 1
ATOM 2963 C C . CYS B 2 289 ? 121.276 136.597 137.424 1.00 135.03 314 CYS B C 1
ATOM 2964 O O . CYS B 2 289 ? 120.244 137.117 137.854 1.00 135.57 314 CYS B O 1
ATOM 2967 N N . CYS B 2 290 ? 122.465 137.197 137.450 1.00 130.87 315 CYS B N 1
ATOM 2968 C CA . CYS B 2 290 ? 122.591 138.556 137.973 1.00 135.60 315 CYS B CA 1
ATOM 2969 C C . CYS B 2 290 ? 121.760 139.572 137.197 1.00 135.73 315 CYS B C 1
ATOM 2970 O O . CYS B 2 290 ? 121.024 140.344 137.835 1.00 132.20 315 CYS B O 1
ATOM 2973 N N . PRO B 2 291 ? 121.812 139.641 135.866 1.00 131.28 316 PRO B N 1
ATOM 2974 C CA . PRO B 2 291 ? 121.005 140.635 135.155 1.00 119.50 316 PRO B CA 1
ATOM 2975 C C . PRO B 2 291 ? 119.563 140.171 135.003 1.00 120.51 316 PRO B C 1
ATOM 2976 O O . PRO B 2 291 ? 119.218 139.015 135.249 1.00 129.09 316 PRO B O 1
ATOM 2980 N N . THR B 2 292 ? 118.716 141.110 134.595 1.00 110.78 317 THR B N 1
ATOM 2981 C CA . THR B 2 292 ? 117.317 140.839 134.306 1.00 111.62 317 THR B CA 1
ATOM 2982 C C . THR B 2 292 ? 116.954 141.486 132.975 1.00 106.74 317 THR B C 1
ATOM 2983 O O . THR B 2 292 ? 117.766 142.177 132.354 1.00 101.56 317 THR B O 1
ATOM 2987 N N . ASP B 2 293 ? 115.722 141.253 132.532 1.00 104.37 318 ASP B N 1
ATOM 2988 C CA . ASP B 2 293 ? 115.250 141.847 131.292 1.00 99.20 318 ASP B CA 1
ATOM 2989 C C . ASP B 2 293 ? 114.809 143.288 131.540 1.00 97.84 318 ASP B C 1
ATOM 2990 O O . ASP B 2 293 ? 114.897 143.812 132.654 1.00 97.38 318 ASP B O 1
ATOM 2995 N N . ARG B 2 294 ? 114.323 143.938 130.481 1.00 97.72 319 ARG B N 1
ATOM 2996 C CA . ARG B 2 294 ? 113.976 145.353 130.574 1.00 95.53 319 ARG B CA 1
ATOM 2997 C C . ARG B 2 294 ? 112.850 145.588 131.573 1.00 103.47 319 ARG B C 1
ATOM 2998 O O . ARG B 2 294 ? 112.891 146.550 132.348 1.00 101.45 319 ARG B O 1
ATOM 3000 N N . ASP B 2 295 ? 111.842 144.720 131.577 1.00 111.49 320 ASP B N 1
ATOM 3001 C CA . ASP B 2 295 ? 110.689 144.900 132.449 1.00 115.33 320 ASP B CA 1
ATOM 3002 C C . ASP B 2 295 ? 110.947 144.239 133.796 1.00 115.81 320 ASP B C 1
ATOM 3003 O O . ASP B 2 295 ? 111.113 143.013 133.849 1.00 115.66 320 ASP B O 1
ATOM 3008 N N . PRO B 2 296 ? 110.996 144.993 134.891 1.00 112.88 321 PRO B N 1
ATOM 3009 C CA . PRO B 2 296 ? 111.150 144.367 136.207 1.00 118.28 321 PRO B CA 1
ATOM 3010 C C . PRO B 2 296 ? 109.887 143.631 136.620 1.00 128.26 321 PRO B C 1
ATOM 3011 O O . PRO B 2 296 ? 108.777 143.966 136.200 1.00 132.11 321 PRO B O 1
ATOM 3015 N N . THR B 2 297 ? 110.069 142.614 137.457 1.00 135.59 322 THR B N 1
ATOM 3016 C CA . THR B 2 297 ? 108.932 141.881 137.994 1.00 142.40 322 THR B CA 1
ATOM 3017 C C . THR B 2 297 ? 108.146 142.757 138.962 1.00 150.82 322 THR B C 1
ATOM 3018 O O . THR B 2 297 ? 108.721 143.539 139.724 1.00 150.60 322 THR B O 1
ATOM 3020 N N . TRP B 2 298 ? 106.823 142.631 138.922 1.00 156.58 323 TRP B N 1
ATOM 3021 C CA . TRP B 2 298 ? 105.932 143.383 139.796 1.00 161.54 323 TRP B CA 1
ATOM 3022 C C . TRP B 2 298 ? 105.116 142.408 140.634 1.00 165.14 323 TRP B C 1
ATOM 3023 O O . TRP B 2 298 ? 104.482 141.497 140.092 1.00 167.35 323 TRP B O 1
ATOM 3034 N N . GLU B 2 299 ? 105.134 142.604 141.952 1.00 164.46 324 GLU B N 1
ATOM 3035 C CA . GLU B 2 299 ? 104.405 141.751 142.887 1.00 165.30 324 GLU B CA 1
ATOM 3036 C C . GLU B 2 299 ? 103.833 142.640 143.982 1.00 167.91 324 GLU B C 1
ATOM 3037 O O . GLU B 2 299 ? 104.589 143.262 144.732 1.00 167.68 324 GLU B O 1
ATOM 3043 N N . LYS B 2 300 ? 102.507 142.697 144.079 1.00 170.96 325 LYS B N 1
ATOM 3044 C CA . LYS B 2 300 ? 101.863 143.613 145.012 1.00 171.43 325 LYS B CA 1
ATOM 3045 C C . LYS B 2 300 ? 102.156 143.215 146.454 1.00 171.21 325 LYS B C 1
ATOM 3046 O O . LYS B 2 300 ? 102.011 142.049 146.832 1.00 169.98 325 LYS B O 1
ATOM 3052 N N . CYS B 2 301 ? 102.554 144.195 147.262 1.00 171.16 326 CYS B N 1
ATOM 3053 C CA . CYS B 2 301 ? 102.884 143.991 148.673 1.00 172.67 326 CYS B CA 1
ATOM 3054 C C . CYS B 2 301 ? 101.576 144.023 149.456 1.00 173.94 326 CYS B C 1
ATOM 3055 O O . CYS B 2 301 ? 101.161 145.062 149.972 1.00 171.81 326 CYS B O 1
ATOM 3058 N N . GLU B 2 302 ? 100.927 142.867 149.544 1.00 175.92 327 GLU B N 1
ATOM 3059 C CA . GLU B 2 302 ? 99.655 142.736 150.242 1.00 177.31 327 GLU B CA 1
ATOM 3060 C C . GLU B 2 302 ? 99.914 142.274 151.671 1.00 177.42 327 GLU B C 1
ATOM 3061 O O . GLU B 2 302 ? 100.621 141.284 151.890 1.00 176.64 327 GLU B O 1
ATOM 3067 N N . GLU B 2 303 ? 99.345 142.988 152.637 1.00 176.11 328 GLU B N 1
ATOM 3068 C CA . GLU B 2 303 ? 99.546 142.661 154.045 1.00 175.83 328 GLU B CA 1
ATOM 3069 C C . GLU B 2 303 ? 98.784 141.400 154.434 1.00 176.50 328 GLU B C 1
ATOM 3070 O O . GLU B 2 303 ? 98.574 141.132 155.617 1.00 174.76 328 GLU B O 1
ATOM 3076 N N . SER B 2 316 ? 104.223 147.471 156.677 1.00 181.26 341 SER B N 1
ATOM 3077 C CA . SER B 2 316 ? 104.930 146.969 157.848 1.00 183.98 341 SER B CA 1
ATOM 3078 C C . SER B 2 316 ? 104.493 145.547 158.178 1.00 182.27 341 SER B C 1
ATOM 3079 O O . SER B 2 316 ? 105.202 144.813 158.866 1.00 181.24 341 SER B O 1
ATOM 3082 N N . ARG B 2 317 ? 103.320 145.162 157.678 1.00 182.75 342 ARG B N 1
ATOM 3083 C CA . ARG B 2 317 ? 102.748 143.844 157.926 1.00 186.77 342 ARG B CA 1
ATOM 3084 C C . ARG B 2 317 ? 102.573 143.064 156.627 1.00 185.02 342 ARG B C 1
ATOM 3085 O O . ARG B 2 317 ? 101.662 142.244 156.505 1.00 182.00 342 ARG B O 1
ATOM 3093 N N . CYS B 2 318 ? 103.442 143.316 155.652 1.00 185.25 343 CYS B N 1
ATOM 3094 C CA . CYS B 2 318 ? 103.334 142.660 154.356 1.00 184.04 343 CYS B CA 1
ATOM 3095 C C . CYS B 2 318 ? 103.638 141.173 154.490 1.00 181.77 343 CYS B C 1
ATOM 3096 O O . CYS B 2 318 ? 104.613 140.776 155.134 1.00 182.25 343 CYS B O 1
ATOM 3099 N N . HIS B 2 319 ? 102.793 140.347 153.878 1.00 180.12 344 HIS B N 1
ATOM 3100 C CA . HIS B 2 319 ? 102.939 138.898 153.926 1.00 181.59 344 HIS B CA 1
ATOM 3101 C C . HIS B 2 319 ? 102.921 138.341 152.512 1.00 179.16 344 HIS B C 1
ATOM 3102 O O . HIS B 2 319 ? 102.050 138.696 151.711 1.00 177.97 344 HIS B O 1
ATOM 3109 N N . PHE B 2 320 ? 103.882 137.470 152.211 1.00 176.49 345 PHE B N 1
ATOM 3110 C CA . PHE B 2 320 ? 103.982 136.863 150.894 1.00 173.76 345 PHE B CA 1
ATOM 3111 C C . PHE B 2 320 ? 104.644 135.501 151.027 1.00 173.09 345 PHE B C 1
ATOM 3112 O O . PHE B 2 320 ? 105.343 135.219 152.004 1.00 171.74 345 PHE B O 1
ATOM 3120 N N . LYS B 2 321 ? 104.416 134.655 150.028 1.00 175.62 346 LYS B N 1
ATOM 3121 C CA . LYS B 2 321 ? 104.993 133.320 149.986 1.00 177.34 346 LYS B CA 1
ATOM 3122 C C . LYS B 2 321 ? 106.238 133.330 149.110 1.00 178.87 346 LYS B C 1
ATOM 3123 O O . LYS B 2 321 ? 106.205 133.825 147.979 1.00 180.84 346 LYS B O 1
ATOM 3129 N N . SER B 2 322 ? 107.330 132.784 149.637 1.00 177.66 347 SER B N 1
ATOM 3130 C CA . SER B 2 322 ? 108.609 132.762 148.947 1.00 176.96 347 SER B CA 1
ATOM 3131 C C . SER B 2 322 ? 109.194 131.359 148.998 1.00 178.98 347 SER B C 1
ATOM 3132 O O . SER B 2 322 ? 108.871 130.565 149.886 1.00 178.91 347 SER B O 1
ATOM 3135 N N . ARG B 2 323 ? 110.058 131.061 148.032 1.00 180.24 348 ARG B N 1
ATOM 3136 C CA . ARG B 2 323 ? 110.714 129.764 147.985 1.00 181.88 348 ARG B CA 1
ATOM 3137 C C . ARG B 2 323 ? 111.660 129.594 149.167 1.00 183.30 348 ARG B C 1
ATOM 3138 O O . ARG B 2 323 ? 112.182 130.565 149.720 1.00 181.78 348 ARG B O 1
ATOM 3146 N N . ASN B 2 324 ? 111.871 128.340 149.556 1.00 185.23 349 ASN B N 1
ATOM 3147 C CA . ASN B 2 324 ? 112.813 128.037 150.622 1.00 186.66 349 ASN B CA 1
ATOM 3148 C C . ASN B 2 324 ? 114.235 128.382 150.193 1.00 187.25 349 ASN B C 1
ATOM 3149 O O . ASN B 2 324 ? 114.618 128.199 149.034 1.00 186.80 349 ASN B O 1
ATOM 3154 N N . ASP B 2 325 ? 115.015 128.879 151.155 1.00 187.41 350 ASP B N 1
ATOM 3155 C CA . ASP B 2 325 ? 116.403 129.318 150.960 1.00 184.95 350 ASP B CA 1
ATOM 3156 C C . ASP B 2 325 ? 116.576 130.066 149.639 1.00 183.88 350 ASP B C 1
ATOM 3157 O O . ASP B 2 325 ? 117.447 129.760 148.822 1.00 185.12 350 ASP B O 1
ATOM 3162 N N . SER B 2 326 ? 115.731 131.073 149.440 1.00 182.92 351 SER B N 1
ATOM 3163 C CA . SER B 2 326 ? 115.729 131.870 148.225 1.00 180.94 351 SER B CA 1
ATOM 3164 C C . SER B 2 326 ? 115.959 133.337 148.563 1.00 177.62 351 SER B C 1
ATOM 3165 O O . SER B 2 326 ? 115.646 133.803 149.662 1.00 177.73 351 SER B O 1
ATOM 3168 N N . VAL B 2 327 ? 116.520 134.064 147.595 1.00 173.75 352 VAL B N 1
ATOM 3169 C CA . VAL B 2 327 ? 116.799 135.480 147.798 1.00 166.72 352 VAL B CA 1
ATOM 3170 C C . VAL B 2 327 ? 115.503 136.284 147.763 1.00 163.47 352 VAL B C 1
ATOM 3171 O O . VAL B 2 327 ? 114.497 135.886 147.164 1.00 163.80 352 VAL B O 1
ATOM 3175 N N . ILE B 2 328 ? 115.533 137.438 148.423 1.00 158.75 353 ILE B N 1
ATOM 3176 C CA . ILE B 2 328 ? 114.395 138.347 148.487 1.00 156.61 353 ILE B CA 1
ATOM 3177 C C . ILE B 2 328 ? 114.829 139.703 147.947 1.00 154.64 353 ILE B C 1
ATOM 3178 O O . ILE B 2 328 ? 115.786 140.302 148.452 1.00 153.26 353 ILE B O 1
ATOM 3183 N N . HIS B 2 329 ? 114.133 140.179 146.916 1.00 152.25 354 HIS B N 1
ATOM 3184 C CA . HIS B 2 329 ? 114.380 141.507 146.359 1.00 147.85 354 HIS B CA 1
ATOM 3185 C C . HIS B 2 329 ? 113.292 142.439 146.883 1.00 148.32 354 HIS B C 1
ATOM 3186 O O . HIS B 2 329 ? 112.326 142.767 146.195 1.00 151.81 354 HIS B O 1
ATOM 3193 N N . ILE B 2 330 ? 113.464 142.874 148.128 1.00 146.16 355 ILE B N 1
ATOM 3194 C CA . ILE B 2 330 ? 112.470 143.729 148.761 1.00 147.94 355 ILE B CA 1
ATOM 3195 C C . ILE B 2 330 ? 112.573 145.142 148.199 1.00 149.95 355 ILE B C 1
ATOM 3196 O O . ILE B 2 330 ? 113.571 145.529 147.586 1.00 148.81 355 ILE B O 1
ATOM 3201 N N . LEU B 2 331 ? 111.511 145.919 148.401 1.00 153.00 356 LEU B N 1
ATOM 3202 C CA . LEU B 2 331 ? 111.490 147.306 147.956 1.00 153.57 356 LEU B CA 1
ATOM 3203 C C . LEU B 2 331 ? 110.399 148.047 148.710 1.00 157.18 356 LEU B C 1
ATOM 3204 O O . LEU B 2 331 ? 109.270 147.558 148.806 1.00 161.00 356 LEU B O 1
ATOM 3209 N N . VAL B 2 332 ? 110.739 149.216 149.244 1.00 154.25 357 VAL B N 1
ATOM 3210 C CA . VAL B 2 332 ? 109.782 150.094 149.906 1.00 156.54 357 VAL B CA 1
ATOM 3211 C C . VAL B 2 332 ? 109.747 151.398 149.127 1.00 157.79 357 VAL B C 1
ATOM 3212 O O . VAL B 2 332 ? 110.761 152.100 149.038 1.00 157.55 357 VAL B O 1
ATOM 3216 N N . GLU B 2 333 ? 108.584 151.725 148.568 1.00 161.23 358 GLU B N 1
ATOM 3217 C CA . GLU B 2 333 ? 108.420 152.896 147.719 1.00 163.52 358 GLU B CA 1
ATOM 3218 C C . GLU B 2 333 ? 107.475 153.880 148.389 1.00 165.65 358 GLU B C 1
ATOM 3219 O O . GLU B 2 333 ? 106.382 153.503 148.822 1.00 166.97 358 GLU B O 1
ATOM 3225 N N . VAL B 2 334 ? 107.901 155.137 148.473 1.00 168.54 359 VAL B N 1
ATOM 3226 C CA . VAL B 2 334 ? 107.116 156.208 149.074 1.00 173.13 359 VAL B CA 1
ATOM 3227 C C . VAL B 2 334 ? 106.941 157.302 148.031 1.00 174.25 359 VAL B C 1
ATOM 3228 O O . VAL B 2 334 ? 107.927 157.799 147.472 1.00 171.40 359 VAL B O 1
ATOM 3232 N N . THR B 2 335 ? 105.690 157.671 147.766 1.00 175.94 360 THR B N 1
ATOM 3233 C CA . THR B 2 335 ? 105.369 158.748 146.837 1.00 176.12 360 THR B CA 1
ATOM 3234 C C . THR B 2 335 ? 104.468 159.744 147.551 1.00 176.28 360 THR B C 1
ATOM 3235 O O . THR B 2 335 ? 103.425 159.363 148.092 1.00 175.24 360 THR B O 1
ATOM 3239 N N . THR B 2 336 ? 104.871 161.011 147.552 1.00 177.60 361 THR B N 1
ATOM 3240 C CA . THR B 2 336 ? 104.111 162.049 148.226 1.00 181.20 361 THR B CA 1
ATOM 3241 C C . THR B 2 336 ? 102.910 162.470 147.381 1.00 180.71 361 THR B C 1
ATOM 3242 O O . THR B 2 336 ? 102.633 161.911 146.316 1.00 179.64 361 THR B O 1
ATOM 3246 N N . ALA B 2 337 ? 102.186 163.475 147.880 1.00 180.50 362 ALA B N 1
ATOM 3247 C CA . ALA B 2 337 ? 101.019 163.976 147.161 1.00 178.94 362 ALA B CA 1
ATOM 3248 C C . ALA B 2 337 ? 101.413 164.580 145.819 1.00 180.69 362 ALA B C 1
ATOM 3249 O O . ALA B 2 337 ? 100.703 164.411 144.821 1.00 178.48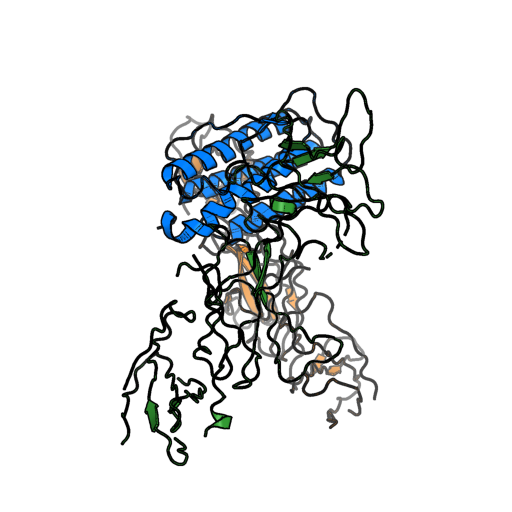 362 ALA B O 1
ATOM 3251 N N . GLN B 2 338 ? 102.539 165.297 145.779 1.00 182.95 363 GLN B N 1
ATOM 3252 C CA . GLN B 2 338 ? 102.995 165.893 144.528 1.00 182.19 363 GLN B CA 1
ATOM 3253 C C . GLN B 2 338 ? 103.350 164.825 143.501 1.00 180.97 363 GLN B C 1
ATOM 3254 O O . GLN B 2 338 ? 103.038 164.967 142.313 1.00 179.96 363 GLN B O 1
ATOM 3260 N N . GLY B 2 339 ? 104.002 163.751 143.938 1.00 179.55 364 GLY B N 1
ATOM 3261 C CA . GLY B 2 339 ? 104.367 162.675 143.038 1.00 176.55 364 GLY B CA 1
ATOM 3262 C C . GLY B 2 339 ? 105.839 162.671 142.681 1.00 175.48 364 GLY B C 1
ATOM 3263 O O . GLY B 2 339 ? 106.289 163.480 141.864 1.00 174.57 364 GLY B O 1
ATOM 3264 N N . ALA B 2 340 ? 106.597 161.761 143.286 1.00 175.06 365 ALA B N 1
ATOM 3265 C CA . ALA B 2 340 ? 108.029 161.664 143.039 1.00 172.78 365 ALA B CA 1
ATOM 3266 C C . ALA B 2 340 ? 108.501 160.280 143.461 1.00 169.37 365 ALA B C 1
ATOM 3267 O O . ALA B 2 340 ? 107.747 159.492 144.038 1.00 167.61 365 ALA B O 1
ATOM 3269 N N . VAL B 2 341 ? 109.763 159.994 143.161 1.00 167.91 366 VAL B N 1
ATOM 3270 C CA . VAL B 2 341 ? 110.387 158.723 143.504 1.00 164.54 366 VAL B CA 1
ATOM 3271 C C . VAL B 2 341 ? 111.186 158.918 144.785 1.00 165.52 366 VAL B C 1
ATOM 3272 O O . VAL B 2 341 ? 112.146 159.697 144.816 1.00 163.86 366 VAL B O 1
ATOM 3276 N N . HIS B 2 342 ? 110.790 158.209 145.842 1.00 165.36 367 HIS B N 1
ATOM 3277 C CA . HIS B 2 342 ? 111.476 158.289 147.131 1.00 164.84 367 HIS B CA 1
ATOM 3278 C C . HIS B 2 342 ? 111.359 156.913 147.780 1.00 162.04 367 HIS B C 1
ATOM 3279 O O . HIS B 2 342 ? 110.311 156.575 148.335 1.00 163.39 367 HIS B O 1
ATOM 3286 N N . SER B 2 343 ? 112.435 156.133 147.711 1.00 155.92 368 SER B N 1
ATOM 3287 C CA . SER B 2 343 ? 112.395 154.730 148.091 1.00 150.65 368 SER B CA 1
ATOM 3288 C C . SER B 2 343 ? 113.469 154.417 149.121 1.00 143.42 368 SER B C 1
ATOM 3289 O O . SER B 2 343 ? 114.523 155.058 149.153 1.00 140.00 368 SER B O 1
ATOM 3292 N N . TYR B 2 344 ? 113.182 153.429 149.966 1.00 146.36 369 TYR B N 1
ATOM 3293 C CA . TYR B 2 344 ? 114.128 152.886 150.935 1.00 141.44 369 TYR B CA 1
ATOM 3294 C C . TYR B 2 344 ? 114.322 151.412 150.608 1.00 141.21 369 TYR B C 1
ATOM 3295 O O . TYR B 2 344 ? 113.408 150.604 150.804 1.00 146.94 369 TYR B O 1
ATOM 3304 N N . LEU B 2 345 ? 115.500 151.060 150.109 1.00 133.74 370 LEU B N 1
ATOM 3305 C CA . LEU B 2 345 ? 115.789 149.694 149.704 1.00 131.68 370 LEU B CA 1
ATOM 3306 C C . LEU B 2 345 ? 116.654 149.009 150.754 1.00 132.58 370 LEU B C 1
ATOM 3307 O O . LEU B 2 345 ? 117.595 149.606 151.286 1.00 133.91 370 LEU B O 1
ATOM 3312 N N . GLY B 2 346 ? 116.324 147.758 151.051 1.00 131.63 371 GLY B N 1
ATOM 3313 C CA . GLY B 2 346 ? 117.053 146.957 152.024 1.00 131.87 371 GLY B CA 1
ATOM 3314 C C . GLY B 2 346 ? 117.837 145.859 151.332 1.00 132.90 371 GLY B C 1
ATOM 3315 O O . GLY B 2 346 ? 117.435 145.370 150.272 1.00 131.10 371 GLY B O 1
ATOM 3316 N N . SER B 2 347 ? 118.956 145.473 151.939 1.00 139.10 372 SER B N 1
ATOM 3317 C CA . SER B 2 347 ? 119.824 144.473 151.342 1.00 144.22 372 SER B CA 1
ATOM 3318 C C . SER B 2 347 ? 119.115 143.121 151.260 1.00 146.16 372 SER B C 1
ATOM 3319 O O . SER B 2 347 ? 118.347 142.756 152.154 1.00 150.00 372 SER B O 1
ATOM 3322 N N . PRO B 2 348 ? 119.350 142.364 150.188 1.00 145.05 373 PRO B N 1
ATOM 3323 C CA . PRO B 2 348 ? 118.715 141.047 150.062 1.00 152.73 373 PRO B CA 1
ATOM 3324 C C . PRO B 2 348 ? 119.216 140.075 151.121 1.00 158.31 373 PRO B C 1
ATOM 3325 O O . PRO B 2 348 ? 120.343 140.179 151.610 1.00 160.32 373 PRO B O 1
ATOM 3329 N N . PHE B 2 349 ? 118.357 139.123 151.475 1.00 157.44 374 PHE B N 1
ATOM 3330 C CA . PHE B 2 349 ? 118.687 138.071 152.426 1.00 158.42 374 PHE B CA 1
ATOM 3331 C C . PHE B 2 349 ? 118.486 136.713 151.769 1.00 157.79 374 PHE B C 1
ATOM 3332 O O . PHE B 2 349 ? 117.628 136.559 150.894 1.00 157.02 374 PHE B O 1
ATOM 3340 N N . TRP B 2 350 ? 119.282 135.735 152.190 1.00 157.30 375 TRP B N 1
ATOM 3341 C CA . TRP B 2 350 ? 119.185 134.385 151.648 1.00 159.25 375 TRP B CA 1
ATOM 3342 C C . TRP B 2 350 ? 117.949 133.673 152.182 1.00 161.84 375 TRP B C 1
ATOM 3343 O O . TRP B 2 350 ? 117.559 132.622 151.673 1.00 165.95 375 TRP B O 1
ATOM 3354 N N . VAL C 2 3 ? 122.330 100.663 118.995 1.00 77.31 28 VAL C N 1
ATOM 3355 C CA . VAL C 2 3 ? 120.888 100.707 118.808 1.00 77.07 28 VAL C CA 1
ATOM 3356 C C . VAL C 2 3 ? 120.564 101.078 117.366 1.00 74.58 28 VAL C C 1
ATOM 3357 O O . VAL C 2 3 ? 121.273 101.867 116.746 1.00 65.41 28 VAL C O 1
ATOM 3361 N N . PHE C 2 4 ? 119.489 100.499 116.838 1.00 76.95 29 PHE C N 1
ATOM 3362 C CA . PHE C 2 4 ? 119.041 100.733 115.471 1.00 77.78 29 PHE C CA 1
ATOM 3363 C C . PHE C 2 4 ? 117.725 101.485 115.391 1.00 78.48 29 PHE C C 1
ATOM 3364 O O . PHE C 2 4 ? 117.629 102.479 114.669 1.00 76.85 29 PHE C O 1
ATOM 3372 N N . LEU C 2 5 ? 116.706 101.024 116.114 1.00 80.92 30 LEU C N 1
ATOM 3373 C CA . LEU C 2 5 ? 115.371 101.608 116.073 1.00 85.86 30 LEU C CA 1
ATOM 3374 C C . LEU C 2 5 ? 115.282 102.913 116.852 1.00 88.35 30 LEU C C 1
ATOM 3375 O O . LEU C 2 5 ? 114.464 103.776 116.514 1.00 88.72 30 LEU C O 1
ATOM 3380 N N . LEU C 2 6 ? 116.102 103.063 117.889 1.00 90.42 31 LEU C N 1
ATOM 3381 C CA . LEU C 2 6 ? 116.079 104.235 118.760 1.00 89.05 31 LEU C CA 1
ATOM 3382 C C . LEU C 2 6 ? 114.696 104.443 119.369 1.00 82.46 31 LEU C C 1
ATOM 3383 O O . LEU C 2 6 ? 113.938 103.491 119.550 1.00 76.86 31 LEU C O 1
ATOM 3388 N N . THR C 2 10 ? 111.812 108.652 113.145 1.00 98.48 35 THR C N 1
ATOM 3389 C CA . THR C 2 10 ? 110.553 109.185 112.638 1.00 103.40 35 THR C CA 1
ATOM 3390 C C . THR C 2 10 ? 110.395 108.863 111.157 1.00 100.31 35 THR C C 1
ATOM 3391 O O . THR C 2 10 ? 109.393 108.285 110.738 1.00 102.08 35 THR C O 1
ATOM 3395 N N . GLU C 2 11 ? 111.392 109.247 110.377 1.00 98.14 36 GLU C N 1
ATOM 3396 C CA . GLU C 2 11 ? 111.406 108.954 108.951 1.00 97.55 36 GLU C CA 1
ATOM 3397 C C . GLU C 2 11 ? 111.478 107.445 108.752 1.00 98.04 36 GLU C C 1
ATOM 3398 O O . GLU C 2 11 ? 112.280 106.782 109.423 1.00 101.06 36 GLU C O 1
ATOM 3404 N N . PRO C 2 12 ? 110.656 106.858 107.879 1.00 95.55 37 PRO C N 1
ATOM 3405 C CA . PRO C 2 12 ? 110.761 105.409 107.634 1.00 97.18 37 PRO C CA 1
ATOM 3406 C C . PRO C 2 12 ? 112.105 104.973 107.076 1.00 100.06 37 PRO C C 1
ATOM 3407 O O . PRO C 2 12 ? 112.440 103.787 107.173 1.00 106.48 37 PRO C O 1
ATOM 3411 N N . LEU C 2 13 ? 112.880 105.881 106.486 1.00 97.87 38 LEU C N 1
ATOM 3412 C CA . LEU C 2 13 ? 114.217 105.580 105.978 1.00 89.87 38 LEU C CA 1
ATOM 3413 C C . LEU C 2 13 ? 115.303 106.138 106.888 1.00 84.73 38 LEU C C 1
ATOM 3414 O O . LEU C 2 13 ? 116.332 106.620 106.410 1.00 88.47 38 LEU C O 1
ATOM 3419 N N . ASN C 2 14 ? 115.091 106.090 108.204 1.00 81.41 39 ASN C N 1
ATOM 3420 C CA . ASN C 2 14 ? 116.003 106.731 109.146 1.00 82.58 39 ASN C CA 1
ATOM 3421 C C . ASN C 2 14 ? 117.413 106.175 109.002 1.00 79.66 39 ASN C C 1
ATOM 3422 O O . ASN C 2 14 ? 117.607 104.958 108.975 1.00 84.56 39 ASN C O 1
ATOM 3427 N N . CYS C 2 15 ? 118.400 107.068 108.923 1.00 71.85 40 CYS C N 1
ATOM 3428 C CA . CYS C 2 15 ? 119.784 106.671 108.713 1.00 69.08 40 CYS C CA 1
ATOM 3429 C C . CYS C 2 15 ? 120.612 106.871 109.975 1.00 62.34 40 CYS C C 1
ATOM 3430 O O . CYS C 2 15 ? 120.196 107.519 110.936 1.00 61.18 40 CYS C O 1
ATOM 3433 N N . PHE C 2 16 ? 121.809 106.290 109.947 1.00 61.02 41 PHE C N 1
ATOM 3434 C CA . PHE C 2 16 ? 122.546 105.976 111.166 1.00 56.12 41 PHE C CA 1
ATOM 3435 C C . PHE C 2 16 ? 124.032 106.057 110.844 1.00 59.60 41 PHE C C 1
ATOM 3436 O O . PHE C 2 16 ? 124.554 105.195 110.133 1.00 68.05 41 PHE C O 1
ATOM 3444 N N . SER C 2 17 ? 124.707 107.086 111.356 1.00 49.43 42 SER C N 1
ATOM 3445 C CA . SER C 2 17 ? 126.135 107.290 111.130 1.00 45.80 42 SER C CA 1
ATOM 3446 C C . SER C 2 17 ? 126.833 107.402 112.475 1.00 42.74 42 SER C C 1
ATOM 3447 O O . SER C 2 17 ? 126.498 108.276 113.279 1.00 45.33 42 SER C O 1
ATOM 3450 N N . GLN C 2 18 ? 127.812 106.531 112.711 1.00 41.05 43 GLN C N 1
ATOM 3451 C CA . GLN C 2 18 ? 128.462 106.444 114.011 1.00 39.41 43 GLN C CA 1
ATOM 3452 C C . GLN C 2 18 ? 129.775 107.209 114.091 1.00 42.16 43 GLN C C 1
ATOM 3453 O O . GLN C 2 18 ? 130.198 107.567 115.195 1.00 42.31 43 GLN C O 1
ATOM 3459 N N . THR C 2 19 ? 130.439 107.451 112.964 1.00 44.82 44 THR C N 1
ATOM 3460 C CA . THR C 2 19 ? 131.702 108.175 112.978 1.00 45.89 44 THR C CA 1
ATOM 3461 C C . THR C 2 19 ? 131.777 109.218 111.873 1.00 41.56 44 THR C C 1
ATOM 3462 O O . THR C 2 19 ? 132.866 109.738 111.610 1.00 40.17 44 THR C O 1
ATOM 3466 N N . PHE C 2 20 ? 130.665 109.518 111.208 1.00 44.02 45 PHE C N 1
ATOM 3467 C CA . PHE C 2 20 ? 130.614 110.439 110.079 1.00 40.53 45 PHE C CA 1
ATOM 3468 C C . PHE C 2 20 ? 131.564 110.027 108.964 1.00 46.24 45 PHE C C 1
ATOM 3469 O O . PHE C 2 20 ? 131.885 110.828 108.084 1.00 45.16 45 PHE C O 1
ATOM 3477 N N . GLU C 2 21 ? 132.018 108.777 108.996 1.00 54.16 46 GLU C N 1
ATOM 3478 C CA . GLU C 2 21 ? 132.726 108.158 107.886 1.00 62.96 46 GLU C CA 1
ATOM 3479 C C . GLU C 2 21 ? 132.069 106.849 107.466 1.00 69.82 46 GLU C C 1
ATOM 3480 O O . GLU C 2 21 ? 132.616 106.131 106.623 1.00 79.65 46 GLU C O 1
ATOM 3486 N N . ASP C 2 22 ? 130.909 106.524 108.035 1.00 65.12 47 ASP C N 1
ATOM 3487 C CA . ASP C 2 22 ? 130.175 105.311 107.709 1.00 69.28 47 ASP C CA 1
ATOM 3488 C C . ASP C 2 22 ? 128.688 105.585 107.864 1.00 65.93 47 ASP C C 1
ATOM 3489 O O . ASP C 2 22 ? 128.277 106.299 108.782 1.00 64.48 47 ASP C O 1
ATOM 3494 N N . LEU C 2 23 ? 127.885 105.004 106.977 1.00 66.46 48 LEU C N 1
ATOM 3495 C CA . LEU C 2 23 ? 126.444 105.194 106.995 1.00 66.79 48 LEU C CA 1
ATOM 3496 C C . LEU C 2 23 ? 125.744 103.851 106.848 1.00 78.92 48 LEU C C 1
ATOM 3497 O O . LEU C 2 23 ? 126.249 102.939 106.189 1.00 85.20 48 LEU C O 1
ATOM 3502 N N . THR C 2 24 ? 124.573 103.738 107.475 1.00 77.40 49 THR C N 1
ATOM 3503 C CA . THR C 2 24 ? 123.790 102.509 107.421 1.00 79.30 49 THR C CA 1
ATOM 3504 C C . THR C 2 24 ? 122.339 102.830 107.744 1.00 77.56 49 THR C C 1
ATOM 3505 O O . THR C 2 24 ? 122.054 103.422 108.788 1.00 75.45 49 THR C O 1
ATOM 3509 N N . CYS C 2 25 ? 121.429 102.442 106.855 1.00 80.80 50 CYS C N 1
ATOM 3510 C CA . CYS C 2 25 ? 120.007 102.635 107.109 1.00 82.04 50 CYS C CA 1
ATOM 3511 C C . CYS C 2 25 ? 119.184 101.629 106.319 1.00 90.26 50 CYS C C 1
ATOM 3512 O O . CYS C 2 25 ? 119.707 100.843 105.525 1.00 92.84 50 CYS C O 1
ATOM 3515 N N . PHE C 2 26 ? 117.874 101.680 106.546 1.00 96.92 51 PHE C N 1
ATOM 3516 C CA . PHE C 2 26 ? 116.980 100.556 106.313 1.00 105.42 51 PHE C CA 1
ATOM 3517 C C . PHE C 2 26 ? 115.563 101.084 106.140 1.00 105.81 51 PHE C C 1
ATOM 3518 O O . PHE C 2 26 ? 115.297 102.277 106.309 1.00 104.22 51 PHE C O 1
ATOM 3526 N N . TRP C 2 27 ? 114.645 100.174 105.826 1.00 106.44 52 TRP C N 1
ATOM 3527 C CA . TRP C 2 27 ? 113.215 100.441 105.888 1.00 109.34 52 TRP C CA 1
ATOM 3528 C C . TRP C 2 27 ? 112.557 99.364 106.734 1.00 115.74 52 TRP C C 1
ATOM 3529 O O . TRP C 2 27 ? 112.829 98.173 106.549 1.00 119.62 52 TRP C O 1
ATOM 3540 N N . ASP C 2 28 ? 111.700 99.782 107.660 1.00 119.48 53 ASP C N 1
ATOM 3541 C CA . ASP C 2 28 ? 110.997 98.863 108.545 1.00 128.06 53 ASP C CA 1
ATOM 3542 C C . ASP C 2 28 ? 109.742 98.353 107.847 1.00 133.19 53 ASP C C 1
ATOM 3543 O O . ASP C 2 28 ? 108.844 99.138 107.522 1.00 132.01 53 ASP C O 1
ATOM 3548 N N . GLU C 2 29 ? 109.681 97.043 107.617 1.00 137.99 54 GLU C N 1
ATOM 3549 C CA . GLU C 2 29 ? 108.539 96.412 106.967 1.00 144.41 54 GLU C CA 1
ATOM 3550 C C . GLU C 2 29 ? 108.035 95.281 107.849 1.00 149.91 54 GLU C C 1
ATOM 3551 O O . GLU C 2 29 ? 108.796 94.368 108.185 1.00 149.73 54 GLU C O 1
ATOM 3557 N N . GLU C 2 30 ? 106.755 95.345 108.222 1.00 154.59 55 GLU C N 1
ATOM 3558 C CA . GLU C 2 30 ? 106.179 94.306 109.070 1.00 158.64 55 GLU C CA 1
ATOM 3559 C C . GLU C 2 30 ? 105.947 93.017 108.291 1.00 160.46 55 GLU C C 1
ATOM 3560 O O . GLU C 2 30 ? 105.997 91.922 108.864 1.00 158.18 55 GLU C O 1
ATOM 3566 N N . GLU C 2 31 ? 105.693 93.121 106.989 1.00 161.32 56 GLU C N 1
ATOM 3567 C CA . GLU C 2 31 ? 105.403 91.956 106.166 1.00 160.84 56 GLU C CA 1
ATOM 3568 C C . GLU C 2 31 ? 106.699 91.343 105.653 1.00 161.11 56 GLU C C 1
ATOM 3569 O O . GLU C 2 31 ? 107.498 92.020 104.998 1.00 162.20 56 GLU C O 1
ATOM 3575 N N . ALA C 2 32 ? 106.903 90.064 105.953 1.00 160.10 57 ALA C N 1
ATOM 3576 C CA . ALA C 2 32 ? 108.054 89.351 105.425 1.00 161.87 57 ALA C CA 1
ATOM 3577 C C . ALA C 2 32 ? 107.903 89.141 103.923 1.00 165.09 57 ALA C C 1
ATOM 3578 O O . ALA C 2 32 ? 106.815 88.848 103.419 1.00 164.75 57 ALA C O 1
ATOM 3580 N N . ALA C 2 33 ? 109.010 89.293 103.205 1.00 166.19 58 ALA C N 1
ATOM 3581 C CA . ALA C 2 33 ? 109.008 89.169 101.758 1.00 166.81 58 ALA C CA 1
ATOM 3582 C C . ALA C 2 33 ? 110.144 88.266 101.306 1.00 169.34 58 ALA C C 1
ATOM 3583 O O . ALA C 2 33 ? 111.190 88.198 101.961 1.00 171.21 58 ALA C O 1
ATOM 3585 N N . PRO C 2 34 ? 109.964 87.554 100.194 1.00 169.41 59 PRO C N 1
ATOM 3586 C CA . PRO C 2 34 ? 111.051 86.718 99.674 1.00 171.54 59 PRO C CA 1
ATOM 3587 C C . PRO C 2 34 ? 112.227 87.564 99.215 1.00 173.97 59 PRO C C 1
ATOM 3588 O O . PRO C 2 34 ? 112.074 88.724 98.827 1.00 174.60 59 PRO C O 1
ATOM 3592 N N . SER C 2 35 ? 113.415 86.967 99.272 1.00 174.19 60 SER C N 1
ATOM 3593 C CA . SER C 2 35 ? 114.623 87.660 98.848 1.00 171.38 60 SER C CA 1
ATOM 3594 C C . SER C 2 35 ? 114.547 88.011 97.368 1.00 168.56 60 SER C C 1
ATOM 3595 O O . SER C 2 35 ? 114.166 87.185 96.534 1.00 170.76 60 SER C O 1
ATOM 3598 N N . GLY C 2 36 ? 114.915 89.248 97.045 1.00 162.58 61 GLY C N 1
ATOM 3599 C CA . GLY C 2 36 ? 114.856 89.719 95.676 1.00 159.45 61 GLY C CA 1
ATOM 3600 C C . GLY C 2 36 ? 114.026 90.975 95.521 1.00 155.44 61 GLY C C 1
ATOM 3601 O O . GLY C 2 36 ? 113.109 91.220 96.312 1.00 153.18 61 GLY C O 1
ATOM 3602 N N . THR C 2 37 ? 114.343 91.777 94.502 1.00 155.91 62 THR C N 1
ATOM 3603 C CA . THR C 2 37 ? 113.646 93.035 94.228 1.00 155.00 62 THR C CA 1
ATOM 3604 C C . THR C 2 37 ? 113.677 93.959 95.443 1.00 153.18 62 THR C C 1
ATOM 3605 O O . THR C 2 37 ? 112.719 94.679 95.732 1.00 152.98 62 THR C O 1
ATOM 3609 N N . TYR C 2 38 ? 114.798 93.940 96.160 1.00 152.73 63 TYR C N 1
ATOM 3610 C CA . TYR C 2 38 ? 114.988 94.756 97.358 1.00 148.48 63 TYR C CA 1
ATOM 3611 C C . TYR C 2 38 ? 116.440 95.217 97.388 1.00 142.84 63 TYR C C 1
ATOM 3612 O O . TYR C 2 38 ? 117.344 94.432 97.692 1.00 142.93 63 TYR C O 1
ATOM 3621 N N . GLN C 2 39 ? 116.659 96.487 97.063 1.00 140.01 64 GLN C N 1
ATOM 3622 C CA . GLN C 2 39 ? 117.987 97.075 97.103 1.00 139.50 64 GLN C CA 1
ATOM 3623 C C . GLN C 2 39 ? 117.859 98.516 97.569 1.00 139.37 64 GLN C C 1
ATOM 3624 O O . GLN C 2 39 ? 116.822 99.158 97.384 1.00 143.45 64 GLN C O 1
ATOM 3630 N N . LEU C 2 40 ? 118.923 99.017 98.186 1.00 132.63 65 LEU C N 1
ATOM 3631 C CA . LEU C 2 40 ? 118.993 100.403 98.622 1.00 122.49 65 LEU C CA 1
ATOM 3632 C C . LEU C 2 40 ? 120.038 101.111 97.774 1.00 120.95 65 LEU C C 1
ATOM 3633 O O . LEU C 2 40 ? 121.199 100.691 97.733 1.00 123.58 65 LEU C O 1
ATOM 3638 N N . LEU C 2 41 ? 119.626 102.182 97.107 1.00 121.28 66 LEU C N 1
ATOM 3639 C CA . LEU C 2 41 ? 120.486 102.918 96.195 1.00 124.25 66 LEU C CA 1
ATOM 3640 C C . LEU C 2 41 ? 120.854 104.264 96.802 1.00 119.93 66 LEU C C 1
ATOM 3641 O O . LEU C 2 41 ? 120.046 104.884 97.500 1.00 116.77 66 LEU C O 1
ATOM 3646 N N . TYR C 2 42 ? 122.081 104.704 96.541 1.00 116.58 67 TYR C N 1
ATOM 3647 C CA . TYR C 2 42 ? 122.582 105.968 97.052 1.00 110.11 67 TYR C CA 1
ATOM 3648 C C . TYR C 2 42 ? 123.229 106.751 95.922 1.00 113.77 67 TYR C C 1
ATOM 3649 O O . TYR C 2 42 ? 123.827 106.176 95.009 1.00 118.37 67 TYR C O 1
ATOM 3658 N N . ALA C 2 43 ? 123.097 108.079 95.984 1.00 109.78 68 ALA C N 1
ATOM 3659 C CA . ALA C 2 43 ? 123.671 108.945 94.928 1.00 109.28 68 ALA C CA 1
ATOM 3660 C C . ALA C 2 43 ? 123.929 110.338 95.504 1.00 102.52 68 ALA C C 1
ATOM 3661 O O . ALA C 2 43 ? 122.993 111.167 95.514 1.00 98.13 68 ALA C O 1
ATOM 3663 N N . TYR C 2 44 ? 125.156 110.587 95.973 1.00 98.42 69 TYR C N 1
ATOM 3664 C CA . TYR C 2 44 ? 125.495 111.944 96.480 1.00 96.25 69 TYR C CA 1
ATOM 3665 C C . TYR C 2 44 ? 125.164 112.946 95.380 1.00 103.06 69 TYR C C 1
ATOM 3666 O O . TYR C 2 44 ? 125.819 112.919 94.316 1.00 107.26 69 TYR C O 1
ATOM 3675 N N . ARG C 2 45 ? 124.168 113.801 95.621 1.00 103.12 70 ARG C N 1
ATOM 3676 C CA . ARG C 2 45 ? 123.734 114.780 94.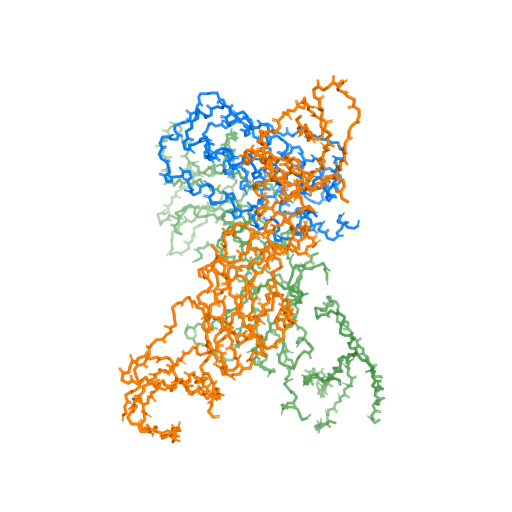590 1.00 107.99 70 ARG C CA 1
ATOM 3677 C C . ARG C 2 45 ? 123.463 114.031 93.272 1.00 109.92 70 ARG C C 1
ATOM 3678 O O . ARG C 2 45 ? 122.502 113.233 93.238 1.00 106.19 70 ARG C O 1
ATOM 3686 N N . GLY C 2 46 ? 124.276 114.269 92.238 1.00 112.44 71 GLY C N 1
ATOM 3687 C CA . GLY C 2 46 ? 124.024 113.649 90.920 1.00 119.98 71 GLY C CA 1
ATOM 3688 C C . GLY C 2 46 ? 125.014 112.547 90.591 1.00 124.92 71 GLY C C 1
ATOM 3689 O O . GLY C 2 46 ? 125.262 112.324 89.387 1.00 125.47 71 GLY C O 1
ATOM 3690 N N . GLU C 2 47 ? 125.560 111.873 91.608 1.00 124.60 72 GLU C N 1
ATOM 3691 C CA . GLU C 2 47 ? 126.491 110.738 91.367 1.00 120.69 72 GLU C CA 1
ATOM 3692 C C . GLU C 2 47 ? 125.712 109.543 90.797 1.00 123.40 72 GLU C C 1
ATOM 3693 O O . GLU C 2 47 ? 124.526 109.387 91.158 1.00 120.65 72 GLU C O 1
ATOM 3699 N N . LYS C 2 48 ? 126.350 108.736 89.943 1.00 126.79 73 LYS C N 1
ATOM 3700 C CA . LYS C 2 48 ? 125.693 107.546 89.417 1.00 124.62 73 LYS C CA 1
ATOM 3701 C C . LYS C 2 48 ? 125.266 106.645 90.571 1.00 122.80 73 LYS C C 1
ATOM 3702 O O . LYS C 2 48 ? 126.094 106.308 91.426 1.00 124.16 73 LYS C O 1
ATOM 3708 N N . PRO C 2 49 ? 123.996 106.249 90.642 1.00 123.37 74 PRO C N 1
ATOM 3709 C CA . PRO C 2 49 ? 123.540 105.422 91.768 1.00 126.21 74 PRO C CA 1
ATOM 3710 C C . PRO C 2 49 ? 124.241 104.071 91.789 1.00 128.00 74 PRO C C 1
ATOM 3711 O O . PRO C 2 49 ? 124.512 103.478 90.743 1.00 128.47 74 PRO C O 1
ATOM 3715 N N . ARG C 2 50 ? 124.525 103.589 92.995 1.00 127.13 75 ARG C N 1
ATOM 3716 C CA . ARG C 2 50 ? 125.168 102.304 93.210 1.00 126.84 75 ARG C CA 1
ATOM 3717 C C . ARG C 2 50 ? 124.311 101.451 94.135 1.00 128.55 75 ARG C C 1
ATOM 3718 O O . ARG C 2 50 ? 123.510 101.963 94.922 1.00 126.62 75 ARG C O 1
ATOM 3726 N N . ALA C 2 51 ? 124.489 100.138 94.032 1.00 133.36 76 ALA C N 1
ATOM 3727 C CA . ALA C 2 51 ? 123.740 99.191 94.845 1.00 134.94 76 ALA C CA 1
ATOM 3728 C C . ALA C 2 51 ? 124.487 98.940 96.149 1.00 132.32 76 ALA C C 1
ATOM 3729 O O . ALA C 2 51 ? 125.569 98.343 96.146 1.00 130.59 76 ALA C O 1
ATOM 3731 N N . CYS C 2 52 ? 123.911 99.398 97.256 1.00 128.04 77 CYS C N 1
ATOM 3732 C CA . CYS C 2 52 ? 124.508 99.155 98.560 1.00 124.02 77 CYS C CA 1
ATOM 3733 C C . CYS C 2 52 ? 124.446 97.665 98.889 1.00 121.29 77 CYS C C 1
ATOM 3734 O O . CYS C 2 52 ? 123.445 97.005 98.592 1.00 117.59 77 CYS C O 1
ATOM 3737 N N . PRO C 2 53 ? 125.502 97.101 99.484 1.00 121.66 78 PRO C N 1
ATOM 3738 C CA . PRO C 2 53 ? 125.451 95.686 99.879 1.00 116.68 78 PRO C CA 1
ATOM 3739 C C . PRO C 2 53 ? 124.376 95.437 100.923 1.00 115.04 78 PRO C C 1
ATOM 3740 O O . PRO C 2 53 ? 124.497 95.876 102.070 1.00 112.02 78 PRO C O 1
ATOM 3744 N N . LEU C 2 54 ? 123.329 94.716 100.534 1.00 118.45 79 LEU C N 1
ATOM 3745 C CA . LEU C 2 54 ? 122.122 94.577 101.334 1.00 118.88 79 LEU C CA 1
ATOM 3746 C C . LEU C 2 54 ? 121.957 93.136 101.792 1.00 120.38 79 LEU C C 1
ATOM 3747 O O . LEU C 2 54 ? 122.094 92.205 100.992 1.00 122.20 79 LEU C O 1
ATOM 3752 N N . TYR C 2 55 ? 121.666 92.961 103.076 1.00 119.22 80 TYR C N 1
ATOM 3753 C CA . TYR C 2 55 ? 121.263 91.680 103.629 1.00 118.96 80 TYR C CA 1
ATOM 3754 C C . TYR C 2 55 ? 119.931 91.853 104.345 1.00 119.27 80 TYR C C 1
ATOM 3755 O O . TYR C 2 55 ? 119.654 92.904 104.929 1.00 117.58 80 TYR C O 1
ATOM 3764 N N . SER C 2 56 ? 119.099 90.818 104.282 1.00 122.12 81 SER C N 1
ATOM 3765 C CA . SER C 2 56 ? 117.776 90.855 104.890 1.00 126.37 81 SER C CA 1
ATOM 3766 C C . SER C 2 56 ? 117.861 90.329 106.317 1.00 125.27 81 SER C C 1
ATOM 3767 O O . SER C 2 56 ? 118.256 89.180 106.539 1.00 125.21 81 SER C O 1
ATOM 3770 N N . GLN C 2 57 ? 117.494 91.170 107.278 1.00 126.51 82 GLN C N 1
ATOM 3771 C CA . GLN C 2 57 ? 117.496 90.814 108.694 1.00 130.41 82 GLN C CA 1
ATOM 3772 C C . GLN C 2 57 ? 116.045 90.738 109.155 1.00 136.05 82 GLN C C 1
ATOM 3773 O O . GLN C 2 57 ? 115.387 91.765 109.337 1.00 138.18 82 GLN C O 1
ATOM 3779 N N . SER C 2 58 ? 115.552 89.516 109.343 1.00 137.87 83 SER C N 1
ATOM 3780 C CA . SER C 2 58 ? 114.170 89.291 109.764 1.00 144.78 83 SER C CA 1
ATOM 3781 C C . SER C 2 58 ? 114.096 89.464 111.274 1.00 148.07 83 SER C C 1
ATOM 3782 O O . SER C 2 58 ? 114.351 88.536 112.044 1.00 148.29 83 SER C O 1
ATOM 3785 N N . VAL C 2 59 ? 113.749 90.675 111.701 1.00 148.48 84 VAL C N 1
ATOM 3786 C CA . VAL C 2 59 ? 113.625 90.937 113.138 1.00 151.98 84 VAL C CA 1
ATOM 3787 C C . VAL C 2 59 ? 112.474 90.110 113.701 1.00 157.77 84 VAL C C 1
ATOM 3788 O O . VAL C 2 59 ? 111.401 90.025 113.069 1.00 157.10 84 VAL C O 1
ATOM 3792 N N . PRO C 2 60 ? 112.645 89.437 114.840 1.00 161.04 85 PRO C N 1
ATOM 3793 C CA . PRO C 2 60 ? 111.572 88.578 115.361 1.00 162.43 85 PRO C CA 1
ATOM 3794 C C . PRO C 2 60 ? 110.425 89.401 115.930 1.00 163.57 85 PRO C C 1
ATOM 3795 O O . PRO C 2 60 ? 110.642 90.378 116.651 1.00 163.51 85 PRO C O 1
ATOM 3799 N N . THR C 2 61 ? 109.198 88.998 115.592 1.00 164.36 86 THR C N 1
ATOM 3800 C CA . THR C 2 61 ? 107.960 89.571 116.123 1.00 163.10 86 THR C CA 1
ATOM 3801 C C . THR C 2 61 ? 107.836 91.070 115.860 1.00 163.44 86 THR C C 1
ATOM 3802 O O . THR C 2 61 ? 107.030 91.749 116.504 1.00 164.11 86 THR C O 1
ATOM 3806 N N . PHE C 2 62 ? 108.619 91.610 114.926 1.00 160.89 87 PHE C N 1
ATOM 3807 C CA . PHE C 2 62 ? 108.531 93.027 114.603 1.00 157.89 87 PHE C CA 1
ATOM 3808 C C . PHE C 2 62 ? 108.603 93.320 113.111 1.00 155.60 87 PHE C C 1
ATOM 3809 O O . PHE C 2 62 ? 108.506 94.491 112.731 1.00 151.77 87 PHE C O 1
ATOM 3817 N N . GLY C 2 63 ? 108.768 92.311 112.259 1.00 155.64 88 GLY C N 1
ATOM 3818 C CA . GLY C 2 63 ? 108.838 92.538 110.829 1.00 151.85 88 GLY C CA 1
ATOM 3819 C C . GLY C 2 63 ? 110.109 92.013 110.195 1.00 147.57 88 GLY C C 1
ATOM 3820 O O . GLY C 2 63 ? 110.581 90.927 110.541 1.00 145.22 88 GLY C O 1
ATOM 3821 N N . THR C 2 64 ? 110.670 92.775 109.257 1.00 148.90 89 THR C N 1
ATOM 3822 C CA . THR C 2 64 ? 111.914 92.379 108.599 1.00 145.96 89 THR C CA 1
ATOM 3823 C C . THR C 2 64 ? 112.650 93.641 108.172 1.00 141.73 89 THR C C 1
ATOM 3824 O O . THR C 2 64 ? 112.161 94.378 107.309 1.00 140.83 89 THR C O 1
ATOM 3828 N N . ARG C 2 65 ? 113.812 93.887 108.770 1.00 135.71 90 ARG C N 1
ATOM 3829 C CA . ARG C 2 65 ? 114.634 95.027 108.402 1.00 128.09 90 ARG C CA 1
ATOM 3830 C C . ARG C 2 65 ? 115.453 94.717 107.153 1.00 127.16 90 ARG C C 1
ATOM 3831 O O . ARG C 2 65 ? 115.640 93.563 106.764 1.00 130.09 90 ARG C O 1
ATOM 3839 N N . TYR C 2 66 ? 115.940 95.778 106.519 1.00 122.18 91 TYR C N 1
ATOM 3840 C CA . TYR C 2 66 ? 116.765 95.692 105.319 1.00 123.30 91 TYR C CA 1
ATOM 3841 C C . TYR C 2 66 ? 117.976 96.603 105.450 1.00 120.49 91 TYR C C 1
ATOM 3842 O O . TYR C 2 66 ? 118.281 97.412 104.571 1.00 121.92 91 TYR C O 1
ATOM 3851 N N . VAL C 2 67 ? 118.673 96.496 106.582 1.00 113.83 92 VAL C N 1
ATOM 3852 C CA . VAL C 2 67 ? 119.841 97.331 106.819 1.00 107.47 92 VAL C CA 1
ATOM 3853 C C . VAL C 2 67 ? 120.935 96.987 105.814 1.00 109.06 92 VAL C C 1
ATOM 3854 O O . VAL C 2 67 ? 121.116 95.826 105.423 1.00 111.93 92 VAL C O 1
ATOM 3858 N N . CYS C 2 68 ? 121.654 98.012 105.364 1.00 104.09 93 CYS C N 1
ATOM 3859 C CA . CYS C 2 68 ? 122.794 97.813 104.483 1.00 106.39 93 CYS C CA 1
ATOM 3860 C C . CYS C 2 68 ? 123.914 98.744 104.919 1.00 101.10 93 CYS C C 1
ATOM 3861 O O . CYS C 2 68 ? 123.679 99.788 105.531 1.00 99.29 93 CYS C O 1
ATOM 3864 N N . GLN C 2 69 ? 125.142 98.349 104.605 1.00 104.24 94 GLN C N 1
ATOM 3865 C CA . GLN C 2 69 ? 126.327 99.113 104.963 1.00 99.55 94 GLN C CA 1
ATOM 3866 C C . GLN C 2 69 ? 127.088 99.491 103.701 1.00 101.66 94 GLN C C 1
ATOM 3867 O O . GLN C 2 69 ? 127.218 98.683 102.777 1.00 111.20 94 GLN C O 1
ATOM 3873 N N . PHE C 2 70 ? 127.585 100.722 103.671 1.00 91.72 95 PHE C N 1
ATOM 3874 C CA . PHE C 2 70 ? 128.298 101.215 102.506 1.00 99.96 95 PHE C CA 1
ATOM 3875 C C . PHE C 2 70 ? 129.621 100.468 102.334 1.00 106.26 95 PHE C C 1
ATOM 3876 O O . PHE C 2 70 ? 130.202 99.985 103.309 1.00 107.57 95 PHE C O 1
ATOM 3884 N N . PRO C 2 71 ? 130.112 100.346 101.093 1.00 108.16 96 PRO C N 1
ATOM 3885 C CA . PRO C 2 71 ? 131.299 99.512 100.846 1.00 108.29 96 PRO C CA 1
ATOM 3886 C C . PRO C 2 71 ? 132.552 99.999 101.558 1.00 109.11 96 PRO C C 1
ATOM 3887 O O . PRO C 2 71 ? 133.161 99.252 102.329 1.00 109.40 96 PRO C O 1
ATOM 3891 N N . ALA C 2 72 ? 132.945 101.244 101.313 1.00 111.01 97 ALA C N 1
ATOM 3892 C CA . ALA C 2 72 ? 134.148 101.812 101.899 1.00 110.91 97 ALA C CA 1
ATOM 3893 C C . ALA C 2 72 ? 133.780 102.982 102.801 1.00 108.23 97 ALA C C 1
ATOM 3894 O O . ALA C 2 72 ? 132.664 103.506 102.760 1.00 105.49 97 ALA C O 1
ATOM 3896 N N . GLN C 2 73 ? 134.742 103.390 103.627 1.00 106.47 98 GLN C N 1
ATOM 3897 C CA . GLN C 2 73 ? 134.510 104.464 104.584 1.00 104.34 98 GLN C CA 1
ATOM 3898 C C . GLN C 2 73 ? 134.865 105.834 104.018 1.00 99.07 98 GLN C C 1
ATOM 3899 O O . GLN C 2 73 ? 134.220 106.830 104.364 1.00 91.46 98 GLN C O 1
ATOM 3905 N N . ASP C 2 74 ? 135.874 105.908 103.148 1.00 105.25 99 ASP C N 1
ATOM 3906 C CA . ASP C 2 74 ? 136.227 107.182 102.532 1.00 105.41 99 ASP C CA 1
ATOM 3907 C C . ASP C 2 74 ? 135.173 107.660 101.543 1.00 100.69 99 ASP C C 1
ATOM 3908 O O . ASP C 2 74 ? 135.217 108.821 101.124 1.00 97.43 99 ASP C O 1
ATOM 3913 N N . GLU C 2 75 ? 134.233 106.795 101.158 1.00 97.37 100 GLU C N 1
ATOM 3914 C CA . GLU C 2 75 ? 133.185 107.197 100.230 1.00 94.37 100 GLU C CA 1
ATOM 3915 C C . GLU C 2 75 ? 132.157 108.114 100.876 1.00 86.85 100 GLU C C 1
ATOM 3916 O O . GLU C 2 75 ? 131.380 108.753 100.158 1.00 89.58 100 GLU C O 1
ATOM 3922 N N . VAL C 2 76 ? 132.197 108.154 102.227 1.00 78.94 101 VAL C N 1
ATOM 3923 C CA . VAL C 2 76 ? 131.269 109.023 103.004 1.00 72.18 101 VAL C CA 1
ATOM 3924 C C . VAL C 2 76 ? 131.781 110.450 102.804 1.00 73.08 101 VAL C C 1
ATOM 3925 O O . VAL C 2 76 ? 132.951 110.567 102.460 1.00 73.21 101 VAL C O 1
ATOM 3929 N N . ARG C 2 77 ? 130.928 111.473 102.910 1.00 70.31 102 ARG C N 1
ATOM 3930 C CA . ARG C 2 77 ? 131.335 112.881 102.701 1.00 63.22 102 ARG C CA 1
ATOM 3931 C C . ARG C 2 77 ? 130.353 113.783 103.445 1.00 51.65 102 ARG C C 1
ATOM 3932 O O . ARG C 2 77 ? 129.209 113.807 103.075 1.00 53.87 102 ARG C O 1
ATOM 3940 N N . LEU C 2 78 ? 130.878 114.614 104.345 1.00 43.08 103 LEU C N 1
ATOM 3941 C CA . LEU C 2 78 ? 130.021 115.606 105.033 1.00 42.13 103 LEU C CA 1
ATOM 3942 C C . LEU C 2 78 ? 129.657 116.723 104.041 1.00 51.10 103 LEU C C 1
ATOM 3943 O O . LEU C 2 78 ? 130.414 116.904 103.063 1.00 58.52 103 LEU C O 1
ATOM 3948 N N . PHE C 2 79 ? 128.548 117.433 104.278 1.00 48.62 104 PHE C N 1
ATOM 3949 C CA . PHE C 2 79 ? 128.129 118.577 103.415 1.00 44.26 104 PHE C CA 1
ATOM 3950 C C . PHE C 2 79 ? 127.850 118.075 101.996 1.00 55.37 104 PHE C C 1
ATOM 3951 O O . PHE C 2 79 ? 128.555 118.497 101.052 1.00 65.91 104 PHE C O 1
ATOM 3959 N N . PHE C 2 80 ? 126.842 117.208 101.853 1.00 54.02 105 PHE C N 1
ATOM 3960 C CA . PHE C 2 80 ? 126.461 116.679 100.515 1.00 60.21 105 PHE C CA 1
ATOM 3961 C C . PHE C 2 80 ? 125.068 116.061 100.604 1.00 66.25 105 PHE C C 1
ATOM 3962 O O . PHE C 2 80 ? 124.831 115.246 101.523 1.00 66.87 105 PHE C O 1
ATOM 3970 N N . PRO C 2 81 ? 124.122 116.390 99.694 1.00 70.34 106 PRO C N 1
ATOM 3971 C CA . PRO C 2 81 ? 122.809 115.741 99.690 1.00 76.49 106 PRO C CA 1
ATOM 3972 C C . PRO C 2 81 ? 122.931 114.285 99.277 1.00 79.99 106 PRO C C 1
ATOM 3973 O O . PRO C 2 81 ? 123.604 113.948 98.300 1.00 82.06 106 PRO C O 1
ATOM 3977 N N . LEU C 2 82 ? 122.278 113.416 100.041 1.00 79.18 107 LEU C N 1
ATOM 3978 C CA . LEU C 2 82 ? 122.265 111.986 99.766 1.00 80.40 107 LEU C CA 1
ATOM 3979 C C . LEU C 2 82 ? 120.836 111.565 99.461 1.00 85.13 107 LEU C C 1
ATOM 3980 O O . LEU C 2 82 ? 119.954 111.690 100.316 1.00 81.44 107 LEU C O 1
ATOM 3985 N N . HIS C 2 83 ? 120.612 111.066 98.248 1.00 93.32 108 HIS C N 1
ATOM 3986 C CA . HIS C 2 83 ? 119.296 110.621 97.813 1.00 92.34 108 HIS C CA 1
ATOM 3987 C C . HIS C 2 83 ? 119.233 109.102 97.871 1.00 95.36 108 HIS C C 1
ATOM 3988 O O . HIS C 2 83 ? 120.054 108.418 97.252 1.00 98.95 108 HIS C O 1
ATOM 3995 N N . LEU C 2 84 ? 118.260 108.581 98.612 1.00 93.46 109 LEU C N 1
ATOM 3996 C CA . LEU C 2 84 ? 118.067 107.143 98.783 1.00 97.03 109 LEU C CA 1
ATOM 3997 C C . LEU C 2 84 ? 116.696 106.784 98.224 1.00 110.26 109 LEU C C 1
ATOM 3998 O O . LEU C 2 84 ? 115.677 106.930 98.903 1.00 112.59 109 LEU C O 1
ATOM 4003 N N . TRP C 2 85 ? 116.675 106.311 96.982 1.00 118.04 110 TRP C N 1
ATOM 4004 C CA . TRP C 2 85 ? 115.442 105.915 96.321 1.00 121.70 110 TRP C CA 1
ATOM 4005 C C . TRP C 2 85 ? 115.598 104.544 95.684 1.00 128.12 110 TRP C C 1
ATOM 4006 O O . TRP C 2 85 ? 116.710 104.118 95.359 1.00 125.41 110 TRP C O 1
ATOM 4017 N N . VAL C 2 86 ? 114.483 103.830 95.577 1.00 138.09 111 VAL C N 1
ATOM 4018 C CA . VAL C 2 86 ? 114.440 102.519 94.934 1.00 147.35 111 VAL C CA 1
ATOM 4019 C C . VAL C 2 86 ? 113.651 102.714 93.644 1.00 155.16 111 VAL C C 1
ATOM 4020 O O . VAL C 2 86 ? 112.422 102.641 93.620 1.00 159.03 111 VAL C O 1
ATOM 4024 N N . LYS C 2 87 ? 114.370 102.971 92.556 1.00 155.93 112 LYS C N 1
ATOM 4025 C CA . LYS C 2 87 ? 113.762 103.248 91.262 1.00 163.29 112 LYS C CA 1
ATOM 4026 C C . LYS C 2 87 ? 114.008 102.065 90.337 1.00 174.66 112 LYS C C 1
ATOM 4027 O O . LYS C 2 87 ? 115.161 101.736 90.038 1.00 170.54 112 LYS C O 1
ATOM 4033 N N . ASN C 2 88 ? 112.930 101.429 89.891 1.00 183.96 113 ASN C N 1
ATOM 4034 C CA . ASN C 2 88 ? 113.008 100.291 88.986 1.00 189.53 113 ASN C CA 1
ATOM 4035 C C . ASN C 2 88 ? 112.281 100.620 87.690 1.00 191.73 113 ASN C C 1
ATOM 4036 O O . ASN C 2 88 ? 111.137 101.085 87.714 1.00 190.37 113 ASN C O 1
ATOM 4041 N N . VAL C 2 89 ? 112.952 100.381 86.562 1.00 193.08 114 VAL C N 1
ATOM 4042 C CA . VAL C 2 89 ? 112.334 100.635 85.264 1.00 194.87 114 VAL C CA 1
ATOM 4043 C C . VAL C 2 89 ? 111.177 99.673 85.026 1.00 195.81 114 VAL C C 1
ATOM 4044 O O . VAL C 2 89 ? 110.119 100.063 84.516 1.00 194.28 114 VAL C O 1
ATOM 4048 N N . SER C 2 90 ? 111.356 98.405 85.394 1.00 197.46 115 SER C N 1
ATOM 4049 C CA . SER C 2 90 ? 110.341 97.384 85.159 1.00 198.86 115 SER C CA 1
ATOM 4050 C C . SER C 2 90 ? 109.326 97.306 86.296 1.00 195.33 115 SER C C 1
ATOM 4051 O O . SER C 2 90 ? 108.116 97.361 86.054 1.00 193.07 115 SER C O 1
ATOM 4054 N N . LEU C 2 91 ? 109.802 97.174 87.537 1.00 194.55 116 LEU C N 1
ATOM 4055 C CA . LEU C 2 91 ? 108.890 97.047 88.670 1.00 191.79 116 LEU C CA 1
ATOM 4056 C C . LEU C 2 91 ? 108.108 98.330 88.916 1.00 191.65 116 LEU C C 1
ATOM 4057 O O . LEU C 2 91 ? 106.927 98.271 89.278 1.00 188.86 116 LEU C O 1
ATOM 4062 N N . ASN C 2 92 ? 108.746 99.488 88.731 1.00 193.10 117 ASN C N 1
ATOM 4063 C CA . ASN C 2 92 ? 108.109 100.791 88.938 1.00 190.57 117 ASN C CA 1
ATOM 4064 C C . ASN C 2 92 ? 107.553 100.920 90.355 1.00 186.92 117 ASN C C 1
ATOM 4065 O O . ASN C 2 92 ? 106.454 101.437 90.566 1.00 185.56 117 ASN C O 1
ATOM 4070 N N . GLN C 2 93 ? 108.316 100.442 91.335 1.00 183.20 118 GLN C N 1
ATOM 4071 C CA . GLN C 2 93 ? 107.915 100.493 92.733 1.00 174.17 118 GLN C CA 1
ATOM 4072 C C . GLN C 2 93 ? 108.988 101.192 93.555 1.00 163.13 118 GLN C C 1
ATOM 4073 O O . GLN C 2 93 ? 110.184 100.941 93.378 1.00 160.36 118 GLN C O 1
ATOM 4079 N N . THR C 2 94 ? 108.551 102.079 94.446 1.00 156.90 119 THR C N 1
ATOM 4080 C CA . THR C 2 94 ? 109.430 102.777 95.373 1.00 150.11 119 THR C CA 1
ATOM 4081 C C . THR C 2 94 ? 108.787 102.761 96.750 1.00 147.05 119 THR C C 1
ATOM 4082 O O . THR C 2 94 ? 107.622 103.144 96.898 1.00 144.07 119 THR C O 1
ATOM 4086 N N . LEU C 2 95 ? 109.542 102.319 97.755 1.00 146.40 120 LEU C N 1
ATOM 4087 C CA . LEU C 2 95 ? 108.970 102.134 99.084 1.00 140.61 120 LEU C CA 1
ATOM 4088 C C . LEU C 2 95 ? 109.095 103.395 99.934 1.00 132.17 120 LEU C C 1
ATOM 4089 O O . LEU C 2 95 ? 108.089 103.950 100.390 1.00 130.75 120 LEU C O 1
ATOM 4094 N N . ILE C 2 96 ? 110.321 103.863 100.162 1.00 123.97 121 ILE C N 1
ATOM 4095 C CA . ILE C 2 96 ? 110.565 105.022 101.010 1.00 114.72 121 ILE C CA 1
ATOM 4096 C C . ILE C 2 96 ? 111.428 106.021 100.252 1.00 117.02 121 ILE C C 1
ATOM 4097 O O . ILE C 2 96 ? 112.187 105.657 99.349 1.00 118.43 121 ILE C O 1
ATOM 4102 N N . GLN C 2 97 ? 111.304 107.293 100.628 1.00 114.75 122 GLN C N 1
ATOM 4103 C CA . GLN C 2 97 ? 112.063 108.380 100.030 1.00 108.48 122 GLN C CA 1
ATOM 4104 C C . GLN C 2 97 ? 112.760 109.164 101.131 1.00 99.94 122 GLN C C 1
ATOM 4105 O O . GLN C 2 97 ? 112.178 109.399 102.194 1.00 101.83 122 GLN C O 1
ATOM 4111 N N . ARG C 2 98 ? 114.004 109.570 100.876 1.00 92.61 123 ARG C N 1
ATOM 4112 C CA . ARG C 2 98 ? 114.723 110.400 101.836 1.00 85.12 123 ARG C CA 1
ATOM 4113 C C . ARG C 2 98 ? 115.914 111.103 101.198 1.00 82.08 123 ARG C C 1
ATOM 4114 O O . ARG C 2 98 ? 116.740 110.468 100.537 1.00 82.88 123 ARG C O 1
ATOM 4122 N N . VAL C 2 99 ? 116.003 112.416 101.391 1.00 79.54 124 VAL C N 1
ATOM 4123 C CA . VAL C 2 99 ? 117.166 113.205 101.007 1.00 75.65 124 VAL C CA 1
ATOM 4124 C C . VAL C 2 99 ? 117.742 113.794 102.285 1.00 72.47 124 VAL C C 1
ATOM 4125 O O . VAL C 2 99 ? 117.030 114.473 103.034 1.00 73.95 124 VAL C O 1
ATOM 4129 N N . LEU C 2 100 ? 119.021 113.534 102.539 1.00 70.29 125 LEU C N 1
ATOM 4130 C CA . LEU C 2 100 ? 119.594 113.863 103.834 1.00 65.66 125 LEU C CA 1
ATOM 4131 C C . LEU C 2 100 ? 121.083 114.137 103.698 1.00 66.75 125 LEU C C 1
ATOM 4132 O O . LEU C 2 100 ? 121.728 113.725 102.730 1.00 69.79 125 LEU C O 1
ATOM 4137 N N . PHE C 2 101 ? 121.619 114.837 104.694 1.00 61.85 126 PHE C N 1
ATOM 4138 C CA . PHE C 2 101 ? 123.035 115.164 104.775 1.00 58.41 126 PHE C CA 1
ATOM 4139 C C . PHE C 2 101 ? 123.656 114.372 105.917 1.00 51.46 126 PHE C C 1
ATOM 4140 O O . PHE C 2 101 ? 123.123 114.363 107.031 1.00 48.62 126 PHE C O 1
ATOM 4148 N N . VAL C 2 102 ? 124.785 113.715 105.635 1.00 47.91 127 VAL C N 1
ATOM 4149 C CA . VAL C 2 102 ? 125.390 112.795 106.596 1.00 42.13 127 VAL C CA 1
ATOM 4150 C C . VAL C 2 102 ? 125.780 113.512 107.878 1.00 38.51 127 VAL C C 1
ATOM 4151 O O . VAL C 2 102 ? 125.848 112.897 108.947 1.00 39.60 127 VAL C O 1
ATOM 4155 N N . ASP C 2 103 ? 126.056 114.804 107.798 1.00 34.07 128 ASP C N 1
ATOM 4156 C CA . ASP C 2 103 ? 126.329 115.605 108.980 1.00 33.47 128 ASP C CA 1
ATOM 4157 C C . ASP C 2 103 ? 125.081 116.255 109.550 1.00 34.75 128 ASP C C 1
ATOM 4158 O O . ASP C 2 103 ? 125.182 117.010 110.520 1.00 33.45 128 ASP C O 1
ATOM 4163 N N . SER C 2 104 ? 123.918 115.997 108.960 1.00 37.14 129 SER C N 1
ATOM 4164 C CA . SER C 2 104 ? 122.642 116.435 109.501 1.00 42.61 129 SER C CA 1
ATOM 4165 C C . SER C 2 104 ? 121.858 115.290 110.115 1.00 44.91 129 SER C C 1
ATOM 4166 O O . SER C 2 104 ? 120.760 115.509 110.635 1.00 56.72 129 SER C O 1
ATOM 4169 N N . VAL C 2 105 ? 122.397 114.071 110.067 1.00 39.81 130 VAL C N 1
ATOM 4170 C CA . VAL C 2 105 ? 121.676 112.887 110.512 1.00 36.91 130 VAL C CA 1
ATOM 4171 C C . VAL C 2 105 ? 122.509 111.971 111.389 1.00 28.95 130 VAL C C 1
ATOM 4172 O O . VAL C 2 105 ? 121.961 111.031 111.988 1.00 33.70 130 VAL C O 1
ATOM 4176 N N . GLY C 2 106 ? 123.815 112.189 111.507 1.00 30.31 131 GLY C N 1
ATOM 4177 C CA . GLY C 2 106 ? 124.658 111.214 112.171 1.00 33.79 131 GLY C CA 1
ATOM 4178 C C . GLY C 2 106 ? 124.298 111.053 113.636 1.00 29.06 131 GLY C C 1
ATOM 4179 O O . GLY C 2 106 ? 123.962 112.015 114.328 1.00 25.66 131 GLY C O 1
ATOM 4180 N N . LEU C 2 107 ? 124.366 109.812 114.102 1.00 33.74 132 LEU C N 1
ATOM 4181 C CA . LEU C 2 107 ? 124.216 109.450 115.502 1.00 32.23 132 LEU C CA 1
ATOM 4182 C C . LEU C 2 107 ? 125.545 108.882 115.973 1.00 33.13 132 LEU C C 1
ATOM 4183 O O . LEU C 2 107 ? 125.676 107.665 116.147 1.00 46.54 132 LEU C O 1
ATOM 4188 N N . PRO C 2 108 ? 126.549 109.726 116.179 1.00 23.67 133 PRO C N 1
ATOM 4189 C CA . PRO C 2 108 ? 127.919 109.227 116.307 1.00 26.03 133 PRO C CA 1
ATOM 4190 C C . PRO C 2 108 ? 128.122 108.381 117.552 1.00 30.14 133 PRO C C 1
ATOM 4191 O O . PRO C 2 108 ? 127.404 108.490 118.548 1.00 28.63 133 PRO C O 1
ATOM 4195 N N . ALA C 2 109 ? 129.141 107.531 117.472 1.00 35.37 134 ALA C N 1
ATOM 4196 C CA . ALA C 2 109 ? 129.358 106.498 118.465 1.00 30.57 134 ALA C CA 1
ATOM 4197 C C . ALA C 2 109 ? 129.690 107.101 119.826 1.00 21.71 134 ALA C C 1
ATOM 4198 O O . ALA C 2 109 ? 130.261 108.188 119.913 1.00 23.04 134 ALA C O 1
ATOM 4200 N N . PRO C 2 110 ? 129.333 106.413 120.900 1.00 17.29 135 PRO C N 1
ATOM 4201 C CA . PRO C 2 110 ? 129.707 106.864 122.230 1.00 22.47 135 PRO C CA 1
ATOM 4202 C C . PRO C 2 110 ? 131.187 106.653 122.470 1.00 34.84 135 PRO C C 1
ATOM 4203 O O . PRO C 2 110 ? 131.818 105.823 121.799 1.00 44.97 135 PRO C O 1
ATOM 4207 N N . PRO C 2 111 ? 131.780 107.383 123.410 1.00 33.99 136 PRO C N 1
ATOM 4208 C CA . PRO C 2 111 ? 133.175 107.120 123.772 1.00 35.27 136 PRO C CA 1
ATOM 4209 C C . PRO C 2 111 ? 133.363 105.695 124.275 1.00 46.40 136 PRO C C 1
ATOM 4210 O O . PRO C 2 111 ? 132.515 105.151 124.983 1.00 51.31 136 PRO C O 1
ATOM 4214 N N . ARG C 2 112 ? 134.492 105.089 123.898 1.00 51.72 137 ARG C N 1
ATOM 4215 C CA . ARG C 2 112 ? 134.698 103.670 124.175 1.00 56.90 137 ARG C CA 1
ATOM 4216 C C . ARG C 2 112 ? 135.205 103.437 125.594 1.00 58.80 137 ARG C C 1
ATOM 4217 O O . ARG C 2 112 ? 134.653 102.607 126.325 1.00 63.85 137 ARG C O 1
ATOM 4225 N N . VAL C 2 113 ? 136.251 104.151 126.002 1.00 53.89 138 VAL C N 1
ATOM 4226 C CA . VAL C 2 113 ? 136.822 104.015 127.336 1.00 56.08 138 VAL C CA 1
ATOM 4227 C C . VAL C 2 113 ? 136.586 105.314 128.090 1.00 51.11 138 VAL C C 1
ATOM 4228 O O . VAL C 2 113 ? 136.849 106.401 127.567 1.00 51.97 138 VAL C O 1
ATOM 4232 N N . ILE C 2 114 ? 136.064 105.195 129.306 1.00 50.05 139 ILE C N 1
ATOM 4233 C CA . ILE C 2 114 ? 135.547 106.334 130.051 1.00 52.78 139 ILE C CA 1
ATOM 4234 C C . ILE C 2 114 ? 136.279 106.457 131.379 1.00 56.72 139 ILE C C 1
ATOM 4235 O O . ILE C 2 114 ? 135.676 106.822 132.394 1.00 56.32 139 ILE C O 1
ATOM 4240 N N . LYS C 2 115 ? 137.568 106.118 131.383 1.00 56.51 140 LYS C N 1
ATOM 4241 C CA . LYS C 2 115 ? 138.356 106.084 132.610 1.00 60.16 140 LYS C CA 1
ATOM 4242 C C . LYS C 2 115 ? 138.089 107.311 133.467 1.00 59.48 140 LYS C C 1
ATOM 4243 O O . LYS C 2 115 ? 138.329 108.444 133.044 1.00 64.24 140 LYS C O 1
ATOM 4249 N N . ALA C 2 116 ? 137.567 107.083 134.665 1.00 59.50 141 ALA C N 1
ATOM 4250 C CA . ALA C 2 116 ? 137.245 108.154 135.599 1.00 64.13 141 ALA C CA 1
ATOM 4251 C C . ALA C 2 116 ? 138.060 107.946 136.866 1.00 77.49 141 ALA C C 1
ATOM 4252 O O . ALA C 2 116 ? 137.891 106.938 137.560 1.00 85.74 141 ALA C O 1
ATOM 4254 N N . ARG C 2 117 ? 138.937 108.896 137.168 1.00 85.20 142 ARG C N 1
ATOM 4255 C CA . ARG C 2 117 ? 139.820 108.799 138.319 1.00 97.42 142 ARG C CA 1
ATOM 4256 C C . ARG C 2 117 ? 139.238 109.432 139.572 1.00 103.28 142 ARG C C 1
ATOM 4257 O O . ARG C 2 117 ? 139.888 109.404 140.622 1.00 112.77 142 ARG C O 1
ATOM 4265 N N . GLY C 2 118 ? 138.040 110.004 139.493 1.00 94.63 143 GLY C N 1
ATOM 4266 C CA . GLY C 2 118 ? 137.454 110.689 140.621 1.00 97.31 143 GLY C CA 1
ATOM 4267 C C . GLY C 2 118 ? 137.877 112.130 140.777 1.00 102.69 143 GLY C C 1
ATOM 4268 O O . GLY C 2 118 ? 137.348 112.822 141.656 1.00 107.83 143 GLY C O 1
ATOM 4269 N N . GLY C 2 119 ? 138.816 112.606 139.963 1.00 100.82 144 GLY C N 1
ATOM 4270 C CA . GLY C 2 119 ? 139.179 114.005 139.955 1.00 103.85 144 GLY C CA 1
ATOM 4271 C C . GLY C 2 119 ? 139.999 114.429 141.162 1.00 112.37 144 GLY C C 1
ATOM 4272 O O . GLY C 2 119 ? 140.444 113.626 141.981 1.00 117.68 144 GLY C O 1
ATOM 4273 N N . SER C 2 120 ? 140.195 115.742 141.249 1.00 113.49 145 SER C N 1
ATOM 4274 C CA . SER C 2 120 ? 140.878 116.365 142.373 1.00 119.87 145 SER C CA 1
ATOM 4275 C C . SER C 2 120 ? 139.914 117.008 143.357 1.00 114.99 145 SER C C 1
ATOM 4276 O O . SER C 2 120 ? 140.171 117.004 144.564 1.00 120.20 145 SER C O 1
ATOM 4279 N N . GLN C 2 121 ? 138.806 117.553 142.865 1.00 108.74 146 GLN C N 1
ATOM 4280 C CA . GLN C 2 121 ? 137.783 118.103 143.733 1.00 106.40 146 GLN C CA 1
ATOM 4281 C C . GLN C 2 121 ? 137.153 116.981 144.560 1.00 103.15 146 GLN C C 1
ATOM 4282 O O . GLN C 2 121 ? 137.179 115.817 144.157 1.00 100.17 146 GLN C O 1
ATOM 4288 N N . PRO C 2 122 ? 136.600 117.304 145.744 1.00 106.27 147 PRO C N 1
ATOM 4289 C CA . PRO C 2 122 ? 136.154 116.240 146.656 1.00 110.27 147 PRO C CA 1
ATOM 4290 C C . PRO C 2 122 ? 135.096 115.324 146.061 1.00 109.51 147 PRO C C 1
ATOM 4291 O O . PRO C 2 122 ? 135.320 114.117 145.936 1.00 111.62 147 PRO C O 1
ATOM 4295 N N . GLY C 2 123 ? 133.943 115.876 145.694 1.00 107.90 148 GLY C N 1
ATOM 4296 C CA . GLY C 2 123 ? 132.962 115.118 144.945 1.00 101.27 148 GLY C CA 1
ATOM 4297 C C . GLY C 2 123 ? 133.067 115.472 143.479 1.00 94.16 148 GLY C C 1
ATOM 4298 O O . GLY C 2 123 ? 132.525 116.492 143.046 1.00 92.38 148 GLY C O 1
ATOM 4299 N N . GLU C 2 124 ? 133.748 114.635 142.701 1.00 92.54 149 GLU C N 1
ATOM 4300 C CA . GLU C 2 124 ? 134.179 115.040 141.373 1.00 89.54 149 GLU C CA 1
ATOM 4301 C C . GLU C 2 124 ? 134.306 113.807 140.491 1.00 87.35 149 GLU C C 1
ATOM 4302 O O . GLU C 2 124 ? 134.392 112.680 140.981 1.00 91.80 149 GLU C O 1
ATOM 4308 N N . LEU C 2 125 ? 134.327 114.031 139.177 1.00 80.83 150 LEU C N 1
ATOM 4309 C CA . LEU C 2 125 ? 134.351 112.927 138.218 1.00 79.57 150 LEU C CA 1
ATOM 4310 C C . LEU C 2 125 ? 135.099 113.389 136.969 1.00 75.95 150 LEU C C 1
ATOM 4311 O O . LEU C 2 125 ? 134.552 114.144 136.161 1.00 77.58 150 LEU C O 1
ATOM 4316 N N . GLN C 2 126 ? 136.340 112.926 136.818 1.00 74.55 151 GLN C N 1
ATOM 4317 C CA . GLN C 2 126 ? 137.183 113.270 135.673 1.00 67.88 151 GLN C CA 1
ATOM 4318 C C . GLN C 2 126 ? 136.975 112.230 134.584 1.00 66.20 151 GLN C C 1
ATOM 4319 O O . GLN C 2 126 ? 137.545 111.141 134.616 1.00 72.74 151 GLN C O 1
ATOM 4325 N N . ILE C 2 127 ? 136.161 112.579 133.592 1.00 62.97 152 ILE C N 1
ATOM 4326 C CA . ILE C 2 127 ? 135.796 111.654 132.522 1.00 61.30 152 ILE C CA 1
ATOM 4327 C C . ILE C 2 127 ? 136.793 111.874 131.390 1.00 60.80 152 ILE C C 1
ATOM 4328 O O . ILE C 2 127 ? 136.571 112.675 130.488 1.00 68.15 152 ILE C O 1
ATOM 4333 N N . HIS C 2 128 ? 137.903 111.143 131.427 1.00 58.65 153 HIS C N 1
ATOM 4334 C CA . HIS C 2 128 ? 138.934 111.285 130.400 1.00 60.71 153 HIS C CA 1
ATOM 4335 C C . HIS C 2 128 ? 138.727 110.242 129.302 1.00 59.78 153 HIS C C 1
ATOM 4336 O O . HIS C 2 128 ? 139.481 109.283 129.157 1.00 70.38 153 HIS C O 1
ATOM 4343 N N . TRP C 2 129 ? 137.679 110.453 128.513 1.00 46.37 154 TRP C N 1
ATOM 4344 C CA . TRP C 2 129 ? 137.423 109.552 127.402 1.00 42.52 154 TRP C CA 1
ATOM 4345 C C . TRP C 2 129 ? 138.394 109.822 126.261 1.00 52.21 154 TRP C C 1
ATOM 4346 O O . TRP C 2 129 ? 138.925 110.922 126.109 1.00 63.21 154 TRP C O 1
ATOM 4357 N N . GLU C 2 130 ? 138.624 108.796 125.449 1.00 54.63 155 GLU C N 1
ATOM 4358 C CA . GLU C 2 130 ? 139.603 108.879 124.376 1.00 63.10 155 GLU C CA 1
ATOM 4359 C C . GLU C 2 130 ? 138.988 109.169 123.013 1.00 64.66 155 GLU C C 1
ATOM 4360 O O . GLU C 2 130 ? 139.719 109.196 122.019 1.00 73.80 155 GLU C O 1
ATOM 4366 N N . ALA C 2 131 ? 137.674 109.392 122.941 1.00 58.25 156 ALA C N 1
ATOM 4367 C CA . ALA C 2 131 ? 137.036 109.893 121.727 1.00 61.21 156 ALA C CA 1
ATOM 4368 C C . ALA C 2 131 ? 137.264 108.975 120.532 1.00 57.38 156 ALA C C 1
ATOM 4369 O O . ALA C 2 131 ? 138.071 109.295 119.651 1.00 56.05 156 ALA C O 1
ATOM 4371 N N . PRO C 2 132 ? 136.574 107.835 120.467 1.00 54.59 157 PRO C N 1
ATOM 4372 C CA . PRO C 2 132 ? 136.821 106.884 119.371 1.00 59.95 157 PRO C CA 1
ATOM 4373 C C . PRO C 2 132 ? 136.543 107.456 118.000 1.00 62.69 157 PRO C C 1
ATOM 4374 O O . PRO C 2 132 ? 137.062 106.927 117.010 1.00 62.70 157 PRO C O 1
ATOM 4378 N N . ALA C 2 133 ? 135.732 108.500 117.906 1.00 62.00 158 ALA C N 1
ATOM 4379 C CA . ALA C 2 133 ? 135.512 109.144 116.625 1.00 61.48 158 ALA C CA 1
ATOM 4380 C C . ALA C 2 133 ? 136.832 109.705 116.101 1.00 62.40 158 ALA C C 1
ATOM 4381 O O . ALA C 2 133 ? 137.619 110.266 116.874 1.00 57.55 158 ALA C O 1
ATOM 4383 N N . PRO C 2 134 ? 137.115 109.556 114.806 1.00 65.26 159 PRO C N 1
ATOM 4384 C CA . PRO C 2 134 ? 138.469 109.834 114.302 1.00 60.35 159 PRO C CA 1
ATOM 4385 C C . PRO C 2 134 ? 138.947 111.263 114.512 1.00 50.82 159 PRO C C 1
ATOM 4386 O O . PRO C 2 134 ? 139.941 111.488 115.207 1.00 54.27 159 PRO C O 1
ATOM 4390 N N . GLU C 2 135 ? 138.249 112.236 113.931 1.00 46.17 160 GLU C N 1
ATOM 4391 C CA . GLU C 2 135 ? 138.702 113.619 113.985 1.00 50.39 160 GLU C CA 1
ATOM 4392 C C . GLU C 2 135 ? 137.554 114.582 114.234 1.00 52.19 160 GLU C C 1
ATOM 4393 O O . GLU C 2 135 ? 137.574 115.714 113.739 1.00 48.93 160 GLU C O 1
ATOM 4399 N N . ILE C 2 136 ? 136.544 114.158 114.984 1.00 47.09 161 ILE C N 1
ATOM 4400 C CA . ILE C 2 136 ? 135.392 115.013 115.231 1.00 34.78 161 ILE C CA 1
ATOM 4401 C C . ILE C 2 136 ? 135.140 115.115 116.723 1.00 32.84 161 ILE C C 1
ATOM 4402 O O . ILE C 2 136 ? 134.014 115.374 117.150 1.00 38.09 161 ILE C O 1
ATOM 4407 N N . SER C 2 137 ? 136.176 114.910 117.531 1.00 30.83 162 SER C N 1
ATOM 4408 C CA . SER C 2 137 ? 136.006 115.116 118.961 1.00 31.51 162 SER C CA 1
ATOM 4409 C C . SER C 2 137 ? 135.849 116.583 119.318 1.00 35.48 162 SER C C 1
ATOM 4410 O O . SER C 2 137 ? 135.511 116.892 120.465 1.00 45.46 162 SER C O 1
ATOM 4413 N N . ASP C 2 138 ? 136.093 117.485 118.372 1.00 35.94 163 ASP C N 1
ATOM 4414 C CA . ASP C 2 138 ? 135.957 118.917 118.585 1.00 37.85 163 ASP C CA 1
ATOM 4415 C C . ASP C 2 138 ? 134.591 119.445 118.170 1.00 33.87 163 ASP C C 1
ATOM 4416 O O . ASP C 2 138 ? 134.353 120.651 118.272 1.00 36.17 163 ASP C O 1
ATOM 4421 N N . PHE C 2 139 ? 133.694 118.575 117.697 1.00 29.10 164 PHE C N 1
ATOM 4422 C CA . PHE C 2 139 ? 132.419 118.997 117.132 1.00 22.99 164 PHE C CA 1
ATOM 4423 C C . PHE C 2 139 ? 131.280 118.095 117.573 1.00 22.56 164 PHE C C 1
ATOM 4424 O O . PHE C 2 139 ? 130.327 117.885 116.817 1.00 26.42 164 PHE C O 1
ATOM 4432 N N . LEU C 2 140 ? 131.360 117.545 118.781 1.00 20.00 165 LEU C N 1
ATOM 4433 C CA . LEU C 2 140 ? 130.332 116.660 119.314 1.00 17.97 165 LEU C CA 1
ATOM 4434 C C . LEU C 2 140 ? 130.005 117.120 120.723 1.00 18.48 165 LEU C C 1
ATOM 4435 O O . LEU C 2 140 ? 130.833 116.984 121.627 1.00 20.26 165 LEU C O 1
ATOM 4440 N N . ARG C 2 141 ? 128.803 117.653 120.918 1.00 18.58 166 ARG C N 1
ATOM 4441 C CA . ARG C 2 141 ? 128.359 118.061 122.248 1.00 21.85 166 ARG C CA 1
ATOM 4442 C C . ARG C 2 141 ? 127.988 116.811 123.025 1.00 20.76 166 ARG C C 1
ATOM 4443 O O . ARG C 2 141 ? 126.847 116.354 123.009 1.00 24.04 166 ARG C O 1
ATOM 4451 N N . HIS C 2 142 ? 128.969 116.254 123.722 1.00 20.18 167 HIS C N 1
ATOM 4452 C CA . HIS C 2 142 ? 128.756 115.028 124.471 1.00 20.20 167 HIS C CA 1
ATOM 4453 C C . HIS C 2 142 ? 127.777 115.257 125.613 1.00 24.40 167 HIS C C 1
ATOM 4454 O O . HIS C 2 142 ? 127.666 116.357 126.155 1.00 38.68 167 HIS C O 1
ATOM 4461 N N . GLU C 2 143 ? 127.053 114.205 125.965 1.00 20.37 168 GLU C N 1
ATOM 4462 C CA . GLU C 2 143 ? 126.238 114.166 127.166 1.00 22.81 168 GLU C CA 1
ATOM 4463 C C . GLU C 2 143 ? 126.712 113.031 128.057 1.00 28.47 168 GLU C C 1
ATOM 4464 O O . GLU C 2 143 ? 127.594 112.257 127.688 1.00 31.41 168 GLU C O 1
ATOM 4470 N N . LEU C 2 144 ? 126.124 112.938 129.243 1.00 34.11 169 LEU C N 1
ATOM 4471 C CA . LEU C 2 144 ? 126.410 111.825 130.133 1.00 37.93 169 LEU C CA 1
ATOM 4472 C C . LEU C 2 144 ? 125.161 111.479 130.926 1.00 40.87 169 LEU C C 1
ATOM 4473 O O . LEU C 2 144 ? 124.234 112.281 131.050 1.00 49.23 169 LEU C O 1
ATOM 4478 N N . ARG C 2 145 ? 125.140 110.262 131.454 1.00 38.50 170 ARG C N 1
ATOM 4479 C CA . ARG C 2 145 ? 123.977 109.717 132.140 1.00 45.14 170 ARG C CA 1
ATOM 4480 C C . ARG C 2 145 ? 124.379 109.142 133.484 1.00 57.18 170 ARG C C 1
ATOM 4481 O O . ARG C 2 145 ? 124.018 108.018 133.839 1.00 64.94 170 ARG C O 1
ATOM 4489 N N . TYR C 2 146 ? 125.152 109.903 134.249 1.00 54.30 171 TYR C N 1
ATOM 4490 C CA . TYR C 2 146 ? 125.590 109.420 135.548 1.00 63.23 171 TYR C CA 1
ATOM 4491 C C . TYR C 2 146 ? 124.384 109.139 136.437 1.00 70.98 171 TYR C C 1
ATOM 4492 O O . TYR C 2 146 ? 123.448 109.939 136.513 1.00 72.76 171 TYR C O 1
ATOM 4501 N N . GLY C 2 147 ? 124.395 107.973 137.075 1.00 71.38 172 GLY C N 1
ATOM 4502 C CA . GLY C 2 147 ? 123.312 107.548 137.927 1.00 73.91 172 GLY C CA 1
ATOM 4503 C C . GLY C 2 147 ? 123.642 106.236 138.603 1.00 77.65 172 GLY C C 1
ATOM 4504 O O . GLY C 2 147 ? 124.144 105.303 137.975 1.00 75.61 172 GLY C O 1
ATOM 4505 N N . PRO C 2 148 ? 123.374 106.144 139.903 1.00 85.71 173 PRO C N 1
ATOM 4506 C CA . PRO C 2 148 ? 123.771 104.949 140.656 1.00 94.06 173 PRO C CA 1
ATOM 4507 C C . PRO C 2 148 ? 123.037 103.700 140.192 1.00 98.39 173 PRO C C 1
ATOM 4508 O O . PRO C 2 148 ? 121.902 103.754 139.712 1.00 98.08 173 PRO C O 1
ATOM 4512 N N . THR C 2 149 ? 123.714 102.560 140.339 1.00 99.39 174 THR C N 1
ATOM 4513 C CA . THR C 2 149 ? 123.158 101.259 139.991 1.00 105.86 174 THR C CA 1
ATOM 4514 C C . THR C 2 149 ? 122.559 100.523 141.183 1.00 115.91 174 THR C C 1
ATOM 4515 O O . THR C 2 149 ? 122.024 99.424 141.005 1.00 114.84 174 THR C O 1
ATOM 4519 N N . ASP C 2 150 ? 122.640 101.090 142.390 1.00 120.21 175 ASP C N 1
ATOM 4520 C CA . ASP C 2 150 ? 122.060 100.421 143.551 1.00 123.83 175 ASP C CA 1
ATOM 4521 C C . ASP C 2 150 ? 120.541 100.363 143.453 1.00 129.35 175 ASP C C 1
ATOM 4522 O O . ASP C 2 150 ? 119.924 99.375 143.867 1.00 132.55 175 ASP C O 1
ATOM 4527 N N . SER C 2 151 ? 119.923 101.407 142.909 1.00 129.32 176 SER C N 1
ATOM 4528 C CA . SER C 2 151 ? 118.483 101.452 142.701 1.00 138.08 176 SER C CA 1
ATOM 4529 C C . SER C 2 151 ? 118.185 101.219 141.227 1.00 142.86 176 SER C C 1
ATOM 4530 O O . SER C 2 151 ? 118.709 101.931 140.363 1.00 138.05 176 SER C O 1
ATOM 4533 N N . SER C 2 152 ? 117.345 100.224 140.946 1.00 148.44 177 SER C N 1
ATOM 4534 C CA . SER C 2 152 ? 116.958 99.860 139.582 1.00 150.66 177 SER C CA 1
ATOM 4535 C C . SER C 2 152 ? 115.434 99.801 139.545 1.00 152.87 177 SER C C 1
ATOM 4536 O O . SER C 2 152 ? 114.837 98.750 139.789 1.00 154.41 177 SER C O 1
ATOM 4539 N N . ASN C 2 153 ? 114.810 100.935 139.241 1.00 153.07 178 ASN C N 1
ATOM 4540 C CA . ASN C 2 153 ? 113.358 101.030 139.214 1.00 156.45 178 ASN C CA 1
ATOM 4541 C C . ASN C 2 153 ? 112.848 100.666 137.821 1.00 159.08 178 ASN C C 1
ATOM 4542 O O . ASN C 2 153 ? 113.616 100.314 136.922 1.00 158.67 178 ASN C O 1
ATOM 4547 N N . ALA C 2 154 ? 111.528 100.740 137.631 1.00 159.91 179 ALA C N 1
ATOM 4548 C CA . ALA C 2 154 ? 110.963 100.531 136.303 1.00 155.07 179 ALA C CA 1
ATOM 4549 C C . ALA C 2 154 ? 111.410 101.625 135.342 1.00 156.63 179 ALA C C 1
ATOM 4550 O O . ALA C 2 154 ? 111.718 101.352 134.176 1.00 155.97 179 ALA C O 1
ATOM 4552 N N . THR C 2 155 ? 111.455 102.867 135.815 1.00 155.55 180 THR C N 1
ATOM 4553 C CA . THR C 2 155 ? 111.938 103.993 135.029 1.00 149.29 180 THR C CA 1
ATOM 4554 C 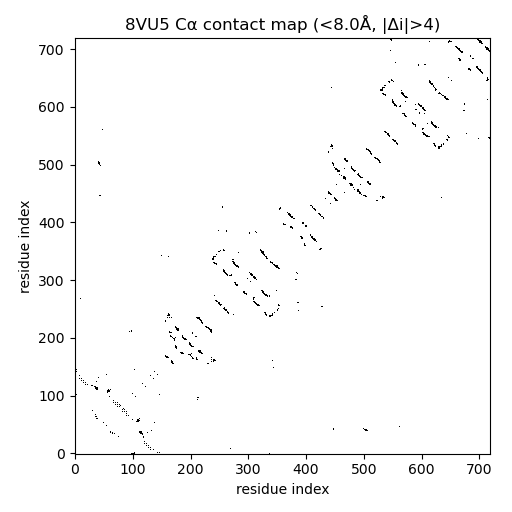C . THR C 2 155 ? 113.357 104.330 135.463 1.00 145.86 180 THR C C 1
ATOM 4555 O O . THR C 2 155 ? 113.608 104.570 136.649 1.00 146.02 180 THR C O 1
ATOM 4559 N N . ALA C 2 156 ? 114.275 104.347 134.509 1.00 142.08 181 ALA C N 1
ATOM 4560 C CA . ALA C 2 156 ? 115.674 104.610 134.821 1.00 137.05 181 ALA C CA 1
ATOM 4561 C C . ALA C 2 156 ? 115.884 106.094 135.092 1.00 128.82 181 ALA C C 1
ATOM 4562 O O . ALA C 2 156 ? 115.621 106.919 134.207 1.00 124.07 181 ALA C O 1
ATOM 4564 N N . PRO C 2 157 ? 116.351 106.481 136.283 1.00 125.60 182 PRO C N 1
ATOM 4565 C CA . PRO C 2 157 ? 116.666 107.895 136.524 1.00 122.06 182 PRO C CA 1
ATOM 4566 C C . PRO C 2 157 ? 117.928 108.310 135.786 1.00 115.15 182 PRO C C 1
ATOM 4567 O O . PRO C 2 157 ? 119.023 107.828 136.090 1.00 113.22 182 PRO C O 1
ATOM 4571 N N . SER C 2 158 ? 117.784 109.208 134.813 1.00 106.73 183 SER C N 1
ATOM 4572 C CA . SER C 2 158 ? 118.875 109.592 133.917 1.00 90.94 183 SER C CA 1
ATOM 4573 C C . SER C 2 158 ? 119.171 111.076 134.111 1.00 84.06 183 SER C C 1
ATOM 4574 O O . SER C 2 158 ? 118.577 111.926 133.444 1.00 83.96 183 SER C O 1
ATOM 4577 N N . VAL C 2 159 ? 120.093 111.383 135.025 1.00 78.42 184 VAL C N 1
ATOM 4578 C CA . VAL C 2 159 ? 120.556 112.754 135.180 1.00 78.30 184 VAL C CA 1
ATOM 4579 C C . VAL C 2 159 ? 121.402 113.129 133.971 1.00 65.44 184 VAL C C 1
ATOM 4580 O O . VAL C 2 159 ? 122.161 112.307 133.442 1.00 63.25 184 VAL C O 1
ATOM 4584 N N . ILE C 2 160 ? 121.267 114.370 133.518 1.00 61.16 185 ILE C N 1
ATOM 4585 C CA . ILE C 2 160 ? 121.820 114.796 132.241 1.00 58.17 185 ILE C CA 1
ATOM 4586 C C . ILE C 2 160 ? 122.605 116.086 132.436 1.00 59.83 185 ILE C C 1
ATOM 4587 O O . ILE C 2 160 ? 122.098 117.042 133.033 1.00 63.44 185 ILE C O 1
ATOM 4592 N N . GLN C 2 161 ? 123.839 116.108 131.939 1.00 54.34 186 GLN C N 1
ATOM 4593 C CA . GLN C 2 161 ? 124.629 117.324 131.809 1.00 54.00 186 GLN C CA 1
ATOM 4594 C C . GLN C 2 161 ? 125.145 117.410 130.381 1.00 50.39 186 GLN C C 1
ATOM 4595 O O . GLN C 2 161 ? 125.592 116.410 129.815 1.00 49.62 186 GLN C O 1
ATOM 4601 N N . LEU C 2 162 ? 125.082 118.604 129.798 1.00 49.49 187 LEU C N 1
ATOM 4602 C CA . LEU C 2 162 ? 125.319 118.768 128.370 1.00 48.49 187 LEU C CA 1
ATOM 4603 C C . LEU C 2 162 ? 126.789 118.908 128.001 1.00 46.54 187 LEU C C 1
ATOM 4604 O O . LEU C 2 162 ? 127.098 118.994 126.807 1.00 42.61 187 LEU C O 1
ATOM 4609 N N . LEU C 2 163 ? 127.692 118.945 128.979 1.00 47.06 188 LEU C N 1
ATOM 4610 C CA . LEU C 2 163 ? 129.130 119.081 128.739 1.00 54.37 188 LEU C CA 1
ATOM 4611 C C . LEU C 2 163 ? 129.431 120.280 127.839 1.00 59.94 188 LEU C C 1
ATOM 4612 O O . LEU C 2 163 ? 129.919 120.148 126.715 1.00 55.55 188 LEU C O 1
ATOM 4617 N N . SER C 2 164 ? 129.116 121.466 128.354 1.00 67.41 189 SER C N 1
ATOM 4618 C CA . SER C 2 164 ? 129.446 122.695 127.647 1.00 70.59 189 SER C CA 1
ATOM 4619 C C . SER C 2 164 ? 130.955 122.892 127.637 1.00 73.89 189 SER C C 1
ATOM 4620 O O . SER C 2 164 ? 131.614 122.769 128.674 1.00 74.24 189 SER C O 1
ATOM 4623 N N . THR C 2 165 ? 131.504 123.193 126.464 1.00 76.16 190 THR C N 1
ATOM 4624 C CA . THR C 2 165 ? 132.942 123.377 126.342 1.00 78.62 190 THR C CA 1
ATOM 4625 C C . THR C 2 165 ? 133.390 124.598 127.135 1.00 80.18 190 THR C C 1
ATOM 4626 O O . THR C 2 165 ? 132.777 125.666 127.057 1.00 83.10 190 THR C O 1
ATOM 4630 N N . GLU C 2 166 ? 134.457 124.432 127.908 1.00 80.84 191 GLU C N 1
ATOM 4631 C CA . GLU C 2 166 ? 134.993 125.500 128.738 1.00 85.20 191 GLU C CA 1
ATOM 4632 C C . GLU C 2 166 ? 136.512 125.419 128.684 1.00 89.85 191 GLU C C 1
ATOM 4633 O O . GLU C 2 166 ? 137.084 124.646 127.910 1.00 92.97 191 GLU C O 1
ATOM 4639 N N . THR C 2 167 ? 137.173 126.222 129.518 1.00 90.08 192 THR C N 1
ATOM 4640 C CA . THR C 2 167 ? 138.627 126.185 129.595 1.00 91.68 192 THR C CA 1
ATOM 4641 C C . THR C 2 167 ? 139.122 124.931 130.309 1.00 92.79 192 THR C C 1
ATOM 4642 O O . THR C 2 167 ? 140.264 124.510 130.092 1.00 95.53 192 THR C O 1
ATOM 4646 N N . CYS C 2 168 ? 138.285 124.317 131.138 1.00 93.84 193 CYS C N 1
ATOM 4647 C CA . CYS C 2 168 ? 138.655 123.155 131.941 1.00 98.69 193 CYS C CA 1
ATOM 4648 C C . CYS C 2 168 ? 137.678 122.011 131.689 1.00 89.44 193 CYS C C 1
ATOM 4649 O O . CYS C 2 168 ? 137.144 121.391 132.610 1.00 87.40 193 CYS C O 1
ATOM 4652 N N . CYS C 2 169 ? 137.444 121.724 130.412 1.00 82.03 194 CYS C N 1
ATOM 4653 C CA . CYS C 2 169 ? 136.457 120.753 129.955 1.00 71.40 194 CYS C CA 1
ATOM 4654 C C . CYS C 2 169 ? 136.842 120.358 128.519 1.00 69.36 194 CYS C C 1
ATOM 4655 O O . CYS C 2 169 ? 137.975 120.653 128.122 1.00 63.28 194 CYS C O 1
ATOM 4658 N N . PRO C 2 170 ? 135.984 119.642 127.699 1.00 75.23 195 PRO C N 1
ATOM 4659 C CA . PRO C 2 170 ? 136.543 118.834 126.599 1.00 72.85 195 PRO C CA 1
ATOM 4660 C C . PRO C 2 170 ? 137.096 119.657 125.447 1.00 81.28 195 PRO C C 1
ATOM 4661 O O . PRO C 2 170 ? 137.271 120.874 125.567 1.00 89.09 195 PRO C O 1
ATOM 4665 N N . THR C 2 171 ? 137.386 118.982 124.327 1.00 76.41 196 THR C N 1
ATOM 4666 C CA . THR C 2 171 ? 138.043 119.576 123.151 1.00 80.74 196 THR C CA 1
ATOM 4667 C C . THR C 2 171 ? 139.500 119.941 123.452 1.00 82.93 196 THR C C 1
ATOM 4668 O O . THR C 2 171 ? 139.932 121.080 123.266 1.00 86.07 196 THR C O 1
ATOM 4672 N N . LEU C 2 172 ? 140.255 118.952 123.926 1.00 81.76 197 LEU C N 1
ATOM 4673 C CA . LEU C 2 172 ? 141.685 119.086 124.154 1.00 89.10 197 LEU C CA 1
ATOM 4674 C C . LEU C 2 172 ? 142.389 117.849 123.618 1.00 90.31 197 LEU C C 1
ATOM 4675 O O . LEU C 2 172 ? 141.795 116.775 123.505 1.00 83.14 197 LEU C O 1
ATOM 4680 N N . TRP C 2 173 ? 143.666 118.009 123.286 1.00 94.92 198 TRP C N 1
ATOM 4681 C CA . TRP C 2 173 ? 144.476 116.908 122.784 1.00 98.13 198 TRP C CA 1
ATOM 4682 C C . TRP C 2 173 ? 145.146 116.192 123.949 1.00 96.62 198 TRP C C 1
ATOM 4683 O O . TRP C 2 173 ? 145.954 116.791 124.668 1.00 99.38 198 TRP C O 1
ATOM 4694 N N . MET C 2 174 ? 144.818 114.914 124.119 1.00 89.55 199 MET C N 1
ATOM 4695 C CA . MET C 2 174 ? 145.399 114.070 125.159 1.00 85.80 199 MET C CA 1
ATOM 4696 C C . MET C 2 174 ? 145.245 114.684 126.547 1.00 83.48 199 MET C C 1
ATOM 4697 O O . MET C 2 174 ? 145.387 113.998 127.559 1.00 84.92 199 MET C O 1
ATOM 4702 N N . LYS C 2 204 ? 143.522 112.919 120.144 1.00 96.37 229 LYS C N 1
ATOM 4703 C CA . LYS C 2 204 ? 142.251 113.508 120.550 1.00 89.62 229 LYS C CA 1
ATOM 4704 C C . LYS C 2 204 ? 141.828 112.983 121.914 1.00 79.48 229 LYS C C 1
ATOM 4705 O O . LYS C 2 204 ? 142.590 112.285 122.574 1.00 86.88 229 LYS C O 1
ATOM 4711 N N . GLY C 2 205 ? 140.614 113.324 122.337 1.00 64.94 230 GLY C N 1
ATOM 4712 C CA . GLY C 2 205 ? 140.112 112.879 123.621 1.00 58.20 230 GLY C CA 1
ATOM 4713 C C . GLY C 2 205 ? 139.326 113.960 124.327 1.00 61.36 230 GLY C C 1
ATOM 4714 O O . GLY C 2 205 ? 138.651 114.766 123.680 1.00 69.44 230 GLY C O 1
ATOM 4715 N N . GLY C 2 206 ? 139.402 113.986 125.653 1.00 61.14 231 GLY C N 1
ATOM 4716 C CA . GLY C 2 206 ? 138.774 115.044 126.413 1.00 62.18 231 GLY C CA 1
ATOM 4717 C C . GLY C 2 206 ? 138.461 114.601 127.823 1.00 61.00 231 GLY C C 1
ATOM 4718 O O . GLY C 2 206 ? 138.159 113.427 128.050 1.00 66.36 231 GLY C O 1
ATOM 4719 N N . SER C 2 207 ? 138.513 115.524 128.778 1.00 61.87 232 SER C N 1
ATOM 4720 C CA . SER C 2 207 ? 138.289 115.180 130.178 1.00 63.25 232 SER C CA 1
ATOM 4721 C C . SER C 2 207 ? 137.692 116.401 130.850 1.00 62.46 232 SER C C 1
ATOM 4722 O O . SER C 2 207 ? 138.437 117.297 131.262 1.00 80.11 232 SER C O 1
ATOM 4725 N N . CYS C 2 208 ? 136.372 116.427 130.994 1.00 50.27 233 CYS C N 1
ATOM 4726 C CA . CYS C 2 208 ? 135.720 117.628 131.477 1.00 61.02 233 CYS C CA 1
ATOM 4727 C C . CYS C 2 208 ? 135.234 117.406 132.900 1.00 59.72 233 CYS C C 1
ATOM 4728 O O . CYS C 2 208 ? 134.625 116.378 133.205 1.00 56.76 233 CYS C O 1
ATOM 4731 N N . LEU C 2 209 ? 135.489 118.387 133.756 1.00 69.74 234 LEU C N 1
ATOM 4732 C CA . LEU C 2 209 ? 135.103 118.307 135.156 1.00 71.36 234 LEU C CA 1
ATOM 4733 C C . LEU C 2 209 ? 133.591 118.430 135.284 1.00 70.50 234 LEU C C 1
ATOM 4734 O O . LEU C 2 209 ? 133.010 119.441 134.877 1.00 74.35 234 LEU C O 1
ATOM 4739 N N . VAL C 2 210 ? 132.955 117.400 135.837 1.00 68.68 235 VAL C N 1
ATOM 4740 C CA . VAL C 2 210 ? 131.520 117.397 136.092 1.00 71.04 235 VAL C CA 1
ATOM 4741 C C . VAL C 2 210 ? 131.293 117.192 137.583 1.00 73.30 235 VAL C C 1
ATOM 4742 O O . VAL C 2 210 ? 131.837 116.256 138.178 1.00 76.85 235 VAL C O 1
ATOM 4746 N N . SER C 2 211 ? 130.499 118.068 138.185 1.00 72.49 236 SER C N 1
ATOM 4747 C CA . SER C 2 211 ? 130.253 118.065 139.617 1.00 78.22 236 SER C CA 1
ATOM 4748 C C . SER C 2 211 ? 128.804 117.678 139.892 1.00 83.81 236 SER C C 1
ATOM 4749 O O . SER C 2 211 ? 128.051 117.302 138.990 1.00 80.62 236 SER C O 1
ATOM 4752 N N . GLY C 2 212 ? 128.420 117.766 141.163 1.00 88.25 237 GLY C N 1
ATOM 4753 C CA . GLY C 2 212 ? 127.078 117.429 141.583 1.00 85.64 237 GLY C CA 1
ATOM 4754 C C . GLY C 2 212 ? 126.847 115.962 141.860 1.00 86.09 237 GLY C C 1
ATOM 4755 O O . GLY C 2 212 ? 125.743 115.595 142.284 1.00 90.66 237 GLY C O 1
ATOM 4756 N N . LEU C 2 213 ? 127.845 115.115 141.641 1.00 85.62 238 LEU C N 1
ATOM 4757 C CA . LEU C 2 213 ? 127.697 113.686 141.855 1.00 92.37 238 LEU C CA 1
ATOM 4758 C C . LEU C 2 213 ? 127.861 113.343 143.330 1.00 98.15 238 LEU C C 1
ATOM 4759 O O . LEU C 2 213 ? 128.580 114.020 144.071 1.00 97.17 238 LEU C O 1
ATOM 4764 N N . GLN C 2 214 ? 127.178 112.284 143.756 1.00 102.74 239 GLN C N 1
ATOM 4765 C CA . GLN C 2 214 ? 127.351 111.788 145.114 1.00 110.24 239 GLN C CA 1
ATOM 4766 C C . GLN C 2 214 ? 128.747 111.198 145.268 1.00 111.33 239 GLN C C 1
ATOM 4767 O O . GLN C 2 214 ? 129.207 110.433 144.417 1.00 110.77 239 GLN C O 1
ATOM 4773 N N . ALA C 2 215 ? 129.420 111.556 146.356 1.00 110.28 240 ALA C N 1
ATOM 4774 C CA . ALA C 2 215 ? 130.794 111.128 146.566 1.00 112.83 240 ALA C CA 1
ATOM 4775 C C . ALA C 2 215 ? 130.831 109.715 147.132 1.00 114.62 240 ALA C C 1
ATOM 4776 O O . ALA C 2 215 ? 130.158 109.415 148.123 1.00 116.04 240 ALA C O 1
ATOM 4778 N N . GLY C 2 216 ? 131.616 108.848 146.498 1.00 113.27 241 GLY C N 1
ATOM 4779 C CA . GLY C 2 216 ? 131.823 107.505 146.995 1.00 113.90 241 GLY C CA 1
ATOM 4780 C C . GLY C 2 216 ? 130.669 106.551 146.802 1.00 113.44 241 GLY C C 1
ATOM 4781 O O . GLY C 2 216 ? 130.633 105.510 147.467 1.00 113.85 241 GLY C O 1
ATOM 4782 N N . LYS C 2 217 ? 129.733 106.859 145.911 1.00 112.21 242 LYS C N 1
ATOM 4783 C CA . LYS C 2 217 ? 128.571 106.011 145.695 1.00 109.97 242 LYS C CA 1
ATOM 4784 C C . LYS C 2 217 ? 128.794 104.966 144.611 1.00 107.66 242 LYS C C 1
ATOM 4785 O O . LYS C 2 217 ? 127.850 104.249 144.262 1.00 108.26 242 LYS C O 1
ATOM 4791 N N . SER C 2 218 ? 130.010 104.868 144.073 1.00 105.97 243 SER C N 1
ATOM 4792 C CA . SER C 2 218 ? 130.350 103.903 143.027 1.00 100.63 243 SER C CA 1
ATOM 4793 C C . SER C 2 218 ? 129.447 104.085 141.806 1.00 92.59 243 SER C C 1
ATOM 4794 O O . SER C 2 218 ? 128.693 103.194 141.410 1.00 91.17 243 SER C O 1
ATOM 4797 N N . TYR C 2 219 ? 129.542 105.270 141.212 1.00 89.11 244 TYR C N 1
ATOM 4798 C CA . TYR C 2 219 ? 128.708 105.613 140.073 1.00 80.71 244 TYR C CA 1
ATOM 4799 C C . TYR C 2 219 ? 129.072 104.796 138.841 1.00 76.99 244 TYR C C 1
ATOM 4800 O O . TYR C 2 219 ? 130.192 104.299 138.698 1.00 77.84 244 TYR C O 1
ATOM 4809 N N . TRP C 2 220 ? 128.096 104.657 137.953 1.00 75.35 245 TRP C N 1
ATOM 4810 C CA . TRP C 2 220 ? 128.304 104.224 136.583 1.00 68.94 245 TRP C CA 1
ATOM 4811 C C . TRP C 2 220 ? 127.792 105.321 135.664 1.00 67.53 245 TRP C C 1
ATOM 4812 O O . TRP C 2 220 ? 126.931 106.116 136.051 1.00 70.52 245 TRP C O 1
ATOM 4823 N N . LEU C 2 221 ? 128.319 105.365 134.445 1.00 61.35 246 LEU C N 1
ATOM 4824 C CA . LEU C 2 221 ? 127.943 106.437 133.537 1.00 53.88 246 LEU C CA 1
ATOM 4825 C C . LEU C 2 221 ? 128.241 106.027 132.106 1.00 47.03 246 LEU C C 1
ATOM 4826 O O . LEU C 2 221 ? 129.065 105.148 131.848 1.00 50.93 246 LEU C O 1
ATOM 4831 N N . GLN C 2 222 ? 127.560 106.691 131.180 1.00 39.74 247 GLN C N 1
ATOM 4832 C CA . GLN C 2 222 ? 127.768 106.491 129.757 1.00 30.77 247 GLN C CA 1
ATOM 4833 C C . GLN C 2 222 ? 127.618 107.834 129.065 1.00 29.58 247 GLN C C 1
ATOM 4834 O O . GLN C 2 222 ? 126.872 108.699 129.526 1.00 38.20 247 GLN C O 1
ATOM 4840 N N . LEU C 2 223 ? 128.331 108.009 127.962 1.00 26.87 248 LEU C N 1
ATOM 4841 C CA . LEU C 2 223 ? 128.328 109.268 127.234 1.00 24.77 248 LEU C CA 1
ATOM 4842 C C . LEU C 2 223 ? 127.766 109.049 125.842 1.00 23.67 248 LEU C C 1
ATOM 4843 O O . LEU C 2 223 ? 128.189 108.129 125.141 1.00 29.16 248 LEU C O 1
ATOM 4848 N N . ARG C 2 224 ? 126.819 109.887 125.444 1.00 18.93 249 ARG C N 1
ATOM 4849 C CA . ARG C 2 224 ? 126.415 109.977 124.052 1.00 15.80 249 ARG C CA 1
ATOM 4850 C C . ARG C 2 224 ? 127.211 111.072 123.366 1.00 16.26 249 ARG C C 1
ATOM 4851 O O . ARG C 2 224 ? 127.954 111.825 123.994 1.00 20.08 249 ARG C O 1
ATOM 4859 N N . SER C 2 225 ? 127.044 111.157 122.055 1.00 14.16 250 SER C N 1
ATOM 4860 C CA . SER C 2 225 ? 127.745 112.147 121.249 1.00 14.59 250 SER C CA 1
ATOM 4861 C C . SER C 2 225 ? 126.713 112.805 120.353 1.00 15.22 250 SER C C 1
ATOM 4862 O O . SER C 2 225 ? 126.501 112.369 119.224 1.00 18.73 250 SER C O 1
ATOM 4865 N N . GLN C 2 226 ? 126.069 113.827 120.849 1.00 16.83 251 GLN C N 1
ATOM 4866 C CA . GLN C 2 226 ? 125.238 114.619 119.963 1.00 20.86 251 GLN C CA 1
ATOM 4867 C C . GLN C 2 226 ? 126.127 115.501 119.102 1.00 19.45 251 GLN C C 1
ATOM 4868 O O . GLN C 2 226 ? 126.988 116.204 119.634 1.00 24.35 251 GLN C O 1
ATOM 4874 N N . PRO C 2 227 ? 125.959 115.486 117.788 1.00 14.20 252 PRO C N 1
ATOM 4875 C CA . PRO C 2 227 ? 126.731 116.394 116.945 1.00 19.30 252 PRO C CA 1
ATOM 4876 C C . PRO C 2 227 ? 126.473 117.841 117.335 1.00 27.53 252 PRO C C 1
ATOM 4877 O O . PRO C 2 227 ? 125.431 118.177 117.899 1.00 32.99 252 PRO C O 1
ATOM 4881 N N . ASP C 2 228 ? 127.457 118.696 117.038 1.00 27.38 253 ASP C N 1
ATOM 4882 C CA . ASP C 2 228 ? 127.510 120.033 117.625 1.00 24.21 253 ASP C CA 1
ATOM 4883 C C . ASP C 2 228 ? 126.236 120.823 117.381 1.00 24.74 253 ASP C C 1
ATOM 4884 O O . ASP C 2 228 ? 125.844 121.640 118.220 1.00 29.62 253 ASP C O 1
ATOM 4889 N N . GLY C 2 229 ? 125.572 120.590 116.258 1.00 26.24 254 GLY C N 1
ATOM 4890 C CA . GLY C 2 229 ? 124.443 121.386 115.860 1.00 27.40 254 GLY C CA 1
ATOM 4891 C C . GLY C 2 229 ? 124.790 122.541 114.951 1.00 31.07 254 GLY C C 1
ATOM 4892 O O . GLY C 2 229 ? 123.905 123.055 114.258 1.00 34.49 254 GLY C O 1
ATOM 4893 N N . VAL C 2 230 ? 126.056 122.950 114.920 1.00 29.66 255 VAL C N 1
ATOM 4894 C CA . VAL C 2 230 ? 126.510 124.000 114.019 1.00 24.84 255 VAL C CA 1
ATOM 4895 C C . VAL C 2 230 ? 127.155 123.351 112.806 1.00 25.50 255 VAL C C 1
ATOM 4896 O O . VAL C 2 230 ? 126.653 123.474 111.685 1.00 28.87 255 VAL C O 1
ATOM 4900 N N . SER C 2 231 ? 128.245 122.626 113.029 1.00 23.80 256 SER C N 1
ATOM 4901 C CA . SER C 2 231 ? 128.936 121.952 111.904 1.00 23.86 256 SER C CA 1
ATOM 4902 C C . SER C 2 231 ? 128.240 120.621 111.605 1.00 32.02 256 SER C C 1
ATOM 4903 O O . SER C 2 231 ? 127.777 120.436 110.464 1.00 37.85 256 SER C O 1
ATOM 4906 N N . LEU C 2 232 ? 128.167 119.732 112.596 1.00 31.45 257 LEU C N 1
ATOM 4907 C CA . LEU C 2 232 ? 127.509 118.444 112.455 1.00 25.22 257 LEU C CA 1
ATOM 4908 C C . LEU C 2 232 ? 126.201 118.462 113.231 1.00 26.78 257 LEU C C 1
ATOM 4909 O O . LEU C 2 232 ? 126.152 118.936 114.370 1.00 29.91 257 LEU C O 1
ATOM 4914 N N . ARG C 2 233 ? 125.145 117.942 112.611 1.00 26.28 258 ARG C N 1
ATOM 4915 C CA . ARG C 2 233 ? 123.820 117.910 113.208 1.00 26.26 258 ARG C CA 1
ATOM 4916 C C . ARG C 2 233 ? 123.293 116.485 113.187 1.00 27.02 258 ARG C C 1
ATOM 4917 O O . ARG C 2 233 ? 123.711 115.663 112.371 1.00 27.40 258 ARG C O 1
ATOM 4925 N N . GLY C 2 234 ? 122.377 116.199 114.091 1.00 32.45 259 GLY C N 1
ATOM 4926 C CA . GLY C 2 234 ? 121.792 114.876 114.171 1.00 28.62 259 GLY C CA 1
ATOM 4927 C C . GLY C 2 234 ? 121.362 114.563 115.585 1.00 26.04 259 GLY C C 1
ATOM 4928 O O . GLY C 2 234 ? 121.646 115.293 116.531 1.00 30.21 259 GLY C O 1
ATOM 4929 N N . SER C 2 235 ? 120.661 113.445 115.715 1.00 25.43 260 SER C N 1
ATOM 4930 C CA . SER C 2 235 ? 120.197 113.010 117.018 1.00 29.46 260 SER C CA 1
ATOM 4931 C C . SER C 2 235 ? 121.367 112.482 117.842 1.00 24.80 260 SER C C 1
ATOM 4932 O O . SER C 2 235 ? 122.484 112.314 117.351 1.00 26.55 260 SER C O 1
ATOM 4935 N N . TRP C 2 236 ? 121.103 112.234 119.118 1.00 24.28 261 TRP C N 1
ATOM 4936 C CA . TRP C 2 236 ? 122.100 111.611 119.972 1.00 24.03 261 TRP C CA 1
ATOM 4937 C C . TRP C 2 236 ? 122.410 110.208 119.479 1.00 25.67 261 TRP C C 1
ATOM 4938 O O . TRP C 2 236 ? 121.517 109.464 119.071 1.00 30.52 261 TRP C O 1
ATOM 4949 N N . GLY C 2 237 ? 123.685 109.848 119.512 1.00 25.82 262 GLY C N 1
ATOM 4950 C CA . GL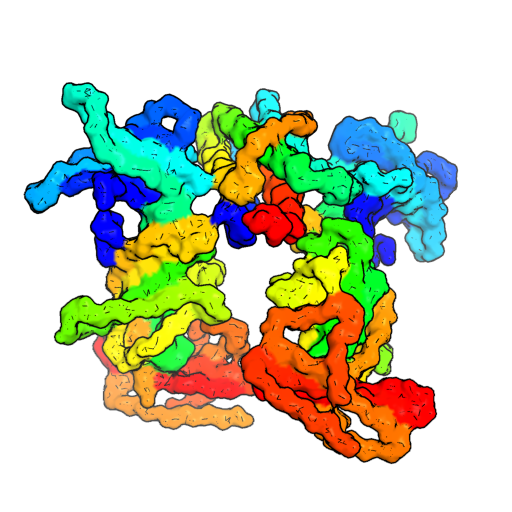Y C 2 237 ? 124.082 108.490 119.253 1.00 23.85 262 GLY C CA 1
ATOM 4951 C C . GLY C 2 237 ? 123.748 107.628 120.449 1.00 22.98 262 GLY C C 1
ATOM 4952 O O . GLY C 2 237 ? 123.348 108.126 121.505 1.00 24.41 262 GLY C O 1
ATOM 4953 N N . PRO C 2 238 ? 123.902 106.316 120.309 1.00 23.52 263 PRO C N 1
ATOM 4954 C CA . PRO C 2 238 ? 123.587 105.420 121.424 1.00 24.19 263 PRO C CA 1
ATOM 4955 C C . PRO C 2 238 ? 124.497 105.678 122.611 1.00 21.93 263 PRO C C 1
ATOM 4956 O O . PRO C 2 238 ? 125.638 106.113 122.463 1.00 24.08 263 PRO C O 1
ATOM 4960 N N . TRP C 2 239 ? 123.974 105.417 123.804 1.00 23.35 264 TRP C N 1
ATOM 4961 C CA . TRP C 2 239 ? 124.793 105.520 125.000 1.00 29.31 264 TRP C CA 1
ATOM 4962 C C . TRP C 2 239 ? 125.960 104.541 124.921 1.00 34.96 264 TRP C C 1
ATOM 4963 O O . TRP C 2 239 ? 125.985 103.625 124.096 1.00 35.63 264 TRP C O 1
ATOM 4974 N N . SER C 2 240 ? 126.937 104.741 125.797 1.00 35.85 265 SER C N 1
ATOM 4975 C CA . SER C 2 240 ? 128.091 103.861 125.856 1.00 32.09 265 SER C CA 1
ATOM 4976 C C . SER C 2 240 ? 127.780 102.642 126.714 1.00 36.96 265 SER C C 1
ATOM 4977 O O . SER C 2 240 ? 126.699 102.510 127.290 1.00 38.47 265 SER C O 1
ATOM 4980 N N . PHE C 2 241 ? 128.740 101.738 126.796 1.00 42.28 266 PHE C N 1
ATOM 4981 C CA . PHE C 2 241 ? 128.636 100.643 127.744 1.00 48.09 266 PHE C CA 1
ATOM 4982 C C . PHE C 2 241 ? 128.713 101.212 129.155 1.00 46.50 266 PHE C C 1
ATOM 4983 O O . PHE C 2 241 ? 129.669 101.926 129.475 1.00 44.63 266 PHE C O 1
ATOM 4991 N N . PRO C 2 242 ? 127.732 100.944 130.012 1.00 48.52 267 PRO C N 1
ATOM 4992 C CA . PRO C 2 242 ? 127.789 101.480 131.378 1.00 51.70 267 PRO C CA 1
ATOM 4993 C C . PRO C 2 242 ? 129.035 101.009 132.106 1.00 56.20 267 PRO C C 1
ATOM 4994 O O . PRO C 2 242 ? 129.202 99.813 132.361 1.00 56.43 267 PRO C O 1
ATOM 4998 N N . VAL C 2 243 ? 129.919 101.944 132.437 1.00 54.94 268 VAL C N 1
ATOM 4999 C CA . VAL C 2 243 ? 131.209 101.639 133.039 1.00 56.11 268 VAL C CA 1
ATOM 5000 C C . VAL C 2 243 ? 131.171 102.032 134.508 1.00 65.44 268 VAL C C 1
ATOM 5001 O O . VAL C 2 243 ? 130.858 103.179 134.848 1.00 64.28 268 VAL C O 1
ATOM 5005 N N . THR C 2 244 ? 131.469 101.072 135.377 1.00 74.02 269 THR C N 1
ATOM 5006 C CA . THR C 2 244 ? 131.508 101.343 136.806 1.00 76.13 269 THR C CA 1
ATOM 5007 C C . THR C 2 244 ? 132.690 102.242 137.137 1.00 74.98 269 THR C C 1
ATOM 5008 O O . THR C 2 244 ? 133.787 102.079 136.596 1.00 71.55 269 THR C O 1
ATOM 5012 N N . VAL C 2 245 ? 132.461 103.198 138.030 1.00 79.60 270 VAL C N 1
ATOM 5013 C CA . VAL C 2 245 ? 133.486 104.144 138.447 1.00 79.28 270 VAL C CA 1
ATOM 5014 C C . VAL C 2 245 ? 133.602 104.072 139.960 1.00 89.71 270 VAL C C 1
ATOM 5015 O O . VAL C 2 245 ? 132.629 104.347 140.672 1.00 92.79 270 VAL C O 1
ATOM 5019 N N . ASP C 2 246 ? 134.787 103.712 140.450 1.00 92.44 271 ASP C N 1
ATOM 5020 C CA . ASP C 2 246 ? 135.044 103.659 141.888 1.00 100.12 271 ASP C CA 1
ATOM 5021 C C . ASP C 2 246 ? 135.390 105.057 142.403 1.00 103.75 271 ASP C C 1
ATOM 5022 O O . ASP C 2 246 ? 136.513 105.353 142.810 1.00 107.63 271 ASP C O 1
ATOM 5027 N N . LEU C 2 247 ? 134.385 105.919 142.374 1.00 103.93 272 LEU C N 1
ATOM 5028 C CA . LEU C 2 247 ? 134.559 107.317 142.741 1.00 109.90 272 LEU C CA 1
ATOM 5029 C C . LEU C 2 247 ? 134.921 107.428 144.215 1.00 114.97 272 LEU C C 1
ATOM 5030 O O . LEU C 2 247 ? 134.218 106.858 145.058 1.00 119.69 272 LEU C O 1
ATOM 5035 N N . PRO C 2 248 ? 135.999 108.122 144.573 1.00 107.24 273 PRO C N 1
ATOM 5036 C CA . PRO C 2 248 ? 136.372 108.222 145.988 1.00 112.40 273 PRO C CA 1
ATOM 5037 C C . PRO C 2 248 ? 135.360 109.033 146.777 1.00 112.12 273 PRO C C 1
ATOM 5038 O O . PRO C 2 248 ? 134.726 109.956 146.262 1.00 110.52 273 PRO C O 1
ATOM 5042 N N . GLY C 2 249 ? 135.222 108.682 148.049 1.00 117.36 274 GLY C N 1
ATOM 5043 C CA . GLY C 2 249 ? 134.290 109.373 148.911 1.00 121.05 274 GLY C CA 1
ATOM 5044 C C . GLY C 2 249 ? 134.795 110.740 149.325 1.00 124.87 274 GLY C C 1
ATOM 5045 O O . GLY C 2 249 ? 135.930 111.137 149.062 1.00 125.32 274 GLY C O 1
ATOM 5046 N N . ASP C 2 250 ? 133.915 111.478 149.994 1.00 128.45 275 ASP C N 1
ATOM 5047 C CA . ASP C 2 250 ? 134.243 112.815 150.457 1.00 131.90 275 ASP C CA 1
ATOM 5048 C C . ASP C 2 250 ? 135.113 112.754 151.710 1.00 134.42 275 ASP C C 1
ATOM 5049 O O . ASP C 2 250 ? 135.259 111.712 152.354 1.00 134.79 275 ASP C O 1
ATOM 5054 N N . ALA C 2 251 ? 135.703 113.902 152.048 1.00 133.90 276 ALA C N 1
ATOM 5055 C CA . ALA C 2 251 ? 136.498 113.992 153.267 1.00 135.68 276 ALA C CA 1
ATOM 5056 C C . ALA C 2 251 ? 135.632 113.794 154.503 1.00 140.45 276 ALA C C 1
ATOM 5057 O O . ALA C 2 251 ? 136.079 113.212 155.498 1.00 141.01 276 ALA C O 1
ATOM 5059 N N . VAL C 2 252 ? 134.388 114.278 154.461 1.00 141.83 277 VAL C N 1
ATOM 5060 C CA . VAL C 2 252 ? 133.486 114.104 155.591 1.00 143.49 277 VAL C CA 1
ATOM 5061 C C . VAL C 2 252 ? 133.145 112.638 155.816 1.00 144.60 277 VAL C C 1
ATOM 5062 O O . VAL C 2 252 ? 132.774 112.256 156.932 1.00 146.36 277 VAL C O 1
ATOM 5066 N N . THR C 2 253 ? 133.260 111.800 154.784 1.00 143.41 278 THR C N 1
ATOM 5067 C CA . THR C 2 253 ? 133.018 110.372 154.929 1.00 145.10 278 THR C CA 1
ATOM 5068 C C . THR C 2 253 ? 134.218 109.621 155.490 1.00 146.51 278 THR C C 1
ATOM 5069 O O . THR C 2 253 ? 134.063 108.471 155.914 1.00 145.60 278 THR C O 1
ATOM 5073 N N . ILE C 2 254 ? 135.400 110.234 155.500 1.00 145.19 279 ILE C N 1
ATOM 5074 C CA . ILE C 2 254 ? 136.584 109.603 156.053 1.00 143.17 279 ILE C CA 1
ATOM 5075 C C . ILE C 2 254 ? 137.083 110.298 157.318 1.00 144.81 279 ILE C C 1
ATOM 5076 O O . ILE C 2 254 ? 137.556 109.618 158.236 1.00 145.36 279 ILE C O 1
ATOM 5081 N N . GLY C 2 255 ? 136.981 111.621 157.403 1.00 144.36 280 GLY C N 1
ATOM 5082 C CA . GLY C 2 255 ? 137.450 112.349 158.566 1.00 144.28 280 GLY C CA 1
ATOM 5083 C C . GLY C 2 255 ? 138.552 113.340 158.246 1.00 141.00 280 GLY C C 1
ATOM 5084 O O . GLY C 2 255 ? 139.422 113.070 157.417 1.00 136.88 280 GLY C O 1
ATOM 5085 N N . TRP C 2 270 ? 145.097 111.762 159.770 1.00 145.00 295 TRP C N 1
ATOM 5086 C CA . TRP C 2 270 ? 143.788 111.353 159.274 1.00 146.12 295 TRP C CA 1
ATOM 5087 C C . TRP C 2 270 ? 143.267 110.127 160.019 1.00 152.08 295 TRP C C 1
ATOM 5088 O O . TRP C 2 270 ? 144.012 109.466 160.743 1.00 155.43 295 TRP C O 1
ATOM 5099 N N . GLN C 2 271 ? 141.984 109.831 159.841 1.00 151.95 296 GLN C N 1
ATOM 5100 C CA . GLN C 2 271 ? 141.384 108.687 160.510 1.00 152.46 296 GLN C CA 1
ATOM 5101 C C . GLN C 2 271 ? 141.889 107.384 159.904 1.00 155.88 296 GLN C C 1
ATOM 5102 O O . GLN C 2 271 ? 142.043 107.263 158.686 1.00 155.45 296 GLN C O 1
ATOM 5108 N N . GLN C 2 272 ? 142.149 106.404 160.767 1.00 160.27 297 GLN C N 1
ATOM 5109 C CA . GLN C 2 272 ? 142.661 105.105 160.352 1.00 162.86 297 GLN C CA 1
ATOM 5110 C C . GLN C 2 272 ? 141.802 104.008 160.959 1.00 165.98 297 GLN C C 1
ATOM 5111 O O . GLN C 2 272 ? 141.395 104.105 162.121 1.00 165.23 297 GLN C O 1
ATOM 5117 N N . GLN C 2 273 ? 141.529 102.971 160.174 1.00 169.60 298 GLN C N 1
ATOM 5118 C CA . GLN C 2 273 ? 140.728 101.836 160.605 1.00 173.93 298 GLN C CA 1
ATOM 5119 C C . GLN C 2 273 ? 141.620 100.623 160.836 1.00 176.11 298 GLN C C 1
ATOM 5120 O O . GLN C 2 273 ? 142.821 100.635 160.553 1.00 174.66 298 GLN C O 1
ATOM 5126 N N . ASP C 2 274 ? 141.009 99.563 161.360 1.00 179.34 299 ASP C N 1
ATOM 5127 C CA . ASP C 2 274 ? 141.748 98.356 161.696 1.00 180.81 299 ASP C CA 1
ATOM 5128 C C . ASP C 2 274 ? 142.227 97.636 160.440 1.00 179.93 299 ASP C C 1
ATOM 5129 O O . ASP C 2 274 ? 141.488 97.486 159.462 1.00 179.60 299 ASP C O 1
ATOM 5134 N N . ARG C 2 275 ? 143.481 97.179 160.486 1.00 178.31 300 ARG C N 1
ATOM 5135 C CA . ARG C 2 275 ? 144.103 96.434 159.389 1.00 175.43 300 ARG C CA 1
ATOM 5136 C C . ARG C 2 275 ? 144.014 97.197 158.068 1.00 174.68 300 ARG C C 1
ATOM 5137 O O . ARG C 2 275 ? 143.683 96.632 157.024 1.00 173.85 300 ARG C O 1
ATOM 5145 N N . THR C 2 276 ? 144.312 98.492 158.115 1.00 174.85 301 THR C N 1
ATOM 5146 C CA . THR C 2 276 ? 144.272 99.354 156.944 1.00 173.38 301 THR C CA 1
ATOM 5147 C C . THR C 2 276 ? 145.651 99.944 156.688 1.00 171.91 301 THR C C 1
ATOM 5148 O O . THR C 2 276 ? 146.319 100.415 157.614 1.00 172.78 301 THR C O 1
ATOM 5152 N N . SER C 2 277 ? 146.071 99.915 155.426 1.00 170.31 302 SER C N 1
ATOM 5153 C CA . SER C 2 277 ? 147.362 100.447 154.995 1.00 169.30 302 SER C CA 1
ATOM 5154 C C . SER C 2 277 ? 147.090 101.687 154.147 1.00 165.85 302 SER C C 1
ATOM 5155 O O . SER C 2 277 ? 146.813 101.591 152.951 1.00 164.60 302 SER C O 1
ATOM 5158 N N . SER C 2 278 ? 147.171 102.855 154.778 1.00 163.33 303 SER C N 1
ATOM 5159 C CA . SER C 2 278 ? 146.891 104.117 154.109 1.00 161.78 303 SER C CA 1
ATOM 5160 C C . SER C 2 278 ? 148.171 104.698 153.524 1.00 163.45 303 SER C C 1
ATOM 5161 O O . SER C 2 278 ? 149.216 104.709 154.183 1.00 163.12 303 SER C O 1
ATOM 5164 N N . GLN C 2 279 ? 148.084 105.180 152.287 1.00 164.11 304 GLN C N 1
ATOM 5165 C CA . GLN C 2 279 ? 149.204 105.799 151.593 1.00 162.01 304 GLN C CA 1
ATOM 5166 C C . GLN C 2 279 ? 148.833 107.226 151.217 1.00 159.54 304 GLN C C 1
ATOM 5167 O O . GLN C 2 279 ? 147.754 107.464 150.664 1.00 157.93 304 GLN C O 1
ATOM 5173 N N . GLY C 2 280 ? 149.726 108.167 151.512 1.00 160.41 305 GLY C N 1
ATOM 5174 C CA . GLY C 2 280 ? 149.500 109.558 151.171 1.00 160.22 305 GLY C CA 1
ATOM 5175 C C . GLY C 2 280 ? 149.799 109.847 149.716 1.00 162.96 305 GLY C C 1
ATOM 5176 O O . GLY C 2 280 ? 150.778 110.525 149.392 1.00 164.66 305 GLY C O 1
ATOM 5177 N N . PHE C 2 281 ? 148.948 109.336 148.829 1.00 161.18 306 PHE C N 1
ATOM 5178 C CA . PHE C 2 281 ? 149.167 109.423 147.386 1.00 159.55 306 PHE C CA 1
ATOM 5179 C C . PHE C 2 281 ? 148.609 110.752 146.866 1.00 155.85 306 PHE C C 1
ATOM 5180 O O . PHE C 2 281 ? 147.672 110.808 146.072 1.00 154.35 306 PHE C O 1
ATOM 5188 N N . PHE C 2 282 ? 149.208 111.838 147.343 1.00 154.66 307 PHE C N 1
ATOM 5189 C CA . PHE C 2 282 ? 148.710 113.179 147.080 1.00 153.89 307 PHE C CA 1
ATOM 5190 C C . PHE C 2 282 ? 149.284 113.737 145.782 1.00 155.19 307 PHE C C 1
ATOM 5191 O O . PHE C 2 282 ? 150.244 113.210 145.219 1.00 154.41 307 PHE C O 1
ATOM 5199 N N . ARG C 2 283 ? 148.674 114.823 145.313 1.00 156.04 308 ARG C N 1
ATOM 5200 C CA . ARG C 2 283 ? 149.113 115.536 144.121 1.00 152.62 308 ARG C CA 1
ATOM 5201 C C . ARG C 2 283 ? 149.337 116.998 144.470 1.00 149.91 308 ARG C C 1
ATOM 5202 O O . ARG C 2 283 ? 148.483 117.627 145.103 1.00 146.75 308 ARG C O 1
ATOM 5210 N N . HIS C 2 284 ? 150.483 117.535 144.060 1.00 150.11 309 HIS C N 1
ATOM 5211 C CA . HIS C 2 284 ? 150.825 118.935 144.303 1.00 150.19 309 HIS C CA 1
ATOM 5212 C C . HIS C 2 284 ? 150.532 119.718 143.027 1.00 151.15 309 HIS C C 1
ATOM 5213 O O . HIS C 2 284 ? 151.419 119.967 142.210 1.00 153.57 309 HIS C O 1
ATOM 5220 N N . SER C 2 285 ? 149.272 120.109 142.860 1.00 148.03 310 SER C N 1
ATOM 5221 C CA . SER C 2 285 ? 148.867 120.870 141.687 1.00 146.31 310 SER C CA 1
ATOM 5222 C C . SER C 2 285 ? 149.210 122.343 141.862 1.00 149.53 310 SER C C 1
ATOM 5223 O O . SER C 2 285 ? 149.001 122.923 142.931 1.00 149.37 310 SER C O 1
ATOM 5226 N N . ARG C 2 286 ? 149.739 122.946 140.797 1.00 152.78 311 ARG C N 1
ATOM 5227 C CA . ARG C 2 286 ? 150.153 124.342 140.806 1.00 154.32 311 ARG C CA 1
ATOM 5228 C C . ARG C 2 286 ? 149.168 125.250 140.078 1.00 153.33 311 ARG C C 1
ATOM 5229 O O . ARG C 2 286 ? 149.572 126.292 139.550 1.00 151.32 311 ARG C O 1
ATOM 5231 N N . THR C 2 287 ? 147.886 124.873 140.041 1.00 151.51 312 THR C N 1
ATOM 5232 C CA . THR C 2 287 ? 146.836 125.661 139.388 1.00 146.17 312 THR C CA 1
ATOM 5233 C C . THR C 2 287 ? 147.158 125.916 137.917 1.00 144.11 312 THR C C 1
ATOM 5234 O O . THR C 2 287 ? 146.868 126.985 137.375 1.00 143.85 312 THR C O 1
ATOM 5238 N N . ARG C 2 288 ? 147.759 124.923 137.260 1.00 143.84 313 ARG C N 1
ATOM 5239 C CA . ARG C 2 288 ? 148.121 125.074 135.854 1.00 140.60 313 ARG C CA 1
ATOM 5240 C C . ARG C 2 288 ? 146.930 124.800 134.941 1.00 141.43 313 ARG C C 1
ATOM 5241 O O . ARG C 2 288 ? 146.492 125.680 134.191 1.00 138.46 313 ARG C O 1
ATOM 5243 N N . CYS C 2 289 ? 146.393 123.582 134.990 1.00 142.35 314 CYS C N 1
ATOM 5244 C CA . CYS C 2 289 ? 145.239 123.219 134.181 1.00 137.64 314 CYS C CA 1
ATOM 5245 C C . CYS C 2 289 ? 144.362 122.258 134.968 1.00 131.28 314 CYS C C 1
ATOM 5246 O O . CYS C 2 289 ? 144.854 121.309 135.584 1.00 132.18 314 CYS C O 1
ATOM 5249 N N . CYS C 2 290 ? 143.049 122.517 134.947 1.00 126.08 315 CYS C N 1
ATOM 5250 C CA . CYS C 2 290 ? 142.122 121.618 135.633 1.00 124.39 315 CYS C CA 1
ATOM 5251 C C . CYS C 2 290 ? 142.115 120.221 135.022 1.00 124.08 315 CYS C C 1
ATOM 5252 O O . CYS C 2 290 ? 142.233 119.242 135.780 1.00 122.29 315 CYS C O 1
ATOM 5255 N N . PRO C 2 291 ? 141.970 120.041 133.702 1.00 124.82 316 PRO C N 1
ATOM 5256 C CA . PRO C 2 291 ? 141.979 118.677 133.157 1.00 116.64 316 PRO C CA 1
ATOM 5257 C C . PRO C 2 291 ? 143.321 118.000 133.384 1.00 117.94 316 PRO C C 1
ATOM 5258 O O . PRO C 2 291 ? 144.378 118.631 133.318 1.00 119.03 316 PRO C O 1
ATOM 5262 N N . THR C 2 292 ? 143.267 116.702 133.649 1.00 113.10 317 THR C N 1
ATOM 5263 C CA . THR C 2 292 ? 144.459 115.919 133.927 1.00 111.64 317 THR C CA 1
ATOM 5264 C C . THR C 2 292 ? 144.848 115.103 132.700 1.00 107.29 317 THR C C 1
ATOM 5265 O O . THR C 2 292 ? 144.023 114.827 131.826 1.00 104.18 317 THR C O 1
ATOM 5269 N N . ASP C 2 293 ? 146.123 114.730 132.638 1.00 107.38 318 ASP C N 1
ATOM 5270 C CA . ASP C 2 293 ? 146.617 113.895 131.554 1.00 108.31 318 ASP C CA 1
ATOM 5271 C C . ASP C 2 293 ? 145.926 112.533 131.585 1.00 104.68 318 ASP C C 1
ATOM 5272 O O . ASP C 2 293 ? 145.406 112.092 132.614 1.00 103.06 318 ASP C O 1
ATOM 5277 N N . ARG C 2 294 ? 145.914 111.870 130.425 1.00 105.12 319 ARG C N 1
ATOM 5278 C CA . ARG C 2 294 ? 145.269 110.565 130.323 1.00 105.86 319 ARG C CA 1
ATOM 5279 C C . ARG C 2 294 ? 145.875 109.575 131.306 1.00 112.04 319 ARG C C 1
ATOM 5280 O O . ARG C 2 294 ? 145.150 108.830 131.976 1.00 110.83 319 ARG C O 1
ATOM 5282 N N . ASP C 2 295 ? 147.199 109.554 131.406 1.00 121.23 320 ASP C N 1
ATOM 5283 C CA . ASP C 2 295 ? 147.851 108.732 132.406 1.00 126.62 320 ASP C CA 1
ATOM 5284 C C . ASP C 2 295 ? 147.558 109.284 133.800 1.00 128.87 320 ASP C C 1
ATOM 5285 O O . ASP C 2 295 ? 147.360 110.490 133.970 1.00 126.15 320 ASP C O 1
ATOM 5287 N N . PRO C 2 296 ? 147.517 108.423 134.815 1.00 130.50 321 PRO C N 1
ATOM 5288 C CA . PRO C 2 296 ? 147.256 108.913 136.174 1.00 131.24 321 PRO C CA 1
ATOM 5289 C C . PRO C 2 296 ? 148.423 109.726 136.710 1.00 135.17 321 PRO C C 1
ATOM 5290 O O . PRO C 2 296 ? 149.176 109.256 137.568 1.00 134.81 321 PRO C O 1
ATOM 5294 N N . THR C 2 297 ? 148.579 110.948 136.207 1.00 135.49 322 THR C N 1
ATOM 5295 C CA . THR C 2 297 ? 149.667 111.824 136.618 1.00 140.67 322 THR C CA 1
ATOM 5296 C C . THR C 2 297 ? 149.399 112.310 138.037 1.00 144.07 322 THR C C 1
ATOM 5297 O O . THR C 2 297 ? 148.405 113.000 138.287 1.00 141.97 322 THR C O 1
ATOM 5301 N N . TRP C 2 298 ? 150.286 111.949 138.960 1.00 147.45 323 TRP C N 1
ATOM 5302 C CA . TRP C 2 298 ? 150.070 112.221 140.372 1.00 149.85 323 TRP C CA 1
ATOM 5303 C C . TRP C 2 298 ? 151.421 112.237 141.071 1.00 152.65 323 TRP C C 1
ATOM 5304 O O . TRP C 2 298 ? 152.408 111.699 140.564 1.00 153.80 323 TRP C O 1
ATOM 5315 N N . GLU C 2 299 ? 151.449 112.857 142.246 1.00 152.86 324 GLU C N 1
ATOM 5316 C CA . GLU C 2 299 ? 152.670 112.996 143.023 1.00 154.23 324 GLU C CA 1
ATOM 5317 C C . GLU C 2 299 ? 152.690 111.978 144.161 1.00 155.96 324 GLU C C 1
ATOM 5318 O O . GLU C 2 299 ? 151.838 111.094 144.258 1.00 154.64 324 GLU C O 1
ATOM 5324 N N . LYS C 2 300 ? 153.685 112.109 145.034 1.00 157.58 325 LYS C N 1
ATOM 5325 C CA . LYS C 2 300 ? 153.847 111.194 146.153 1.00 158.08 325 LYS C CA 1
ATOM 5326 C C . LYS C 2 300 ? 154.664 111.884 147.235 1.00 160.26 325 LYS C C 1
ATOM 5327 O O . LYS C 2 300 ? 155.596 112.633 146.930 1.00 160.13 325 LYS C O 1
ATOM 5333 N N . CYS C 2 301 ? 154.303 111.636 148.490 1.00 160.28 326 CYS C N 1
ATOM 5334 C CA . CYS C 2 301 ? 155.053 112.162 149.624 1.00 163.64 326 CYS C CA 1
ATOM 5335 C C . CYS C 2 301 ? 156.461 111.579 149.669 1.00 160.03 326 CYS C C 1
ATOM 5336 O O . CYS C 2 301 ? 156.670 110.475 150.172 1.00 159.26 326 CYS C O 1
ATOM 5339 N N . SER C 2 316 ? 155.713 107.805 159.848 1.00 186.42 341 SER C N 1
ATOM 5340 C CA . SER C 2 316 ? 154.532 108.403 160.460 1.00 187.32 341 SER C CA 1
ATOM 5341 C C . SER C 2 316 ? 153.816 109.330 159.484 1.00 189.13 341 SER C C 1
ATOM 5342 O O . SER C 2 316 ? 152.937 108.902 158.737 1.00 189.96 341 SER C O 1
ATOM 5345 N N . ARG C 2 317 ? 154.201 110.603 159.495 1.00 188.84 342 ARG C N 1
ATOM 5346 C CA . ARG C 2 317 ? 153.601 111.621 158.646 1.00 189.02 342 ARG C CA 1
ATOM 5347 C C . ARG C 2 317 ? 154.597 112.023 157.566 1.00 191.09 342 ARG C C 1
ATOM 5348 O O . ARG C 2 317 ? 155.765 112.295 157.863 1.00 189.05 342 ARG C O 1
ATOM 5356 N N . CYS C 2 318 ? 154.132 112.052 156.314 1.00 193.15 343 CYS C N 1
ATOM 5357 C CA . CYS C 2 318 ? 155.017 112.385 155.203 1.00 191.80 343 CYS C CA 1
ATOM 5358 C C . CYS C 2 318 ? 155.494 113.830 155.274 1.00 191.48 343 CYS C C 1
ATOM 5359 O O . CYS C 2 318 ? 156.579 114.148 154.772 1.00 190.40 343 CYS C O 1
ATOM 5362 N N . HIS C 2 319 ? 154.702 114.712 155.886 1.00 191.94 344 HIS C N 1
ATOM 5363 C CA . HIS C 2 319 ? 155.079 116.105 156.126 1.00 190.04 344 HIS C CA 1
ATOM 5364 C C . HIS C 2 319 ? 155.402 116.828 154.816 1.00 189.13 344 HIS C C 1
ATOM 5365 O O . HIS C 2 319 ? 156.530 117.262 154.569 1.00 187.15 344 HIS C O 1
ATOM 5372 N N . PHE C 2 320 ? 154.384 116.941 153.967 1.00 186.09 345 PHE C N 1
ATOM 5373 C CA . PHE C 2 320 ? 154.533 117.688 152.726 1.00 181.01 345 PHE C CA 1
ATOM 5374 C C . PHE C 2 320 ? 154.675 119.175 153.029 1.00 178.05 345 PHE C C 1
ATOM 5375 O O . PHE C 2 320 ? 153.962 119.720 153.878 1.00 175.86 345 PHE C O 1
ATOM 5383 N N . LYS C 2 321 ? 155.604 119.830 152.338 1.00 176.05 346 LYS C N 1
ATOM 5384 C CA . LYS C 2 321 ? 155.867 121.247 152.543 1.00 171.58 346 LYS C CA 1
ATOM 5385 C C . LYS C 2 321 ? 154.916 122.084 151.698 1.00 168.08 346 LYS C C 1
ATOM 5386 O O . LYS C 2 321 ? 154.760 121.837 150.497 1.00 166.15 346 LYS C O 1
ATOM 5392 N N . SER C 2 322 ? 154.287 123.071 152.328 1.00 167.81 347 SER C N 1
ATOM 5393 C CA . SER C 2 322 ? 153.361 123.946 151.626 1.00 167.90 347 SER C CA 1
ATOM 5394 C C . SER C 2 322 ? 154.098 124.800 150.602 1.00 165.67 347 SER C C 1
ATOM 5395 O O . SER C 2 322 ? 155.281 125.116 150.756 1.00 166.28 347 SER C O 1
ATOM 5398 N N . ARG C 2 323 ? 153.383 125.173 149.544 1.00 161.76 348 ARG C N 1
ATOM 5399 C CA . ARG C 2 323 ? 153.940 125.974 148.465 1.00 160.55 348 ARG C CA 1
ATOM 5400 C C . ARG C 2 323 ? 153.031 127.161 148.184 1.00 159.14 348 ARG C C 1
ATOM 5401 O O . ARG C 2 323 ? 151.833 127.131 148.477 1.00 158.74 348 ARG C O 1
ATOM 5409 N N . ASN C 2 324 ? 153.618 128.210 147.617 1.00 158.15 349 ASN C N 1
ATOM 5410 C CA . ASN C 2 324 ? 152.859 129.404 147.283 1.00 157.70 349 ASN C CA 1
ATOM 5411 C C . ASN C 2 324 ? 152.001 129.168 146.042 1.00 157.18 349 ASN C C 1
ATOM 5412 O O . ASN C 2 324 ? 152.175 128.189 145.313 1.00 155.74 349 ASN C O 1
ATOM 5417 N N . ASP C 2 325 ? 151.022 130.060 145.858 1.00 159.15 350 ASP C N 1
ATOM 5418 C CA . ASP C 2 325 ? 150.160 130.190 144.680 1.00 158.65 350 ASP C CA 1
ATOM 5419 C C . ASP C 2 325 ? 149.783 128.857 144.036 1.00 158.18 350 ASP C C 1
ATOM 5420 O O . ASP C 2 325 ? 149.751 128.737 142.807 1.00 158.69 350 ASP C O 1
ATOM 5425 N N . SER C 2 326 ? 149.466 127.861 144.859 1.00 158.80 351 SER C N 1
ATOM 5426 C CA . SER C 2 326 ? 149.082 126.546 144.368 1.00 157.02 351 SER C CA 1
ATOM 5427 C C . SER C 2 326 ? 147.957 125.995 145.231 1.00 155.77 351 SER C C 1
ATOM 5428 O O . SER C 2 326 ? 147.754 126.420 146.371 1.00 155.19 351 SER C O 1
ATOM 5431 N N . VAL C 2 327 ? 147.220 125.041 144.667 1.00 151.22 352 VAL C N 1
ATOM 5432 C CA . VAL C 2 327 ? 146.124 124.375 145.361 1.00 144.83 352 VAL C CA 1
ATOM 5433 C C . VAL C 2 327 ? 146.660 123.096 145.986 1.00 142.86 352 VAL C C 1
ATOM 5434 O O . VAL C 2 327 ? 147.308 122.287 145.310 1.00 143.56 352 VAL C O 1
ATOM 5438 N N . ILE C 2 328 ? 146.398 122.915 147.276 1.00 140.60 353 ILE C N 1
ATOM 5439 C CA . ILE C 2 328 ? 146.910 121.770 148.019 1.00 141.59 353 ILE C CA 1
ATOM 5440 C C . ILE C 2 328 ? 145.857 120.670 147.977 1.00 140.03 353 ILE C C 1
ATOM 5441 O O . ILE C 2 328 ? 144.841 120.741 148.673 1.00 134.03 353 ILE C O 1
ATOM 5446 N N . HIS C 2 329 ? 146.105 119.646 147.165 1.00 140.12 354 HIS C N 1
ATOM 5447 C CA . HIS C 2 329 ? 145.222 118.492 147.058 1.00 137.88 354 HIS C CA 1
ATOM 5448 C C . HIS C 2 329 ? 145.737 117.379 147.958 1.00 137.17 354 HIS C C 1
ATOM 5449 O O . HIS C 2 329 ? 146.931 117.061 147.938 1.00 140.53 354 HIS C O 1
ATOM 5456 N N . ILE C 2 330 ? 144.841 116.797 148.747 1.00 131.93 355 ILE C N 1
ATOM 5457 C CA . ILE C 2 330 ? 145.152 115.633 149.566 1.00 133.34 355 ILE C CA 1
ATOM 5458 C C . ILE C 2 330 ? 144.285 114.477 149.084 1.00 137.52 355 ILE C C 1
ATOM 5459 O O . ILE C 2 330 ? 143.057 114.601 149.006 1.00 139.87 355 ILE C O 1
ATOM 5464 N N . LEU C 2 331 ? 144.928 113.375 148.714 1.00 141.92 356 LEU C N 1
ATOM 5465 C CA . LEU C 2 331 ? 144.241 112.157 148.308 1.00 142.78 356 LEU C CA 1
ATOM 5466 C C . LEU C 2 331 ? 144.610 111.055 149.289 1.00 145.28 356 LEU C C 1
ATOM 5467 O O . LEU C 2 331 ? 145.794 110.747 149.465 1.00 148.55 356 LEU C O 1
ATOM 5472 N N . VAL C 2 332 ? 143.604 110.466 149.923 1.00 144.15 357 VAL C N 1
ATOM 5473 C CA . VAL C 2 332 ? 143.806 109.401 150.895 1.00 148.97 357 VAL C CA 1
ATOM 5474 C C . VAL C 2 332 ? 143.481 108.078 150.220 1.00 152.91 357 VAL C C 1
ATOM 5475 O O . VAL C 2 332 ? 142.345 107.859 149.785 1.00 151.23 357 VAL C O 1
ATOM 5479 N N . GLU C 2 333 ? 144.474 107.198 150.131 1.00 155.19 358 GLU C N 1
ATOM 5480 C CA . GLU C 2 333 ? 144.305 105.870 149.554 1.00 155.32 358 GLU C CA 1
ATOM 5481 C C . GLU C 2 333 ? 144.380 104.843 150.674 1.00 155.87 358 GLU C C 1
ATOM 5482 O O . GLU C 2 333 ? 145.397 104.754 151.369 1.00 158.28 358 GLU C O 1
ATOM 5488 N N . VAL C 2 334 ? 143.312 104.070 150.839 1.00 156.51 359 VAL C N 1
ATOM 5489 C CA . VAL C 2 334 ? 143.221 103.057 151.881 1.00 160.45 359 VAL C CA 1
ATOM 5490 C C . VAL C 2 334 ? 143.103 101.693 151.221 1.00 162.17 359 VAL C C 1
ATOM 5491 O O . VAL C 2 334 ? 142.250 101.485 150.351 1.00 162.73 359 VAL C O 1
ATOM 5495 N N . THR C 2 335 ? 143.961 100.767 151.636 1.00 164.85 360 THR C N 1
ATOM 5496 C CA . THR C 2 335 ? 143.980 99.413 151.101 1.00 167.20 360 THR C CA 1
ATOM 5497 C C . THR C 2 335 ? 143.643 98.434 152.215 1.00 168.47 360 THR C C 1
ATOM 5498 O O . THR C 2 335 ? 144.259 98.470 153.286 1.00 169.61 360 THR C O 1
ATOM 5502 N N . THR C 2 336 ? 142.670 97.564 151.961 1.00 169.91 361 THR C N 1
ATOM 5503 C CA . THR C 2 336 ? 142.258 96.573 152.941 1.00 172.50 361 THR C CA 1
ATOM 5504 C C . THR C 2 336 ? 143.184 95.360 152.886 1.00 174.12 361 THR C C 1
ATOM 5505 O O . THR C 2 336 ? 144.140 95.304 152.107 1.00 174.14 361 THR C O 1
ATOM 5509 N N . ALA C 2 337 ? 142.895 94.368 153.733 1.00 175.16 362 ALA C N 1
ATOM 5510 C CA . ALA C 2 337 ? 143.699 93.151 153.749 1.00 175.63 362 ALA C CA 1
ATOM 5511 C C . ALA C 2 337 ? 143.551 92.361 152.456 1.00 175.61 362 ALA C C 1
ATOM 5512 O O . ALA C 2 337 ? 144.426 91.555 152.120 1.00 175.79 362 ALA C O 1
ATOM 5514 N N . GLN C 2 338 ? 142.461 92.574 151.723 1.00 175.25 363 GLN C N 1
ATOM 5515 C CA . GLN C 2 338 ? 142.226 91.905 150.452 1.00 175.17 363 GLN C CA 1
ATOM 5516 C C . GLN C 2 338 ? 142.898 92.608 149.281 1.00 175.02 363 GLN C C 1
ATOM 5517 O O . GLN C 2 338 ? 142.818 92.114 148.152 1.00 174.16 363 GLN C O 1
ATOM 5523 N N . GLY C 2 339 ? 143.553 93.742 149.520 1.00 175.27 364 GLY C N 1
ATOM 5524 C CA . GLY C 2 339 ? 144.209 94.488 148.470 1.00 173.99 364 GLY C CA 1
ATOM 5525 C C . GLY C 2 339 ? 143.322 95.453 147.716 1.00 173.52 364 GLY C C 1
ATOM 5526 O O . GLY C 2 339 ? 143.823 96.177 146.846 1.00 171.77 364 GLY C O 1
ATOM 5527 N N . ALA C 2 340 ? 142.027 95.488 148.016 1.00 174.36 365 ALA C N 1
ATOM 5528 C CA . ALA C 2 340 ? 141.127 96.406 147.334 1.00 172.09 365 ALA C CA 1
ATOM 5529 C C . ALA C 2 340 ? 141.387 97.840 147.778 1.00 171.52 365 ALA C C 1
ATOM 5530 O O . ALA C 2 340 ? 141.587 98.116 148.964 1.00 171.21 365 ALA C O 1
ATOM 5532 N N . VAL C 2 341 ? 141.382 98.758 146.812 1.00 168.44 366 VAL C N 1
ATOM 5533 C CA . VAL C 2 341 ? 141.583 100.168 147.118 1.00 163.98 366 VAL C CA 1
ATOM 5534 C C . VAL C 2 341 ? 140.282 100.758 147.643 1.00 161.24 366 VAL C C 1
ATOM 5535 O O . VAL C 2 341 ? 139.208 100.557 147.062 1.00 162.96 366 VAL C O 1
ATOM 5539 N N . HIS C 2 342 ? 140.376 101.489 148.749 1.00 159.79 367 HIS C N 1
ATOM 5540 C CA . HIS C 2 342 ? 139.234 102.106 149.415 1.00 157.35 367 HIS C CA 1
ATOM 5541 C C . HIS C 2 342 ? 139.504 103.589 149.629 1.00 152.77 367 HIS C C 1
ATOM 5542 O O . HIS C 2 342 ? 139.382 104.122 150.732 1.00 151.12 367 HIS C O 1
ATOM 5549 N N . SER C 2 343 ? 139.898 104.272 148.557 1.00 149.50 368 SER C N 1
ATOM 5550 C CA . SER C 2 343 ? 140.403 105.635 148.653 1.00 146.87 368 SER C CA 1
ATOM 5551 C C . SER C 2 343 ? 139.271 106.643 148.818 1.00 140.01 368 SER C C 1
ATOM 5552 O O . SER C 2 343 ? 138.217 106.517 148.188 1.00 140.09 368 SER C O 1
ATOM 5555 N N . TYR C 2 344 ? 139.500 107.650 149.662 1.00 140.17 369 TYR C N 1
ATOM 5556 C CA . TYR C 2 344 ? 138.611 108.795 149.796 1.00 134.98 369 TYR C CA 1
ATOM 5557 C C . TYR C 2 344 ? 139.367 110.072 149.458 1.00 131.92 369 TYR C C 1
ATOM 5558 O O . TYR C 2 344 ? 140.590 110.146 149.602 1.00 133.53 369 TYR C O 1
ATOM 5567 N N . LEU C 2 345 ? 138.622 111.083 149.018 1.00 128.18 370 LEU C N 1
ATOM 5568 C CA . LEU C 2 345 ? 139.185 112.361 148.616 1.00 122.58 370 LEU C CA 1
ATOM 5569 C C . LEU C 2 345 ? 138.894 113.426 149.672 1.00 120.24 370 LEU C C 1
ATOM 5570 O O . LEU C 2 345 ? 138.214 113.185 150.672 1.00 123.04 370 LEU C O 1
ATOM 5575 N N . GLY C 2 346 ? 139.421 114.625 149.439 1.00 116.82 371 GLY C N 1
ATOM 5576 C CA . GLY C 2 346 ? 139.221 115.730 150.356 1.00 120.01 371 GLY C CA 1
ATOM 5577 C C . GLY C 2 346 ? 139.114 117.042 149.611 1.00 119.90 371 GLY C C 1
ATOM 5578 O O . GLY C 2 346 ? 139.582 117.179 148.476 1.00 116.51 371 GLY C O 1
ATOM 5579 N N . SER C 2 347 ? 138.489 118.010 150.268 1.00 121.50 372 SER C N 1
ATOM 5580 C CA . SER C 2 347 ? 138.283 119.314 149.652 1.00 117.54 372 SER C CA 1
ATOM 5581 C C . SER C 2 347 ? 139.602 120.074 149.588 1.00 119.59 372 SER C C 1
ATOM 5582 O O . SER C 2 347 ? 140.260 120.251 150.619 1.00 123.94 372 SER C O 1
ATOM 5585 N N . PRO C 2 348 ? 140.022 120.532 148.412 1.00 120.49 373 PRO C N 1
ATOM 5586 C CA . PRO C 2 348 ? 141.269 121.295 148.319 1.00 125.62 373 PRO C CA 1
ATOM 5587 C C . PRO C 2 348 ? 141.144 122.655 148.987 1.00 125.47 373 PRO C C 1
ATOM 5588 O O . PRO C 2 348 ? 140.060 123.232 149.097 1.00 124.63 373 PRO C O 1
ATOM 5592 N N . PHE C 2 349 ? 142.286 123.169 149.438 1.00 124.11 374 PHE C N 1
ATOM 5593 C CA . PHE C 2 349 ? 142.351 124.472 150.080 1.00 124.13 374 PHE C CA 1
ATOM 5594 C C . PHE C 2 349 ? 143.534 125.259 149.531 1.00 128.03 374 PHE C C 1
ATOM 5595 O O . PHE C 2 349 ? 144.435 124.711 148.891 1.00 130.13 374 PHE C O 1
ATOM 5603 N N . TRP C 2 350 ? 143.512 126.563 149.789 1.00 126.81 375 TRP C N 1
ATOM 5604 C CA . TRP C 2 350 ? 144.551 127.476 149.324 1.00 124.18 375 TRP C CA 1
ATOM 5605 C C . TRP C 2 350 ? 145.907 127.143 149.933 1.00 124.66 375 TRP C C 1
ATOM 5606 O O . TRP C 2 350 ? 145.987 126.612 151.040 1.00 124.69 375 TRP C O 1
#

Sequence (719 aa):
PACDPRLLNKLLRDSHLLHSRLSQCPDVDPLSIPVLLPAVDFSLGEWKTQTEQSKAQDILGAVSLLLEGVMAARGQLEPSCLSSLLGQLSGQVRLLLGALQGLLGTQLPLQGRTTAHKDPNALFLSLQQLLRGKVRFLLLVEGPTLCVQDVFLLEPLNCFSQTFEDLTCFWDQLLYAYRGEKPRACPLYSQSVPTFGTRYVCQFPAQDEVRLFFPLHLWVKNVSLNQTLIQRVLFVDSVGLPAPPRVIKARGGSQPGELQIHWEAPAPEISDFLRHELRYGPTDSSNATAPSVIQLLSTETCCPTLWMKGGSCLVSGLQAGKSYWLQLRSQPDGVSLRGSWGPWSFPVTVDLPGDAKMVTCQWQQQDRTSSQGFFRHSRTRCCPTDRDPTWEKCEESRCHFKSRNDSVIHILVEVTTAQGAVHSYLGSPFWVFLLTEPLNCFSQTFEDLTCFWDEEEAAPSGTYQLLYAYRGEKPRACPLYSQSVPTFGTRYVCQFPAQDEVRLFFPLHLWVKNVSLNQTLIQRVLFVDSVGLPAPPRVIKARGGSQPGELQIHWEAPAPEISDFLRHELRYGPTDSSNATAPSVIQLLSTETCCPTLWMKGGSCLVSGLQAGKSYWLQLRSQPDGVSLRGSWGPWSFPVTVDLPGDAVTIGWQQQDRTSSQGFFRHSRTRCCPTDRDPTWEKCSRCHFKSRNDSVIHILVEVTTAQGAVHSYLGSPFW

Nearest PDB structures (foldseek):
  8vu5-assembly1_A  TM=1.007E+00  e=6.953E-23  Mus musculus
  8u18-assembly1_C  TM=9.820E-01  e=6.666E-19  Mus musculus
  8g04-assembly1_A  TM=9.740E-01  e=1.368E-17  Homo sapiens
  1v7m-assembly2_X  TM=8.973E-01  e=6.732E-15  Homo sapiens
  1v7n-assembly2_X  TM=9.193E-01  e=1.325E-14  Homo sapiens

Foldseek 3Di:
DLLDPVLLVVLLVLLVVLLVVVVVDDDQDWDPDWFKAADLDDDPVPPVVDDLLRLLQNLLQRLVSLLVRLVVVLVVDDPDPSNVSSVSVNVSSVSVNVSSCVQSNPRDHDGDDIDIHITVSVSSVRSSSSSVGSSVCCSPPCSVVRND/DDQVVLVQKAKEAAQLLKIKIKHLLKWKDFDDDDIDGFDWDFPCDPVGHRTIIGIHPSDVPSDFPTKMKIFDQDPPPRDGDDIDIDTSLAAYQHDWFPPQLWEQFAFQQKIKRQTAGPHLVCLQFKWKKKAKDFPVCPPPPPRRDIDTQDPDQAWHCVVLVTTIHTDGDHAFDGFIWMWMWIAGPPPGGHHTTHDTHDTDRYHGQGADVDDQQLDDDDPQKDWWWAKDQPQPPGNHDNSDDDGHTQPWVYGDDDHDPPGKIGIWIFIAHPVGDTHIHGDHIDD/DAPPPAQFAKEAAQLLKIKTWGFAQDDDDPDLDFKWKAFPPRDIDTFDWDWAADPPRHIIIMGIHDGRNVGDAPTWIWIWSADPPVRDTDGTDIDGSLAAYQHHWFADQDWPQAQAQRKTWGWTLCPRDPCQQFWQKKKFKDAPPDDDPDDRGDIDRQDDDQQWADDDLVTITHIDGPDAAQRFIWMWMWTAGNCPRGHHDTHDTYDTDTYRRAGECVVCVPDDDPQKDKFFFAAWFQPPHRRDRPPPDTDGFVDRPDDDDPNTKGWTKIWIAHPVRDTRIGTYHIDD

GO terms:
  GO:0001934 positive regulation of protein phosphorylation (P, IDA)
  GO:0038163 thrombopoietin-mediated signaling pathway (P, IDA)
  GO:0045654 positive regulation of megakaryocyte differentiation (P, IDA)
  GO:0051897 positive regulation of phosphatidylinositol 3-kinase/protein kinase B signal transduction (P, IDA)
  GO:0070374 positive regulation of ERK1 and ERK2 cascade (P, IDA)
  GO:0030099 myeloid cell differentiation (P, IDA)

Solvent-accessible surface area: 36802 Å² total; per-residue (Å²): 47,1,63,7,86,67,0,8,86,21,0,12,90,19,0,100,67,10,50,53,104,7,90,132,13,101,124,54,108,80,81,100,99,56,5,76,0,3,9,16,18,2,5,0,12,91,12,117,111,65,87,47,108,32,4,2,35,48,0,7,7,7,0,33,17,0,24,118,4,0,76,51,4,58,69,36,25,113,133,48,54,4,18,59,5,1,7,81,0,0,30,21,0,22,9,0,16,1,0,0,44,54,35,6,24,84,83,110,85,79,126,34,143,90,42,64,56,108,46,12,56,15,2,0,81,7,0,35,28,0,0,19,0,17,0,16,0,0,27,75,23,20,19,108,92,41,61,156,100,93,68,47,103,53,169,85,0,30,5,5,0,45,26,7,89,47,1,18,0,9,32,94,80,0,21,3,4,5,132,73,67,179,63,95,55,4,79,68,101,67,76,92,44,140,122,111,35,47,29,71,2,0,99,7,82,31,83,39,19,9,64,16,19,23,33,0,63,2,65,3,63,58,139,77,146,96,77,123,49,63,104,71,104,5,80,0,4,35,9,0,0,0,23,32,2,143,86,9,90,8,53,5,13,18,92,26,23,4,1,2,1,4,4,64,9,37,4,59,59,4,0,56,4,13,54,6,4,0,35,24,0,43,62,89,46,89,97,73,97,66,30,45,81,74,73,72,16,59,122,75,119,33,11,34,43,62,144,154,40,3,0,0,1,26,7,54,73,3,102,26,43,95,30,22,38,0,12,1,30,0,24,0,50,32,87,0,1,81,17,52,61,0,2,15,12,174,68,43,84,12,49,7,16,15,71,98,231,126,118,76,56,130,53,137,69,94,121,199,41,44,54,62,3,23,42,21,78,35,41,95,85,83,47,11,37,69,25,110,43,39,181,59,140,33,130,146,50,146,8,103,63,158,40,132,118,119,10,34,49,34,53,37,28,31,6,46,36,102,157,48,60,101,96,8,100,8,19,85,49,103,189,100,62,127,104,180,72,72,1,30,0,12,0,50,29,0,19,31,2,8,2,12,2,88,28,124,119,88,40,119,116,42,85,44,49,2,22,21,5,7,146,66,73,145,56,130,72,5,78,49,121,66,72,80,23,97,131,145,10,7,34,6,4,0,82,26,80,46,106,98,80,3,47,0,5,40,22,0,30,2,62,4,130,39,151,103,84,129,66,60,56,35,101,52,96,6,60,0,1,30,13,0,4,0,17,23,2,171,50,3,64,23,72,0,0,11,76,30,20,2,0,3,2,9,0,85,8,41,4,41,24,0,3,11,0,14,86,6,4,1,58,15,3,54,89,116,58,106,93,114,106,74,82,52,67,65,76,71,19,77,94,119,135,34,10,9,58,44,154,113,30,1,0,0,4,38,6,74,68,11,98,13,35,98,58,10,45,0,13,0,39,0,30,1,27,35,53,0,0,98,22,67,69,2,16,62,9,183,79,48,109,5,125,8,8,6,34,26,135,73,16,65,141,109,86,83,138,215,35,56,31,94,15,66,23,26,56,16,52,84,89,96,56,26,15,72,31,55,91,65,48,73,116,60,180,169,67,116,66,153,90,105,106,113,9,46,10,16,52,18,4,44,2,37,60,86,170,46,59,96,108,25,33,3,2,64,40,99,246

B-factor: mean 98.01, std 45.88, range [14.16, 201.22]

Secondary structure (DSSP, 8-state):
-TT-HHHHHHHHHHHHHHHHHHHHS---PPPSS-EEE------GGGGSSS-HHHHHHHHHHHHHHHHHHHHHHHHHS-SSHHHHHHHHHHHHHHHHHHHHHHHH----------EEE-SHHHHHHHHHHHTTTHHHHHHHHSHHHHH-/--SS----SEEEBSSSS--EEEE----EEESSS--B---EEE---SSSS--EEEE---SS-S-SSSEEEEE---TTT-----EEEEEGGG-B-PPPPB----B--SSSS--B--BB-S-SSSTTTEEEEEEEEESS-BTBS----EEE----TTS-------B------PPSSSPEEEEEEEEE-SSS--BPPPPPPP-EEE----------------TT---B---B--TTS-S---SSPP--------------TT---B--EEE--SS---EEE------/------TT-EE-SSSS--EE---BSS---SSS---EEEETTSPPEE--B--B--TTT-BB--EE-S-STT--SS-EEEE----TTT------EEEEHHHH--PPPPS---B---SSSS-EEEEE---SSS-TTSEEE-B--B-SS---SS-----B-----TTSSS-----EEEEE--PPTTS--EE---EEE-SSSS--PPPPP---EE--PPBPHHHH-----TT-EEE---EEE-SS-SSPPSS----------PPP-TTSEEE-EEEEE-TT--B--EE---B-

Radius of gyration: 31.92 Å; Cα contacts (8 Å, |Δi|>4): 1614; chains: 3; bounding box: 56×94×77 Å